Protein 7W7C (pdb70)

Structure (mmCIF, N/CA/C/O backbone):
data_7W7C
#
_entry.id   7W7C
#
_cell.length_a   59.752
_cell.length_b   100.550
_cell.length_c   191.993
_cell.angle_alpha   90.000
_cell.angle_beta   90.000
_cell.angle_gamma   90.000
#
_symmetry.space_group_name_H-M   'P 21 21 2'
#
loop_
_entity.id
_entity.type
_entity.pdbx_description
1 polymer 'Putative ABC transport system, ATP-binding protein'
2 polymer 'Putative ABC transport system integral membrane protein'
3 non-polymer 'SULFATE ION'
4 water water
#
loop_
_atom_site.group_PDB
_atom_site.id
_atom_site.type_symbol
_atom_site.label_atom_id
_atom_site.label_alt_id
_atom_site.label_comp_id
_atom_site.label_asym_id
_atom_site.label_entity_id
_atom_site.label_seq_id
_atom_site.pdbx_PDB_ins_code
_atom_site.Cartn_x
_atom_site.Cartn_y
_atom_site.Cartn_z
_atom_site.occupancy
_atom_site.B_iso_or_equiv
_atom_site.auth_seq_id
_atom_site.auth_comp_id
_atom_site.auth_asym_id
_atom_site.auth_atom_id
_atom_site.pdbx_PDB_model_num
ATOM 1 N N . MET A 1 1 ? 12.667 34.410 108.974 1.00 77.77 1 MET A N 1
ATOM 2 C CA . MET A 1 1 ? 13.088 33.569 107.858 1.00 88.78 1 MET A CA 1
ATOM 3 C C . MET A 1 1 ? 11.957 32.647 107.408 1.00 101.28 1 MET A C 1
ATOM 4 O O . MET A 1 1 ? 11.936 31.467 107.752 1.00 98.04 1 MET A O 1
ATOM 6 N N . SER A 1 2 ? 11.015 33.190 106.640 1.00 115.51 2 SER A N 1
ATOM 7 C CA . SER A 1 2 ? 9.889 32.422 106.110 1.00 126.50 2 SER A CA 1
ATOM 8 C C . SER A 1 2 ? 9.942 32.497 104.589 1.00 107.59 2 SER A C 1
ATOM 9 O O . SER A 1 2 ? 9.580 33.517 103.993 1.00 114.73 2 SER A O 1
ATOM 12 N N . ALA A 1 3 ? 10.395 31.410 103.970 1.00 83.49 3 ALA A N 1
ATOM 13 C CA . ALA A 1 3 ? 10.508 31.363 102.521 1.00 72.08 3 ALA A CA 1
ATOM 14 C C . ALA A 1 3 ? 9.132 31.405 101.866 1.00 71.17 3 ALA A C 1
ATOM 15 O O . ALA A 1 3 ? 8.116 31.040 102.464 1.00 45.34 3 ALA A O 1
ATOM 17 N N . ALA A 1 4 ? 9.110 31.872 100.621 1.00 74.90 4 ALA A N 1
ATOM 18 C CA . ALA A 1 4 ? 7.904 31.778 99.826 1.00 59.25 4 ALA A CA 1
ATOM 19 C C . ALA A 1 4 ? 7.660 30.321 99.433 1.00 61.38 4 ALA A C 1
ATOM 20 O O . ALA A 1 4 ? 8.600 29.526 99.347 1.00 51.20 4 ALA A O 1
ATOM 22 N N . PRO A 1 5 ? 6.406 29.936 99.211 1.00 59.80 5 PRO A N 1
ATOM 23 C CA . PRO A 1 5 ? 6.139 28.569 98.759 1.00 53.70 5 PRO A CA 1
ATOM 24 C C . PRO A 1 5 ? 6.665 28.348 97.353 1.00 44.60 5 PRO A C 1
ATOM 25 O O . PRO A 1 5 ? 6.745 29.277 96.544 1.00 30.02 5 PRO A O 1
ATOM 29 N N . VAL A 1 6 ? 7.024 27.101 97.066 1.00 47.35 6 VAL A N 1
ATOM 30 C CA . VAL A 1 6 ? 7.288 26.719 95.684 1.00 42.45 6 VAL A CA 1
ATOM 31 C C . VAL A 1 6 ? 6.009 26.266 95.001 1.00 23.35 6 VAL A C 1
ATOM 32 O O . VAL A 1 6 ? 5.772 26.588 93.836 1.00 47.60 6 VAL A O 1
ATOM 36 N N . LEU A 1 7 ? 5.148 25.543 95.717 1.00 48.72 7 LEU A N 1
ATOM 37 C CA . LEU A 1 7 ? 3.898 25.090 95.119 1.00 35.35 7 LEU A CA 1
ATOM 38 C C . LEU A 1 7 ? 2.746 25.330 96.080 1.00 33.03 7 LEU A C 1
ATOM 39 O O . LEU A 1 7 ? 2.855 25.017 97.268 1.00 38.50 7 LEU A O 1
ATOM 44 N N . SER A 1 8 ? 1.645 25.881 95.561 1.00 38.80 8 SER A N 1
ATOM 45 C CA . SER A 1 8 ? 0.440 26.152 96.339 1.00 42.63 8 SER A CA 1
ATOM 46 C C . SER A 1 8 ? -0.764 25.577 95.607 1.00 35.48 8 SER A C 1
ATOM 47 O O . SER A 1 8 ? -1.104 26.037 94.515 1.00 37.93 8 SER A O 1
ATOM 50 N N . ILE A 1 9 ? -1.408 24.579 96.204 1.00 23.08 9 ILE A N 1
ATOM 51 C CA . ILE A 1 9 ? -2.645 23.999 95.700 1.00 21.84 9 ILE A CA 1
ATOM 52 C C . ILE A 1 9 ? -3.737 24.335 96.706 1.00 21.57 9 ILE A C 1
ATOM 53 O O . ILE A 1 9 ? -3.753 23.795 97.820 1.00 30.09 9 ILE A O 1
ATOM 58 N N . THR A 1 10 ? -4.643 25.230 96.321 1.00 21.92 10 THR A N 1
ATOM 59 C CA . THR A 1 10 ? -5.710 25.688 97.204 1.00 40.05 10 THR A CA 1
ATOM 60 C C . THR A 1 10 ? -7.046 25.209 96.648 1.00 34.86 10 THR A C 1
ATOM 61 O O . THR A 1 10 ? -7.370 25.488 95.481 1.00 23.57 10 THR A O 1
ATOM 65 N N . ASN A 1 11 ? -7.781 24.464 97.485 1.00 30.94 11 ASN A N 1
ATOM 66 C CA . ASN A 1 11 ? -9.122 23.918 97.224 1.00 32.95 11 ASN A CA 1
ATOM 67 C C . ASN A 1 11 ? -9.268 23.403 95.798 1.00 40.13 11 ASN A C 1
ATOM 68 O O . ASN A 1 11 ? -10.241 23.693 95.101 1.00 48.20 11 ASN A O 1
ATOM 73 N N . ALA A 1 12 ? -8.286 22.628 95.353 1.00 21.44 12 ALA A N 1
ATOM 74 C CA . ALA A 1 12 ? -8.376 22.034 94.027 1.00 38.46 12 ALA A CA 1
ATOM 75 C C . ALA A 1 12 ? -9.203 20.751 94.053 1.00 36.47 12 ALA A C 1
ATOM 76 O O . ALA A 1 12 ? -9.128 19.949 94.989 1.00 23.00 12 ALA A O 1
ATOM 78 N N . SER A 1 13 ? -9.990 20.555 92.990 1.00 19.72 13 SER A N 1
ATOM 79 C CA . SER A 1 13 ? -10.862 19.396 92.878 1.00 21.76 13 SER A CA 1
ATOM 80 C C . SER A 1 13 ? -10.820 18.861 91.457 1.00 34.21 13 SER A C 1
ATOM 81 O O . SER A 1 13 ? -10.775 19.635 90.497 1.00 26.62 13 SER A O 1
ATOM 84 N N . VAL A 1 14 ? -10.817 17.535 91.335 1.00 28.92 14 VAL A N 1
ATOM 85 C CA . VAL A 1 14 ? -10.867 16.862 90.046 1.00 32.38 14 VAL A CA 1
ATOM 86 C C . VAL A 1 14 ? -12.122 16.002 90.040 1.00 33.12 14 VAL A C 1
ATOM 87 O O . VAL A 1 14 ? -12.230 15.058 90.838 1.00 21.69 14 VAL A O 1
ATOM 91 N N . VAL A 1 15 ? -13.077 16.356 89.175 1.00 28.89 15 VAL A N 1
ATOM 92 C CA . VAL A 1 15 ? -14.303 15.596 88.935 1.00 30.39 15 VAL A CA 1
ATOM 93 C C . VAL A 1 15 ? -14.214 14.999 87.534 1.00 43.82 15 VAL A C 1
ATOM 94 O O . VAL A 1 15 ? -14.019 15.726 86.552 1.00 44.34 15 VAL A O 1
ATOM 98 N N . TYR A 1 16 ? -14.340 13.665 87.449 1.00 42.66 16 TYR A N 1
ATOM 99 C CA . TYR A 1 16 ? -14.295 12.831 86.257 1.00 26.41 16 TYR A CA 1
ATOM 100 C C . TYR A 1 16 ? -15.681 12.288 85.933 1.00 44.65 16 TYR A C 1
ATOM 101 O O . TYR A 1 16 ? -16.468 12.009 86.841 1.00 39.90 16 TYR A O 1
ATOM 110 N N . PRO A 1 17 ? -15.998 12.084 84.655 1.00 61.73 17 PRO A N 1
ATOM 111 C CA . PRO A 1 17 ? -17.163 11.254 84.318 1.00 68.50 17 PRO A CA 1
ATOM 112 C C . PRO A 1 17 ? -16.851 9.789 84.594 1.00 66.75 17 PRO A C 1
ATOM 113 O O . PRO A 1 17 ? -15.872 9.244 84.081 1.00 56.88 17 PRO A O 1
ATOM 117 N N . ASP A 1 18 ? -17.680 9.151 85.416 1.00 63.67 18 ASP A N 1
ATOM 118 C CA . ASP A 1 18 ? -17.522 7.737 85.757 1.00 29.23 18 ASP A CA 1
ATOM 119 C C . ASP A 1 18 ? -18.710 6.979 85.176 1.00 29.48 18 ASP A C 1
ATOM 120 O O . ASP A 1 18 ? -19.724 6.788 85.854 1.00 33.97 18 ASP A O 1
ATOM 125 N N . GLY A 1 19 ? -18.585 6.538 83.927 1.00 43.79 19 GLY A N 1
ATOM 126 C CA . GLY A 1 19 ? -19.723 5.933 83.251 1.00 34.73 19 GLY A CA 1
ATOM 127 C C . GLY A 1 19 ? -20.782 6.983 82.979 1.00 48.99 19 GLY A C 1
ATOM 128 O O . GLY A 1 19 ? -20.500 8.045 82.411 1.00 60.46 19 GLY A O 1
ATOM 129 N N . ILE A 1 20 ? -22.022 6.697 83.386 1.00 52.80 20 ILE A N 1
ATOM 130 C CA . ILE A 1 20 ? -23.088 7.692 83.291 1.00 56.56 20 ILE A CA 1
ATOM 131 C C . ILE A 1 20 ? -23.089 8.657 84.466 1.00 64.23 20 ILE A C 1
ATOM 132 O O . ILE A 1 20 ? -23.714 9.725 84.380 1.00 72.44 20 ILE A O 1
ATOM 137 N N . SER A 1 21 ? -22.430 8.313 85.564 1.00 57.63 21 SER A N 1
ATOM 138 C CA . SER A 1 21 ? -22.372 9.195 86.714 1.00 59.50 21 SER A CA 1
ATOM 139 C C . SER A 1 21 ? -21.046 9.958 86.702 1.00 50.24 21 SER A C 1
ATOM 140 O O . SER A 1 21 ? -20.390 10.075 85.661 1.00 39.34 21 SER A O 1
ATOM 143 N N . THR A 1 22 ? -20.656 10.492 87.859 1.00 48.27 22 THR A N 1
ATOM 144 C CA . THR A 1 22 ? -19.396 11.202 88.019 1.00 35.78 22 THR A CA 1
ATOM 145 C C . THR A 1 22 ? -18.706 10.700 89.276 1.00 42.41 22 THR A C 1
ATOM 146 O O . THR A 1 22 ? -19.341 10.179 90.194 1.00 44.38 22 THR A O 1
ATOM 150 N N . VAL A 1 23 ? -17.387 10.866 89.307 1.00 22.49 23 VAL A N 1
ATOM 151 C CA . VAL A 1 23 ? -16.581 10.534 90.473 1.00 29.51 23 VAL A CA 1
ATOM 152 C C . VAL A 1 23 ? -15.714 11.733 90.805 1.00 31.21 23 VAL A C 1
ATOM 153 O O . VAL A 1 23 ? -15.124 12.348 89.912 1.00 40.86 23 VAL A O 1
ATOM 157 N N . THR A 1 24 ? -15.652 12.079 92.088 1.00 38.59 24 THR A N 1
ATOM 158 C CA . THR A 1 24 ? -14.849 13.209 92.546 1.00 40.19 24 THR A CA 1
ATOM 159 C C . THR A 1 24 ? -13.486 12.661 92.940 1.00 42.98 24 THR A C 1
ATOM 160 O O . THR A 1 24 ? -13.240 12.299 94.092 1.00 42.17 24 THR A O 1
ATOM 164 N N . ALA A 1 25 ? -12.594 12.588 91.944 1.00 29.84 25 ALA A N 1
ATOM 165 C CA . ALA A 1 25 ? -11.265 12.026 92.156 1.00 32.88 25 ALA A CA 1
ATOM 166 C C . ALA A 1 25 ? -10.470 12.826 93.174 1.00 25.25 25 ALA A C 1
ATOM 167 O O . ALA A 1 25 ? -9.605 12.268 93.859 1.00 27.03 25 ALA A O 1
ATOM 169 N N . LEU A 1 26 ? -10.744 14.123 93.299 1.00 24.03 26 LEU A N 1
ATOM 170 C CA . LEU A 1 26 ? -10.023 14.935 94.277 1.00 32.14 26 LEU A CA 1
ATOM 171 C C . LEU A 1 26 ? -10.938 16.042 94.787 1.00 35.68 26 LEU A C 1
ATOM 172 O O . LEU A 1 26 ? -11.629 16.688 93.990 1.00 40.63 26 LEU A O 1
ATOM 177 N N . ASP A 1 27 ? -10.933 16.261 96.107 1.00 29.89 27 ASP A N 1
ATOM 178 C CA . ASP A 1 27 ? -11.943 17.069 96.800 1.00 19.92 27 ASP A CA 1
ATOM 179 C C . ASP A 1 27 ? -11.270 18.163 97.634 1.00 20.53 27 ASP A C 1
ATOM 180 O O . ASP A 1 27 ? -10.852 17.919 98.769 1.00 36.79 27 ASP A O 1
ATOM 185 N N . SER A 1 28 ? -11.183 19.372 97.062 1.00 23.33 28 SER A N 1
ATOM 186 C CA . SER A 1 28 ? -10.746 20.590 97.764 1.00 32.32 28 SER A CA 1
ATOM 187 C C . SER A 1 28 ? -9.413 20.395 98.488 1.00 30.29 28 SER A C 1
ATOM 188 O O . SER A 1 28 ? -9.264 20.719 99.669 1.00 56.68 28 SER A O 1
ATOM 191 N N . ALA A 1 29 ? -8.429 19.860 97.768 1.00 22.96 29 ALA A N 1
ATOM 192 C CA . ALA A 1 29 ? -7.126 19.601 98.368 1.00 35.30 29 ALA A CA 1
ATOM 193 C C . ALA A 1 29 ? -6.336 20.899 98.526 1.00 24.05 29 ALA A C 1
ATOM 194 O O . ALA A 1 29 ? -6.280 21.727 97.612 1.00 28.98 29 ALA A O 1
ATOM 196 N N . ASN A 1 30 ? -5.728 21.079 99.700 1.00 31.73 30 ASN A N 1
ATOM 197 C CA . ASN A 1 30 ? -4.861 22.220 99.978 1.00 24.78 30 ASN A CA 1
ATOM 198 C C . ASN A 1 30 ? -3.515 21.695 100.457 1.00 32.68 30 ASN A C 1
ATOM 199 O O . ASN A 1 30 ? -3.426 21.109 101.538 1.00 40.58 30 ASN A O 1
ATOM 204 N N . VAL A 1 31 ? -2.472 21.904 99.656 1.00 25.15 31 VAL A N 1
ATOM 205 C CA . VAL A 1 31 ? -1.104 21.652 100.083 1.00 40.24 31 VAL A CA 1
ATOM 206 C C . VAL A 1 31 ? -0.243 22.839 99.670 1.00 21.55 31 VAL A C 1
ATOM 207 O O . VAL A 1 31 ? -0.563 23.577 98.738 1.00 25.64 31 VAL A O 1
ATOM 211 N N . GLU A 1 32 ? 0.866 23.020 100.385 1.00 38.37 32 GLU A N 1
ATOM 212 C CA . GLU A 1 32 ? 1.817 24.084 100.097 1.00 22.98 32 GLU A CA 1
ATOM 213 C C . GLU A 1 32 ? 3.196 23.558 100.456 1.00 30.56 32 GLU A C 1
ATOM 214 O O . GLU A 1 32 ? 3.361 22.948 101.516 1.00 49.25 32 GLU A O 1
ATOM 220 N N . ILE A 1 33 ? 4.168 23.751 99.567 1.00 35.38 33 ILE A N 1
ATOM 221 C CA . ILE A 1 33 ? 5.510 23.217 99.777 1.00 57.29 33 ILE A CA 1
ATOM 222 C C . ILE A 1 33 ? 6.567 24.239 99.381 1.00 41.70 33 ILE A C 1
ATOM 223 O O . ILE A 1 33 ? 6.420 24.963 98.385 1.00 48.36 33 ILE A O 1
ATOM 228 N N . PHE A 1 34 ? 7.641 24.259 100.168 1.00 31.79 34 PHE A N 1
ATOM 229 C CA . PHE A 1 34 ? 8.739 25.203 100.204 1.00 40.34 34 PHE A CA 1
ATOM 230 C C . PHE A 1 34 ? 10.050 24.499 99.878 1.00 33.63 34 PHE A C 1
ATOM 231 O O . PHE A 1 34 ? 10.145 23.272 99.983 1.00 27.62 34 PHE A O 1
ATOM 239 N N . PRO A 1 35 ? 11.092 25.250 99.509 1.00 32.34 35 PRO A N 1
ATOM 240 C CA . PRO A 1 35 ? 12.371 24.621 99.156 1.00 44.83 35 PRO A CA 1
ATOM 241 C C . PRO A 1 35 ? 12.932 23.743 100.271 1.00 39.04 35 PRO A C 1
ATOM 242 O O . PRO A 1 35 ? 12.903 24.105 101.451 1.00 37.99 35 PRO A O 1
ATOM 246 N N . GLY A 1 36 ? 13.442 22.577 99.873 1.00 30.36 36 GLY A N 1
ATOM 247 C CA . GLY A 1 36 ? 14.114 21.665 100.775 1.00 27.44 36 GLY A CA 1
ATOM 248 C C . GLY A 1 36 ? 13.221 20.736 101.567 1.00 39.36 36 GLY A C 1
ATOM 249 O O . GLY A 1 36 ? 13.705 20.098 102.508 1.00 40.79 36 GLY A O 1
ATOM 250 N N . GLU A 1 37 ? 11.939 20.646 101.232 1.00 45.77 37 GLU A N 1
ATOM 251 C CA . GLU A 1 37 ? 10.999 19.786 101.938 1.00 33.07 37 GLU A CA 1
ATOM 252 C C . GLU A 1 37 ? 10.687 18.547 101.113 1.00 37.37 37 GLU A C 1
ATOM 253 O O . GLU A 1 37 ? 10.513 18.634 99.893 1.00 34.32 37 GLU A O 1
ATOM 259 N N . LEU A 1 38 ? 10.617 17.401 101.787 1.00 36.46 38 LEU A N 1
ATOM 260 C CA . LEU A 1 38 ? 10.095 16.159 101.220 1.00 37.32 38 LEU A CA 1
ATOM 261 C C . LEU A 1 38 ? 8.767 15.903 101.922 1.00 37.73 38 LEU A C 1
ATOM 262 O O . LEU A 1 38 ? 8.743 15.493 103.087 1.00 31.35 38 LEU A O 1
ATOM 267 N N . VAL A 1 39 ? 7.669 16.143 101.216 1.00 21.14 39 VAL A N 1
ATOM 268 C CA . VAL A 1 39 ? 6.332 15.908 101.744 1.00 30.30 39 VAL A CA 1
ATOM 269 C C . VAL A 1 39 ? 5.795 14.626 101.129 1.00 29.52 39 VAL A C 1
ATOM 270 O O . VAL A 1 39 ? 5.718 14.501 99.901 1.00 26.80 39 VAL A O 1
ATOM 274 N N . ALA A 1 40 ? 5.413 13.682 101.979 1.00 29.49 40 ALA A N 1
ATOM 275 C CA . ALA A 1 40 ? 4.905 12.404 101.508 1.00 32.41 40 ALA A CA 1
ATOM 276 C C . ALA A 1 40 ? 3.384 12.405 101.525 1.00 27.04 40 ALA A C 1
ATOM 277 O O . ALA A 1 40 ? 2.772 12.700 102.553 1.00 27.39 40 ALA A O 1
ATOM 279 N N . ILE A 1 41 ? 2.788 12.099 100.377 1.00 23.16 41 ILE A N 1
ATOM 280 C CA . ILE A 1 41 ? 1.347 11.905 100.253 1.00 17.78 41 ILE A CA 1
ATOM 281 C C . ILE A 1 41 ? 1.060 10.437 100.536 1.00 18.01 41 ILE A C 1
ATOM 282 O O . ILE A 1 41 ? 1.566 9.556 99.832 1.00 42.33 41 ILE A O 1
ATOM 287 N N . VAL A 1 42 ? 0.263 10.165 101.568 1.00 18.55 42 VAL A N 1
ATOM 288 C CA . VAL A 1 42 ? -0.013 8.795 101.976 1.00 28.94 42 VAL A CA 1
ATOM 289 C C . VAL A 1 42 ? -1.515 8.570 102.014 1.00 21.66 42 VAL A C 1
ATOM 290 O O . VAL A 1 42 ? -2.307 9.510 102.026 1.00 19.21 42 VAL A O 1
ATOM 294 N N . GLY A 1 43 ? -1.898 7.297 102.006 1.00 35.51 43 GLY A N 1
ATOM 295 C CA . GLY A 1 43 ? -3.296 6.910 101.996 1.00 19.29 43 GLY A CA 1
ATOM 296 C C . GLY A 1 43 ? -3.561 5.659 101.188 1.00 31.70 43 GLY A C 1
ATOM 297 O O . GLY A 1 43 ? -2.876 5.393 100.197 1.00 40.95 43 GLY A O 1
ATOM 298 N N . GLU A 1 44 ? -4.565 4.886 101.610 1.00 22.08 44 GLU A N 1
ATOM 299 C CA . GLU A 1 44 ? -4.970 3.658 100.936 1.00 30.31 44 GLU A CA 1
ATOM 300 C C . GLU A 1 44 ? -5.205 3.874 99.446 1.00 36.78 44 GLU A C 1
ATOM 301 O O . GLU A 1 44 ? -5.505 4.994 99.014 1.00 51.06 44 GLU A O 1
ATOM 307 N N . SER A 1 45 ? -5.068 2.813 98.657 1.00 48.18 45 SER A N 1
ATOM 308 C CA . SER A 1 45 ? -5.232 2.919 97.212 1.00 44.06 45 SER A CA 1
ATOM 309 C C . SER A 1 45 ? -6.624 3.435 96.872 1.00 34.31 45 SER A C 1
ATOM 310 O O . SER A 1 45 ? -7.611 3.083 97.521 1.00 34.50 45 SER A O 1
ATOM 313 N N . GLY A 1 46 ? -6.701 4.285 95.854 1.00 31.65 46 GLY A N 1
ATOM 314 C CA . GLY A 1 46 ? -7.977 4.850 95.460 1.00 17.69 46 GLY A CA 1
ATOM 315 C C . GLY A 1 46 ? -8.443 6.039 96.27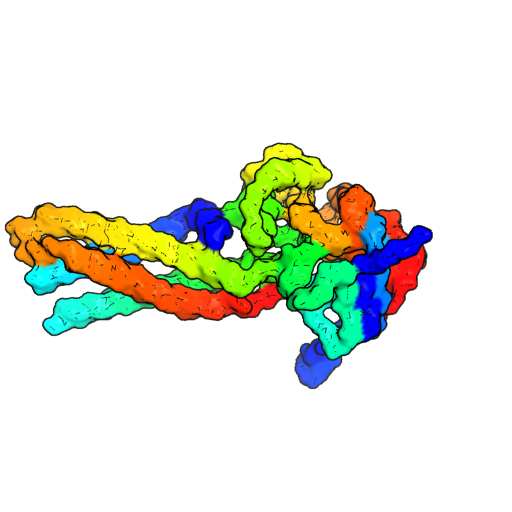1 1.00 24.18 46 GLY A C 1
ATOM 316 O O . GLY A 1 46 ? -9.638 6.349 96.253 1.00 22.23 46 GLY A O 1
ATOM 317 N N . SER A 1 47 ? -7.543 6.722 96.978 1.00 20.62 47 SER A N 1
ATOM 318 C CA . SER A 1 47 ? -7.905 7.904 97.748 1.00 25.61 47 SER A CA 1
ATOM 319 C C . SER A 1 47 ? -7.397 9.194 97.118 1.00 33.01 47 SER A C 1
ATOM 320 O O . SER A 1 47 ? -7.459 10.251 97.757 1.00 27.72 47 SER A O 1
ATOM 323 N N . GLY A 1 48 ? -6.901 9.138 95.882 1.00 16.96 48 GLY A N 1
ATOM 324 C CA . GLY A 1 48 ? -6.569 10.338 95.140 1.00 16.16 48 GLY A CA 1
ATOM 325 C C . GLY A 1 48 ? -5.123 10.777 95.204 1.00 31.57 48 GLY A C 1
ATOM 326 O O . GLY A 1 48 ? -4.832 11.929 94.840 1.00 36.34 48 GLY A O 1
ATOM 327 N N . LYS A 1 49 ? -4.208 9.907 95.642 1.00 15.73 49 LYS A N 1
ATOM 328 C CA . LYS A 1 49 ? -2.807 10.296 95.752 1.00 21.90 49 LYS A CA 1
ATOM 329 C C . LYS A 1 49 ? -2.242 10.693 94.390 1.00 15.98 49 LYS A C 1
ATOM 330 O O . LYS A 1 49 ? -1.750 11.814 94.204 1.00 20.38 49 LYS A O 1
ATOM 336 N N . SER A 1 50 ? -2.327 9.787 93.414 1.00 15.90 50 SER A N 1
ATOM 337 C CA . SER A 1 50 ? -1.793 10.070 92.086 1.00 26.24 50 SER A CA 1
ATOM 338 C C . SER A 1 50 ? -2.518 11.223 91.402 1.00 14.85 50 SER A C 1
ATOM 339 O O . SER A 1 50 ? -1.912 11.915 90.583 1.00 25.52 50 SER A O 1
ATOM 342 N N . THR A 1 51 ? -3.779 11.479 91.747 1.00 19.29 51 THR A N 1
ATOM 343 C CA . THR A 1 51 ? -4.468 12.634 91.177 1.00 16.33 51 THR A CA 1
ATOM 344 C C . THR A 1 51 ? -3.917 13.941 91.736 1.00 38.62 51 THR A C 1
ATOM 345 O O . THR A 1 51 ? -3.704 14.905 90.984 1.00 34.46 51 THR A O 1
ATOM 349 N N . LEU A 1 52 ? -3.694 13.991 93.052 1.00 37.46 52 LEU A N 1
ATOM 350 C CA . LEU A 1 52 ? -3.019 15.148 93.629 1.00 21.22 52 LEU A CA 1
ATOM 351 C C . LEU A 1 52 ? -1.661 15.356 92.975 1.00 35.70 52 LEU A C 1
ATOM 352 O O . LEU A 1 52 ? -1.285 16.493 92.654 1.00 39.87 52 LEU A O 1
ATOM 357 N N . LEU A 1 53 ? -0.925 14.263 92.740 1.00 39.27 53 LEU A N 1
ATOM 358 C CA . LEU A 1 53 ? 0.383 14.399 92.105 1.00 33.30 53 LEU A CA 1
ATOM 359 C C . LEU A 1 53 ? 0.266 14.906 90.672 1.00 39.72 53 LEU A C 1
ATOM 360 O O . LEU A 1 53 ? 1.095 15.711 90.226 1.00 35.89 53 LEU A O 1
ATOM 365 N N . SER A 1 54 ? -0.757 14.454 89.936 1.00 15.18 54 SER A N 1
ATOM 366 C CA . SER A 1 54 ? -0.881 14.840 88.534 1.00 24.03 54 SER A CA 1
ATOM 367 C C . SER A 1 54 ? -1.358 16.278 88.373 1.00 34.11 54 SER A C 1
ATOM 368 O O . SER A 1 54 ? -1.015 16.927 87.379 1.00 27.54 54 SER A O 1
ATOM 371 N N . ILE A 1 55 ? -2.134 16.803 89.323 1.00 16.18 55 ILE A N 1
ATOM 372 C CA . ILE A 1 55 ? -2.434 18.231 89.220 1.00 27.75 55 ILE A CA 1
ATOM 373 C C . ILE A 1 55 ? -1.263 19.065 89.724 1.00 43.59 55 ILE A C 1
ATOM 374 O O . ILE A 1 55 ? -1.033 20.177 89.230 1.00 23.65 55 ILE A O 1
ATOM 379 N N . ALA A 1 56 ? -0.509 18.563 90.705 1.00 34.91 56 ALA A N 1
ATOM 380 C CA . ALA A 1 56 ? 0.696 19.264 91.128 1.00 28.01 56 ALA A CA 1
ATOM 381 C C . ALA A 1 56 ? 1.740 19.317 90.020 1.00 34.04 56 ALA A C 1
ATOM 382 O O . ALA A 1 56 ? 2.571 20.233 90.011 1.00 45.49 56 ALA A O 1
ATOM 384 N N . GLY A 1 57 ? 1.717 18.362 89.096 1.00 27.48 57 GLY A N 1
ATOM 385 C CA . GLY A 1 57 ? 2.629 18.340 87.975 1.00 20.11 57 GLY A CA 1
ATOM 386 C C . GLY A 1 57 ? 2.089 18.909 86.686 1.00 29.40 57 GLY A C 1
ATOM 387 O O . GLY A 1 57 ? 2.732 18.738 85.645 1.00 31.64 57 GLY A O 1
ATOM 388 N N . PHE A 1 58 ? 0.927 19.566 86.712 1.00 31.32 58 PHE A N 1
ATOM 389 C CA . PHE A 1 58 ? 0.355 20.209 85.531 1.00 27.72 58 PHE A CA 1
ATOM 390 C C . PHE A 1 58 ? 0.141 19.215 84.397 1.00 20.04 58 PHE A C 1
ATOM 391 O O . PHE A 1 58 ? 0.202 19.574 83.219 1.00 19.88 58 PHE A O 1
ATOM 399 N N . LEU A 1 59 ? -0.091 17.958 84.757 1.00 19.32 59 LEU A N 1
ATOM 400 C CA . LEU A 1 59 ? -0.504 16.934 83.814 1.00 21.47 59 LEU A CA 1
ATOM 401 C C . LEU A 1 59 ? -2.010 16.926 83.596 1.00 33.80 59 LEU A C 1
ATOM 402 O O . LEU A 1 59 ? -2.480 16.324 82.624 1.00 47.70 59 LEU A O 1
ATOM 407 N N . GLN A 1 60 ? -2.760 17.617 84.452 1.00 31.09 60 GLN A N 1
ATOM 408 C CA . GLN A 1 60 ? -4.212 17.637 84.416 1.00 23.08 60 GLN A CA 1
ATOM 409 C C . GLN A 1 60 ? -4.696 18.976 84.947 1.00 37.87 60 GLN A C 1
ATOM 410 O O . GLN A 1 60 ? -4.138 19.506 85.913 1.00 45.62 60 GLN A O 1
ATOM 416 N N . GLU A 1 61 ? -5.729 19.524 84.309 1.00 23.01 61 GLU A N 1
ATOM 417 C CA . GLU A 1 61 ? -6.103 20.721 85.037 1.00 21.07 61 GLU A CA 1
ATOM 418 C C . GLU A 1 61 ? -7.166 20.392 86.080 1.00 25.70 61 GLU A C 1
ATOM 419 O O . GLU A 1 61 ? -7.985 19.489 85.878 1.00 41.74 61 GLU A O 1
ATOM 425 N N . PRO A 1 62 ? -7.174 21.089 87.214 1.00 29.68 62 PRO A N 1
ATOM 426 C CA . PRO A 1 62 ? -8.272 20.906 88.164 1.00 33.77 62 PRO A CA 1
ATOM 427 C C . PRO A 1 62 ? -9.568 21.411 87.553 1.00 33.86 62 PRO A C 1
ATOM 428 O O . PRO A 1 62 ? -9.573 22.327 86.726 1.00 31.49 62 PRO A O 1
ATOM 432 N N . THR A 1 63 ? -10.678 20.780 87.925 1.00 24.76 63 THR A N 1
ATOM 433 C CA . THR A 1 63 ? -11.951 21.278 87.426 1.00 39.92 63 THR A CA 1
ATOM 434 C C . THR A 1 63 ? -12.425 22.493 88.213 1.00 28.31 63 THR A C 1
ATOM 435 O O . THR A 1 63 ? -13.160 23.317 87.662 1.00 37.14 63 THR A O 1
ATOM 439 N N . SER A 1 64 ? -11.999 22.633 89.467 1.00 31.49 64 SER A N 1
ATOM 440 C CA . SER A 1 64 ? -12.175 23.858 90.237 1.00 32.73 64 SER A CA 1
ATOM 441 C C . SER A 1 64 ? -11.017 23.965 91.218 1.00 41.95 64 SER A C 1
ATOM 442 O O . SER A 1 64 ? -10.444 22.952 91.626 1.00 38.08 64 SER A O 1
ATOM 445 N N . GLY A 1 65 ? -10.665 25.190 91.585 1.00 23.63 65 GLY A N 1
ATOM 446 C CA . GLY A 1 65 ? -9.547 25.411 92.486 1.00 28.17 65 GLY A CA 1
ATOM 447 C C . GLY A 1 65 ? -8.269 25.742 91.738 1.00 32.93 65 GLY A C 1
ATOM 448 O O . GLY A 1 65 ? -8.228 25.824 90.505 1.00 33.60 65 GLY A O 1
ATOM 449 N N . THR A 1 66 ? -7.194 25.920 92.509 1.00 22.30 66 THR A N 1
ATOM 450 C CA . THR A 1 66 ? -5.986 26.509 91.950 1.00 31.55 66 THR A CA 1
ATOM 451 C C . THR A 1 66 ? -4.739 25.706 92.295 1.00 34.06 66 THR A C 1
ATOM 452 O O . THR A 1 66 ? -4.600 25.202 93.413 1.00 41.59 66 THR A O 1
ATOM 456 N N . VAL A 1 67 ? -3.853 25.582 91.301 1.00 30.33 67 VAL A N 1
ATOM 457 C CA . VAL A 1 67 ? 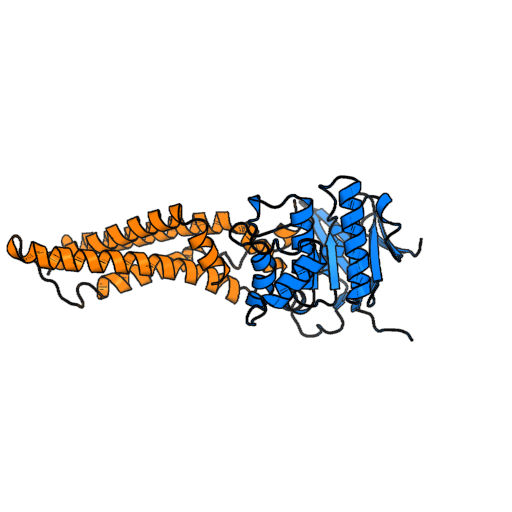-2.499 25.060 91.447 1.00 23.95 67 VAL A CA 1
ATOM 458 C C . VAL A 1 67 ? -1.546 26.117 90.906 1.00 23.75 67 VAL A C 1
ATOM 459 O O . VAL A 1 67 ? -1.619 26.475 89.724 1.00 37.00 67 VAL A O 1
ATOM 463 N N . THR A 1 68 ? -0.661 26.620 91.766 1.00 27.15 68 THR A N 1
ATOM 464 C CA . THR A 1 68 ? 0.234 27.721 91.429 1.00 27.75 68 THR A CA 1
ATOM 465 C C . THR A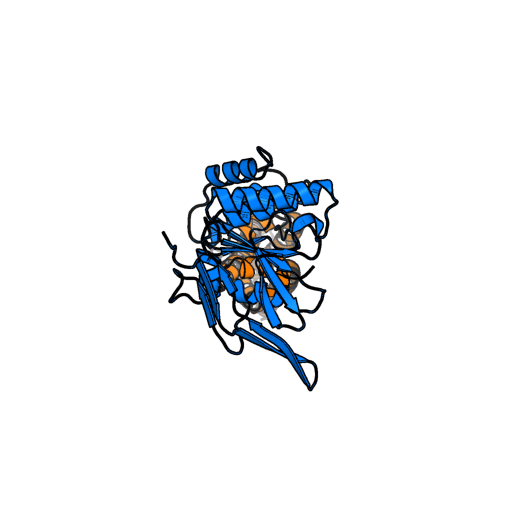 1 68 ? 1.664 27.307 91.727 1.00 28.30 68 THR A C 1
ATOM 466 O O . THR A 1 68 ? 1.980 26.930 92.860 1.00 42.36 68 THR A O 1
ATOM 470 N N . LEU A 1 69 ? 2.515 27.366 90.711 1.00 22.83 69 LEU A N 1
ATOM 471 C CA . LEU A 1 69 ? 3.955 27.183 90.870 1.00 49.25 69 LEU A CA 1
ATOM 472 C C . LEU A 1 69 ? 4.575 28.576 90.839 1.00 32.78 69 LEU A C 1
ATOM 473 O O . LEU A 1 69 ? 4.758 29.163 89.768 1.00 26.95 69 LEU A O 1
ATOM 478 N N . HIS A 1 70 ? 4.883 29.110 92.024 1.00 41.62 70 HIS A N 1
ATOM 479 C CA . HIS A 1 70 ? 5.447 30.451 92.133 1.00 39.93 70 HIS A CA 1
ATOM 480 C C . HIS A 1 70 ? 6.764 30.544 91.371 1.00 41.13 70 HIS A C 1
ATOM 481 O O . HIS A 1 70 ? 7.740 29.867 91.714 1.00 30.65 70 HIS A O 1
ATOM 488 N N . GLY A 1 71 ? 6.787 31.394 90.346 1.00 46.76 71 GLY A N 1
ATOM 489 C CA . GLY A 1 71 ? 7.892 31.460 89.411 1.00 50.82 71 GLY A CA 1
ATOM 490 C C . GLY A 1 71 ? 7.569 30.902 88.043 1.00 52.11 71 GLY A C 1
ATOM 491 O O . GLY A 1 71 ? 8.443 30.906 87.167 1.00 60.92 71 GLY A O 1
ATOM 492 N N . ALA A 1 72 ? 6.351 30.397 87.843 1.00 69.27 72 ALA A N 1
ATOM 493 C CA . ALA A 1 72 ? 5.887 29.942 86.544 1.00 59.24 72 ALA A CA 1
ATOM 494 C C . ALA A 1 72 ? 4.629 30.667 86.097 1.00 60.60 72 ALA A C 1
ATOM 495 O O . ALA A 1 72 ? 4.046 30.289 85.074 1.00 40.76 72 ALA A O 1
ATOM 497 N N . GLU A 1 73 ? 4.194 31.686 86.837 1.00 77.11 73 GLU A N 1
ATOM 498 C CA . GLU A 1 73 ? 3.031 32.478 86.465 1.00 72.38 73 GLU A CA 1
ATOM 499 C C . GLU A 1 73 ? 3.165 33.014 85.042 1.00 66.68 73 GLU A C 1
ATOM 500 O O . GLU A 1 73 ? 4.190 33.594 84.673 1.00 65.80 73 GLU A O 1
ATOM 506 N N . GLY A 1 74 ? 2.121 32.805 84.240 1.00 65.28 74 GLY A N 1
ATOM 507 C CA . GLY A 1 74 ? 2.114 33.206 82.848 1.00 63.75 74 GLY A CA 1
ATOM 508 C C . GLY A 1 74 ? 2.449 32.103 81.865 1.00 72.82 74 GLY A C 1
ATOM 509 O O . GLY A 1 74 ? 2.300 32.311 80.656 1.00 59.82 74 GLY A O 1
ATOM 510 N N . LEU A 1 75 ? 2.900 30.949 82.345 1.00 68.14 75 LEU A N 1
ATOM 511 C CA . LEU A 1 75 ? 3.205 29.818 81.482 1.00 53.85 75 LEU A CA 1
ATOM 512 C C . LEU A 1 75 ? 2.017 28.870 81.431 1.00 54.80 75 LEU A C 1
ATOM 513 O O . LEU A 1 75 ? 1.292 28.707 82.418 1.00 60.70 75 LEU A O 1
ATOM 518 N N . ASP A 1 76 ? 1.805 28.261 80.268 1.00 39.98 76 ASP A N 1
ATOM 519 C CA . ASP A 1 76 ? 0.850 27.168 80.185 1.00 28.35 76 ASP A CA 1
ATOM 520 C C . ASP A 1 76 ? 1.450 25.901 80.805 1.00 34.00 76 ASP A C 1
ATOM 521 O O . ASP A 1 76 ? 2.634 25.842 81.150 1.00 37.43 76 ASP A O 1
ATOM 526 N N . ALA A 1 77 ? 0.612 24.870 80.938 1.00 35.46 77 ALA A N 1
ATOM 527 C CA . ALA A 1 77 ? 0.982 23.705 81.740 1.00 33.73 77 ALA A CA 1
ATOM 528 C C . ALA A 1 77 ? 2.223 23.005 81.193 1.00 49.63 77 ALA A C 1
ATOM 529 O O . ALA A 1 77 ? 3.140 22.659 81.952 1.00 66.66 77 ALA A O 1
ATOM 531 N N . THR A 1 78 ? 2.262 22.764 79.879 1.00 49.24 78 THR A N 1
ATOM 532 C CA . THR A 1 78 ? 3.392 22.043 79.300 1.00 41.29 78 THR A CA 1
ATOM 533 C C . THR A 1 78 ? 4.703 22.759 79.585 1.00 45.45 78 THR A C 1
ATOM 534 O O . THR A 1 78 ? 5.672 22.145 80.041 1.00 52.85 78 THR A O 1
ATOM 538 N N . SER A 1 79 ? 4.751 24.066 79.307 1.00 59.93 79 SER A N 1
ATOM 539 C CA . SER A 1 79 ? 5.964 24.832 79.572 1.00 50.70 79 SER A CA 1
ATOM 540 C C . SER A 1 79 ? 6.282 24.883 81.060 1.00 41.41 79 SER A C 1
ATOM 541 O O . SER A 1 79 ? 7.456 24.920 81.436 1.00 50.57 79 SER A O 1
ATOM 544 N N . THR A 1 80 ? 5.259 24.894 81.918 1.00 47.85 80 THR A N 1
ATOM 545 C CA . THR A 1 80 ? 5.499 24.843 83.357 1.00 39.67 80 THR A CA 1
ATOM 546 C C . THR A 1 80 ? 6.255 23.573 83.730 1.00 34.35 80 THR A C 1
ATOM 547 O O . THR A 1 80 ? 7.247 23.619 84.474 1.00 36.50 80 THR A O 1
ATOM 551 N N . ARG A 1 81 ? 5.821 22.434 83.183 1.00 24.81 81 ARG A N 1
ATOM 552 C CA . ARG A 1 81 ? 6.564 21.189 83.363 1.00 31.68 81 ARG A CA 1
ATOM 553 C C . ARG A 1 81 ? 7.972 21.298 82.784 1.00 38.43 81 ARG A C 1
ATOM 554 O O . ARG A 1 81 ? 8.965 21.003 83.461 1.00 31.78 81 ARG A O 1
ATOM 562 N N . ARG A 1 82 ? 8.073 21.745 81.529 1.00 28.51 82 ARG A N 1
ATOM 563 C CA . ARG A 1 82 ? 9.338 21.764 80.801 1.00 25.83 82 ARG A CA 1
ATOM 564 C C . ARG A 1 82 ? 10.377 22.678 81.435 1.00 36.67 82 ARG A C 1
ATOM 565 O O . ARG A 1 82 ? 11.579 22.450 81.258 1.00 37.22 82 ARG A O 1
ATOM 573 N N . GLU A 1 83 ? 9.948 23.705 82.164 1.00 38.55 83 GLU A N 1
ATOM 574 C CA . GLU A 1 83 ? 10.867 24.690 82.702 1.00 39.65 83 GLU A CA 1
ATOM 575 C C . GLU A 1 83 ? 11.027 24.632 84.215 1.00 43.17 83 GLU A C 1
ATOM 576 O O . GLU A 1 83 ? 11.982 25.224 84.732 1.00 58.11 83 GLU A O 1
ATOM 582 N N . HIS A 1 84 ? 10.148 23.929 84.949 1.00 28.84 84 HIS A N 1
ATOM 583 C CA . HIS A 1 84 ? 10.239 23.979 86.401 1.00 28.97 84 HIS A CA 1
ATOM 584 C C . HIS A 1 84 ? 10.044 22.656 87.139 1.00 32.68 84 HIS A C 1
ATOM 585 O O . HIS A 1 84 ? 10.252 22.624 88.355 1.00 24.95 84 HIS A O 1
ATOM 592 N N . ILE A 1 85 ? 9.673 21.565 86.466 1.00 20.99 85 ILE A N 1
ATOM 593 C CA . ILE A 1 85 ? 9.269 20.356 87.178 1.00 37.67 85 ILE A CA 1
ATOM 594 C C . ILE A 1 85 ? 10.120 19.166 86.751 1.00 26.81 85 ILE A C 1
ATOM 595 O O . ILE A 1 85 ? 10.526 19.041 85.592 1.00 28.87 85 ILE A O 1
ATOM 600 N N . GLY A 1 86 ? 10.388 18.288 87.713 1.00 20.69 86 GLY A N 1
ATOM 601 C CA . GLY A 1 86 ? 11.028 17.005 87.452 1.00 26.10 86 GLY A CA 1
ATOM 602 C C . GLY A 1 86 ? 10.114 15.867 87.867 1.00 32.81 86 GLY A C 1
ATOM 603 O O . GLY A 1 86 ? 9.409 15.967 88.879 1.00 38.29 86 GLY A O 1
ATOM 604 N N . PHE A 1 87 ? 10.129 14.786 87.085 1.00 26.02 87 PHE A N 1
ATOM 605 C CA . PHE A 1 87 ? 9.153 13.702 87.201 1.00 24.63 87 PHE A CA 1
ATOM 606 C C . PHE A 1 87 ? 9.861 12.371 87.439 1.00 29.69 87 PHE A C 1
ATOM 607 O O . PHE A 1 87 ? 10.345 11.744 86.491 1.00 45.56 87 PHE A O 1
ATOM 615 N N . VAL A 1 88 ? 9.905 11.927 88.694 1.00 26.06 88 VAL A N 1
ATOM 616 C CA . VAL A 1 88 ? 10.363 10.579 89.031 1.00 33.86 88 VAL A CA 1
ATOM 617 C C . VAL A 1 88 ? 9.137 9.677 88.914 1.00 28.94 88 VAL A C 1
ATOM 618 O O . VAL A 1 88 ? 8.405 9.438 89.885 1.00 18.58 88 VAL A O 1
ATOM 622 N N . PHE A 1 89 ? 8.903 9.183 87.700 1.00 18.34 89 PHE A N 1
ATOM 623 C CA . PHE A 1 89 ? 7.741 8.356 87.422 1.00 24.38 89 PHE A CA 1
ATOM 624 C C . PHE A 1 89 ? 7.831 7.030 88.167 1.00 31.05 89 PHE A C 1
ATOM 625 O O . PHE A 1 89 ? 8.914 6.579 88.566 1.00 21.24 89 PHE A O 1
ATOM 633 N N . GLN A 1 90 ? 6.666 6.387 88.325 1.00 28.94 90 GLN A N 1
ATOM 634 C CA . GLN A 1 90 ? 6.637 5.073 88.957 1.00 19.22 90 GLN A CA 1
ATOM 635 C C . GLN A 1 90 ? 7.361 4.050 88.098 1.00 23.78 90 GLN A C 1
ATOM 636 O O . GLN A 1 90 ? 8.230 3.319 88.582 1.00 24.96 90 GLN A O 1
ATOM 642 N N . GLN A 1 91 ? 7.017 3.988 86.815 1.00 34.29 91 GLN A N 1
ATOM 643 C CA . GLN A 1 91 ? 7.855 3.264 85.879 1.00 30.21 91 GLN A CA 1
ATOM 644 C C . GLN A 1 91 ? 9.062 4.129 85.527 1.00 38.47 91 GLN A C 1
ATOM 645 O O . GLN A 1 91 ? 8.914 5.341 85.369 1.00 42.94 91 GLN A O 1
ATOM 651 N N . PRO A 1 92 ? 10.260 3.548 85.440 1.00 25.71 92 PRO A N 1
ATOM 652 C CA . PRO A 1 92 ? 11.441 4.342 85.049 1.00 28.74 92 PRO A CA 1
ATOM 653 C C . PRO A 1 92 ? 11.260 5.160 83.772 1.00 34.93 92 PRO A C 1
ATOM 654 O O . PRO A 1 92 ? 11.854 6.239 83.658 1.00 35.76 92 PRO A O 1
ATOM 658 N N . ASN A 1 93 ? 10.436 4.698 82.830 1.00 19.83 93 ASN A N 1
ATOM 659 C CA . ASN A 1 93 ? 10.089 5.459 81.622 1.00 34.55 93 ASN A CA 1
ATOM 660 C C . ASN A 1 93 ? 11.337 5.987 80.916 1.00 32.82 93 ASN A C 1
ATOM 661 O O . ASN A 1 93 ? 11.459 7.174 80.610 1.00 33.06 93 ASN A O 1
ATOM 666 N N . LEU A 1 94 ? 12.277 5.078 80.674 1.00 23.15 94 LEU A N 1
ATOM 667 C CA . LEU A 1 94 ? 13.460 5.380 79.887 1.00 37.71 94 LEU A CA 1
ATOM 668 C C . LEU A 1 94 ? 13.220 4.993 78.434 1.00 44.64 94 LEU A C 1
ATOM 669 O O . LEU A 1 94 ? 12.495 4.040 78.133 1.00 62.98 94 LEU A O 1
ATOM 674 N N . LEU A 1 95 ? 13.834 5.747 77.532 1.00 45.51 95 LEU A N 1
ATOM 675 C CA . LEU A 1 95 ? 13.632 5.558 76.104 1.00 47.02 95 LEU A CA 1
ATOM 676 C C . LEU A 1 95 ? 14.681 4.582 75.583 1.00 47.97 95 LEU A C 1
ATOM 677 O O . LEU A 1 95 ? 15.885 4.818 75.732 1.00 39.23 95 LEU A O 1
ATOM 682 N N . GLY A 1 96 ? 14.215 3.493 74.965 1.00 42.40 96 GLY A N 1
ATOM 683 C CA . GLY A 1 96 ? 15.080 2.346 74.736 1.00 29.65 96 GLY A CA 1
ATOM 684 C C . GLY A 1 96 ? 16.258 2.641 73.827 1.00 44.79 96 GLY A C 1
ATOM 685 O O . GLY A 1 96 ? 17.360 2.126 74.037 1.00 57.06 96 GLY A O 1
ATOM 686 N N . SER A 1 97 ? 16.046 3.481 72.810 1.00 42.70 97 SER A N 1
ATOM 687 C CA . SER A 1 97 ? 17.113 3.756 71.854 1.00 51.80 97 SER A CA 1
ATOM 688 C C . SER A 1 97 ? 18.216 4.620 72.446 1.00 63.21 97 SER A C 1
ATOM 689 O O . SER A 1 97 ? 19.305 4.696 71.867 1.00 70.13 97 SER A O 1
ATOM 692 N N . LEU A 1 98 ? 17.968 5.256 73.586 1.00 48.43 98 LEU A N 1
ATOM 693 C CA . LEU A 1 98 ? 18.929 6.170 74.176 1.00 45.61 98 LEU A CA 1
ATOM 694 C C . LEU A 1 98 ? 19.786 5.465 75.218 1.00 62.52 98 LEU A C 1
ATOM 695 O O . LEU A 1 98 ? 19.346 4.527 75.891 1.00 63.96 98 LEU A O 1
ATOM 700 N N . THR A 1 99 ? 21.031 5.917 75.326 1.00 57.29 99 THR A N 1
ATOM 701 C CA . THR A 1 99 ? 21.905 5.502 76.410 1.00 45.53 99 THR A CA 1
ATOM 702 C C . THR A 1 99 ? 21.495 6.205 77.701 1.00 45.39 99 THR A C 1
ATOM 703 O O . THR A 1 99 ? 20.721 7.168 77.691 1.00 38.15 99 THR A O 1
ATOM 707 N N . ALA A 1 100 ? 22.016 5.702 78.824 1.00 43.58 100 ALA A N 1
ATOM 708 C CA . ALA A 1 100 ? 21.695 6.295 80.120 1.00 40.50 100 ALA A CA 1
ATOM 709 C C . ALA A 1 100 ? 21.972 7.793 80.122 1.00 39.70 100 ALA A C 1
ATOM 710 O O . ALA A 1 100 ? 21.112 8.599 80.494 1.00 48.34 100 ALA A O 1
ATOM 712 N N . ARG A 1 101 ? 23.175 8.182 79.693 1.00 44.96 101 ARG A N 1
ATOM 713 C CA . ARG A 1 101 ? 23.525 9.598 79.605 1.00 43.40 101 ARG A CA 1
ATOM 714 C C . ARG A 1 101 ? 22.563 10.349 78.690 1.00 45.01 101 ARG A C 1
ATOM 715 O O . ARG A 1 101 ? 22.199 11.502 78.960 1.00 53.67 101 ARG A O 1
ATOM 723 N N . GLU A 1 102 ? 22.129 9.709 77.604 1.00 44.31 102 GLU A N 1
ATOM 724 C CA . GLU A 1 102 ? 21.214 10.368 76.682 1.00 43.84 102 GLU A CA 1
ATOM 725 C C . GLU A 1 102 ? 19.826 10.564 77.282 1.00 47.77 102 GLU A C 1
ATOM 726 O O . GLU A 1 102 ? 19.131 11.515 76.899 1.00 51.10 102 GLU A O 1
ATOM 732 N N . GLN A 1 103 ? 19.421 9.706 78.228 1.00 45.88 103 GLN A N 1
ATOM 733 C CA . GLN A 1 103 ? 18.183 9.944 78.967 1.00 46.03 103 GLN A CA 1
ATOM 734 C C . GLN A 1 103 ? 18.208 11.312 79.636 1.00 54.97 103 GLN A C 1
ATOM 735 O O . GLN A 1 103 ? 17.184 12.004 79.692 1.00 57.54 103 GLN A O 1
ATOM 741 N N . LEU A 1 104 ? 19.371 11.720 80.148 1.00 46.09 104 LEU A N 1
ATOM 742 C CA . LEU A 1 104 ? 19.499 13.044 80.742 1.00 45.18 104 LEU A CA 1
ATOM 743 C C . LEU A 1 104 ? 19.623 14.117 79.667 1.00 47.14 104 LEU A C 1
ATOM 744 O O . LEU A 1 104 ? 18.956 15.155 79.737 1.00 36.28 104 LEU A O 1
ATOM 749 N N . LEU A 1 105 ? 20.449 13.861 78.646 1.00 40.45 105 LEU A N 1
ATOM 750 C CA . LEU A 1 105 ? 20.758 14.900 77.663 1.00 43.67 105 LEU A CA 1
ATOM 751 C C . LEU A 1 105 ? 19.522 15.326 76.867 1.00 43.88 105 LEU A C 1
ATOM 752 O O . LEU A 1 105 ? 19.392 16.500 76.487 1.00 48.74 105 LEU A O 1
ATOM 757 N N . ILE A 1 106 ? 18.604 14.393 76.595 1.00 52.43 106 ILE A N 1
ATOM 758 C CA . ILE A 1 106 ? 17.477 14.768 75.744 1.00 47.29 106 ILE A CA 1
ATOM 759 C C . ILE A 1 106 ? 16.585 15.795 76.438 1.00 36.38 106 ILE A C 1
ATOM 760 O O . ILE A 1 106 ? 15.917 16.593 75.771 1.00 45.74 106 ILE A O 1
ATOM 765 N N . THR A 1 107 ? 16.576 15.829 77.776 1.00 43.21 107 THR A N 1
ATOM 766 C CA . THR A 1 107 ? 15.790 16.858 78.448 1.00 38.77 107 THR A CA 1
ATOM 767 C C . THR A 1 107 ? 16.429 18.234 78.294 1.00 44.54 107 THR A C 1
ATOM 768 O O . THR A 1 107 ? 15.724 19.249 78.346 1.00 41.66 107 THR A O 1
ATOM 772 N N . ASP A 1 108 ? 17.754 18.288 78.112 1.00 40.51 108 ASP A N 1
ATOM 773 C CA . ASP A 1 108 ? 18.377 19.523 77.649 1.00 37.99 108 ASP A CA 1
ATOM 774 C C . ASP A 1 108 ? 17.921 19.856 76.240 1.00 44.05 108 ASP A C 1
ATOM 775 O O . ASP A 1 108 ? 17.618 21.015 75.934 1.00 43.22 108 ASP A O 1
ATOM 780 N N . HIS A 1 109 ? 17.854 18.841 75.372 1.00 43.73 109 HIS A N 1
ATOM 781 C CA . HIS A 1 109 ? 17.515 19.089 73.972 1.00 47.85 109 HIS A CA 1
ATOM 782 C C . HIS A 1 109 ? 16.132 19.722 73.833 1.00 53.90 109 HIS A C 1
ATOM 783 O O . HIS A 1 109 ? 15.985 20.793 73.234 1.00 55.42 109 HIS A O 1
ATOM 790 N N . LEU A 1 110 ? 15.103 19.072 74.381 1.00 62.86 110 LEU A N 1
ATOM 791 C CA . LEU A 1 110 ? 13.743 19.590 74.254 1.00 51.53 110 LEU A CA 1
ATOM 792 C C . LEU A 1 110 ? 13.544 20.892 75.019 1.00 43.98 110 LEU A C 1
ATOM 793 O O . LEU A 1 110 ? 12.571 21.607 74.752 1.00 40.34 110 LEU A O 1
ATOM 798 N N . ARG A 1 111 ? 14.422 21.202 75.975 1.00 47.72 111 ARG A N 1
ATOM 799 C CA . ARG A 1 111 ? 14.428 22.499 76.642 1.00 39.48 111 ARG A CA 1
ATOM 800 C C . ARG A 1 111 ? 15.043 23.598 75.789 1.00 50.44 111 ARG A C 1
ATOM 801 O O . ARG A 1 111 ? 15.083 24.752 76.230 1.00 55.52 111 ARG A O 1
ATOM 809 N N . GLY A 1 112 ? 15.535 23.268 74.596 1.00 50.76 112 GLY A N 1
ATOM 810 C CA . GLY A 1 112 ? 16.006 24.256 73.651 1.00 37.77 112 GLY A CA 1
ATOM 811 C C . GLY A 1 112 ? 17.502 24.487 73.613 1.00 57.60 112 GLY A C 1
ATOM 812 O O . GLY A 1 112 ? 17.969 25.220 72.733 1.00 74.77 112 GLY A O 1
ATOM 813 N N . ILE A 1 113 ? 18.270 23.880 74.513 1.00 47.45 113 ILE A N 1
ATOM 814 C CA . ILE A 1 113 ? 19.670 24.242 74.693 1.00 55.55 113 ILE A CA 1
ATOM 815 C C . ILE A 1 113 ? 20.580 23.085 74.291 1.00 47.38 113 ILE A C 1
ATOM 816 O O . ILE A 1 113 ? 20.176 21.920 74.235 1.00 72.02 113 ILE A O 1
ATOM 821 N N . LYS A 1 114 ? 21.832 23.430 74.005 1.00 57.80 114 LYS A N 1
ATOM 822 C CA . LYS A 1 114 ? 22.843 22.448 73.617 1.00 53.57 114 LYS A CA 1
ATOM 823 C C . LYS A 1 114 ? 23.125 21.505 74.781 1.00 55.68 114 LYS A C 1
ATOM 824 O O . LYS A 1 114 ? 23.497 21.971 75.867 1.00 71.36 114 LYS A O 1
ATOM 830 N N . PRO A 1 115 ? 22.962 20.194 74.608 1.00 60.21 115 PRO A N 1
ATOM 831 C CA . PRO A 1 115 ? 23.096 19.270 75.743 1.00 61.45 115 PRO A CA 1
ATOM 832 C C . PRO A 1 115 ? 24.465 19.332 76.406 1.00 58.94 115 PRO A C 1
ATOM 833 O O . PRO A 1 115 ? 25.501 19.396 75.741 1.00 61.08 115 PRO A O 1
ATOM 837 N N . ARG A 1 116 ? 24.454 19.284 77.738 1.00 50.68 116 ARG A N 1
ATOM 838 C CA . ARG A 1 116 ? 25.654 19.434 78.561 1.00 36.55 116 ARG A CA 1
ATOM 839 C C . ARG A 1 116 ? 26.093 18.051 79.039 1.00 48.36 116 ARG A C 1
ATOM 840 O O . ARG A 1 116 ? 25.556 17.521 80.013 1.00 47.85 116 ARG A O 1
ATOM 848 N N . LYS A 1 117 ? 27.087 17.475 78.359 1.00 40.56 117 LYS A N 1
ATOM 849 C CA . LYS A 1 117 ? 27.485 16.102 78.659 1.00 43.08 117 LYS A CA 1
ATOM 850 C C . LYS A 1 117 ? 28.137 15.988 80.034 1.00 52.17 117 LYS A C 1
ATOM 851 O O . LYS A 1 117 ? 27.919 15.002 80.751 1.00 57.84 117 LYS A O 1
ATOM 857 N N . ASP A 1 118 ? 28.957 16.975 80.409 1.00 41.47 118 ASP A N 1
ATOM 858 C CA . ASP A 1 118 ? 29.638 16.909 81.699 1.00 53.01 118 ASP A CA 1
ATOM 859 C C . ASP A 1 118 ? 28.647 16.958 82.855 1.00 54.82 118 ASP A C 1
ATOM 860 O O . ASP A 1 118 ? 28.795 16.221 83.839 1.00 37.06 118 ASP A O 1
ATOM 865 N N . ARG A 1 119 ? 27.635 17.829 82.758 1.00 45.07 119 ARG A N 1
ATOM 866 C CA . ARG A 1 119 ? 26.594 17.860 83.781 1.00 41.87 119 ARG A CA 1
ATOM 867 C C . ARG A 1 119 ? 25.845 16.537 83.836 1.00 48.08 119 ARG A C 1
ATOM 868 O O . ARG A 1 119 ? 25.518 16.042 84.922 1.00 44.89 119 ARG A O 1
ATOM 876 N N . ALA A 1 120 ? 25.567 15.950 82.669 1.00 51.99 120 ALA A N 1
ATOM 877 C CA . ALA A 1 120 ? 24.922 14.641 82.619 1.00 44.73 120 ALA A CA 1
ATOM 878 C C . ALA A 1 120 ? 25.728 13.601 83.388 1.00 38.08 120 ALA A C 1
ATOM 879 O O . ALA A 1 120 ? 25.183 12.857 84.214 1.00 47.68 120 ALA A O 1
ATOM 881 N N . ASP A 1 121 ? 27.034 13.535 83.120 1.00 60.89 121 ASP A N 1
ATOM 882 C CA . ASP A 1 121 ? 27.877 12.549 83.789 1.00 55.73 121 ASP A CA 1
ATOM 883 C C . ASP A 1 121 ? 27.981 12.826 85.285 1.00 45.03 121 ASP A C 1
ATOM 884 O O . ASP A 1 121 ? 27.972 11.893 86.098 1.00 37.07 121 ASP A O 1
ATOM 889 N N . GLU A 1 122 ? 28.079 14.102 85.666 1.00 49.58 122 GLU A N 1
ATOM 890 C CA . GLU A 1 122 ? 28.105 14.456 87.082 1.00 56.48 122 GLU A CA 1
ATOM 891 C C . GLU A 1 122 ? 26.830 14.005 87.787 1.00 61.38 122 GLU A C 1
ATOM 892 O O . GLU A 1 122 ? 26.881 13.506 88.917 1.00 63.15 122 GLU A O 1
ATOM 898 N N . LEU A 1 123 ? 25.678 14.169 87.135 1.00 30.55 123 LEU A N 1
ATOM 899 C CA . LEU A 1 123 ? 24.417 13.775 87.754 1.00 34.67 123 LEU A CA 1
ATOM 900 C C . LEU A 1 123 ? 24.234 12.259 87.790 1.00 41.30 123 LEU A C 1
ATOM 901 O O . LEU A 1 123 ? 23.590 11.741 88.713 1.00 27.52 123 LEU A O 1
ATOM 906 N N . LEU A 1 124 ? 24.759 11.538 86.797 1.00 31.47 124 LEU A N 1
ATOM 907 C CA . LEU A 1 124 ? 24.751 10.082 86.884 1.00 40.25 124 LEU A CA 1
ATOM 908 C C . LEU A 1 124 ? 25.656 9.602 88.009 1.00 41.43 124 LEU A C 1
ATOM 909 O O . LEU A 1 124 ? 25.321 8.648 88.722 1.00 38.07 124 LEU A O 1
ATOM 914 N N . ALA A 1 125 ? 26.811 10.249 88.181 1.00 33.18 125 ALA A N 1
ATOM 915 C CA . ALA A 1 125 ? 27.664 9.947 89.325 1.00 36.36 125 ALA A CA 1
ATOM 916 C C . ALA A 1 125 ? 26.942 10.248 90.628 1.00 38.18 125 ALA A C 1
ATOM 917 O O . ALA A 1 125 ? 27.090 9.519 91.616 1.00 31.73 125 ALA A O 1
ATOM 919 N N . ARG A 1 126 ? 26.139 11.312 90.639 1.00 41.64 126 ARG A N 1
ATOM 920 C CA . ARG A 1 126 ? 25.492 11.771 91.862 1.00 37.25 126 ARG A CA 1
ATOM 921 C C . ARG A 1 126 ? 24.435 10.789 92.357 1.00 37.67 126 ARG A C 1
ATOM 922 O O . ARG A 1 126 ? 24.256 10.638 93.570 1.00 31.42 126 ARG A O 1
ATOM 930 N N . VAL A 1 127 ? 23.730 10.120 91.449 1.00 34.89 127 VAL A N 1
ATOM 931 C CA . VAL A 1 127 ? 22.695 9.168 91.830 1.00 40.80 127 VAL A CA 1
ATOM 932 C C . VAL A 1 127 ? 23.287 7.768 91.928 1.00 44.61 127 VAL A C 1
ATOM 933 O O . VAL A 1 127 ? 22.551 6.779 92.021 1.00 38.47 127 VAL A O 1
ATOM 937 N N . GLY A 1 128 ? 24.615 7.673 91.879 1.00 28.81 128 GLY A N 1
ATOM 938 C CA . GLY A 1 128 ? 25.280 6.407 92.113 1.00 29.78 128 GLY A CA 1
ATOM 939 C C . GLY A 1 128 ? 25.537 5.554 90.893 1.00 42.89 128 GLY A C 1
ATOM 940 O O . GLY A 1 128 ? 25.650 4.330 91.028 1.00 37.80 128 GLY A O 1
ATOM 941 N N . LEU A 1 129 ? 25.625 6.148 89.708 1.00 59.56 129 LEU A N 1
ATOM 942 C CA . LEU A 1 129 ? 25.960 5.419 88.492 1.00 30.39 129 LEU A CA 1
ATOM 943 C C . LEU A 1 129 ? 27.141 6.077 87.798 1.00 39.25 129 LEU A C 1
ATOM 944 O O . LEU A 1 129 ? 27.130 6.298 86.585 1.00 36.78 129 LEU A O 1
ATOM 949 N N . LYS A 1 130 ? 28.166 6.419 88.575 1.00 39.42 130 LYS A N 1
ATOM 950 C CA . LYS A 1 130 ? 29.388 6.993 88.031 1.00 51.43 130 LYS A CA 1
ATOM 951 C C . LYS A 1 130 ? 29.967 6.095 86.951 1.00 54.60 130 LYS A C 1
ATOM 952 O O . LYS A 1 130 ? 30.246 4.912 87.188 1.00 56.16 130 LYS A O 1
ATOM 958 N N . GLY A 1 131 ? 30.088 6.645 85.742 1.00 50.84 131 GLY A N 1
ATOM 959 C CA . GLY A 1 131 ? 30.711 5.961 84.635 1.00 43.91 131 GLY A CA 1
ATOM 960 C C . GLY A 1 131 ? 29.804 5.088 83.794 1.00 54.13 131 GLY A C 1
ATOM 961 O O . GLY A 1 131 ? 30.259 4.567 82.767 1.00 40.92 131 GLY A O 1
ATOM 962 N N . LEU A 1 132 ? 28.547 4.891 84.195 1.00 50.71 132 LEU A N 1
ATOM 963 C CA . LEU A 1 132 ? 27.610 4.106 83.405 1.00 44.77 132 LEU A CA 1
ATOM 964 C C . LEU A 1 132 ? 26.875 4.943 82.369 1.00 50.61 132 LEU A C 1
ATOM 965 O O . LEU A 1 132 ? 25.796 4.543 81.919 1.00 52.43 132 LEU A O 1
ATOM 970 N N . GLY A 1 133 ? 27.443 6.087 81.970 1.00 40.22 133 GLY A N 1
ATOM 971 C CA . GLY A 1 133 ? 26.754 6.961 81.032 1.00 35.99 133 GLY A CA 1
ATOM 972 C C . GLY A 1 133 ? 26.436 6.300 79.705 1.00 51.06 133 GLY A C 1
ATOM 973 O O . GLY A 1 133 ? 25.461 6.664 79.044 1.00 61.96 133 GLY A O 1
ATOM 974 N N . GLY A 1 134 ? 27.232 5.314 79.306 1.00 54.81 134 GLY A N 1
ATOM 975 C CA . GLY A 1 134 ? 27.057 4.662 78.029 1.00 55.22 134 GLY A CA 1
ATOM 976 C C . GLY A 1 134 ? 26.188 3.424 78.022 1.00 62.27 134 GLY A C 1
ATOM 977 O O . GLY A 1 134 ? 25.895 2.902 76.940 1.00 66.95 134 GLY A O 1
ATOM 978 N N . ARG A 1 135 ? 25.763 2.935 79.187 1.00 34.31 135 ARG A N 1
ATOM 979 C CA . ARG A 1 135 ? 24.971 1.711 79.243 1.00 47.06 135 ARG A CA 1
ATOM 980 C C . ARG A 1 135 ? 23.641 1.889 78.522 1.00 53.66 135 ARG A C 1
ATOM 981 O O . ARG A 1 135 ? 22.991 2.934 78.625 1.00 44.62 135 ARG A O 1
ATOM 989 N N . ARG A 1 136 ? 23.242 0.863 77.775 1.00 64.02 136 ARG A N 1
ATOM 990 C CA . ARG A 1 136 ? 21.911 0.840 77.193 1.00 52.51 136 ARG A CA 1
ATOM 991 C C . ARG A 1 136 ? 20.894 0.397 78.242 1.00 41.64 136 ARG A C 1
ATOM 992 O O . ARG A 1 136 ? 21.241 -0.197 79.266 1.00 49.23 136 ARG A O 1
ATOM 1000 N N . VAL A 1 137 ? 19.621 0.698 77.973 1.00 39.89 137 VAL A N 1
ATOM 1001 C CA . VAL A 1 137 ? 18.574 0.459 78.966 1.00 41.26 137 VAL A CA 1
ATOM 1002 C C . VAL A 1 137 ? 18.479 -1.024 79.309 1.00 38.53 137 VAL A C 1
ATOM 1003 O O . VAL A 1 137 ? 18.238 -1.393 80.466 1.00 47.11 137 VAL A O 1
ATOM 1007 N N . ALA A 1 138 ? 18.694 -1.897 78.321 1.00 54.32 138 ALA A N 1
ATOM 1008 C CA . ALA A 1 138 ? 18.646 -3.331 78.579 1.00 40.65 138 ALA A CA 1
ATOM 1009 C C . ALA A 1 138 ? 19.725 -3.781 79.555 1.00 35.97 138 ALA A C 1
ATOM 1010 O O . ALA A 1 138 ? 19.594 -4.857 80.155 1.00 32.15 138 ALA A O 1
ATOM 1012 N N . GLN A 1 139 ? 20.779 -2.985 79.735 1.00 37.12 139 GLN A N 1
ATOM 1013 C CA . GLN A 1 139 ? 21.872 -3.340 80.628 1.00 51.65 139 GLN A CA 1
ATOM 1014 C C . GLN A 1 139 ? 21.702 -2.796 82.040 1.00 58.95 139 GLN A C 1
ATOM 1015 O O . GLN A 1 139 ? 22.526 -3.107 82.904 1.00 67.73 139 GLN A O 1
ATOM 1021 N N . LEU A 1 140 ? 20.653 -2.020 82.307 1.00 43.18 140 LEU A N 1
ATOM 1022 C CA . LEU A 1 140 ? 20.435 -1.423 83.619 1.00 34.90 140 LEU A CA 1
ATOM 1023 C C . LEU A 1 140 ? 19.398 -2.220 84.398 1.00 37.62 140 LEU A C 1
ATOM 1024 O O . LEU A 1 140 ? 18.343 -2.569 83.860 1.00 41.00 140 LEU A O 1
ATOM 1029 N N . SER A 1 141 ? 19.707 -2.506 85.658 1.00 35.74 141 SER A N 1
ATOM 1030 C CA . SER A 1 141 ? 18.749 -3.151 86.540 1.00 27.27 141 SER A CA 1
ATOM 1031 C C . SER A 1 141 ? 17.677 -2.150 86.976 1.00 43.84 141 SER A C 1
ATOM 1032 O O . SER A 1 141 ? 17.860 -0.931 86.899 1.00 50.90 141 SER A O 1
ATOM 1035 N N . GLY A 1 142 ? 16.547 -2.681 87.456 1.00 25.10 142 GLY A N 1
ATOM 1036 C CA . GLY A 1 142 ? 15.435 -1.814 87.835 1.00 23.71 142 GLY A CA 1
ATOM 1037 C C . GLY A 1 142 ? 15.840 -0.722 88.807 1.00 34.85 142 GLY A C 1
ATOM 1038 O O . GLY A 1 142 ? 15.396 0.427 88.692 1.00 45.00 142 GLY A O 1
ATOM 1039 N N . GLY A 1 143 ? 16.702 -1.061 89.768 1.00 40.12 143 GLY A N 1
ATOM 1040 C CA . GLY A 1 143 ? 17.241 -0.038 90.647 1.00 34.82 143 GLY A CA 1
ATOM 1041 C C . GLY A 1 143 ? 18.013 1.025 89.893 1.00 45.79 143 GLY A C 1
ATOM 1042 O O . GLY A 1 143 ? 17.801 2.228 90.090 1.00 39.87 143 GLY A O 1
ATOM 1043 N N . GLN A 1 144 ? 18.910 0.590 88.998 1.00 45.45 144 GLN A N 1
ATOM 1044 C CA . GLN A 1 144 ? 19.706 1.537 88.221 1.00 52.86 144 GLN A CA 1
ATOM 1045 C C . GLN A 1 144 ? 18.835 2.361 87.286 1.00 37.18 144 GLN A C 1
ATOM 1046 O O . GLN A 1 144 ? 19.088 3.556 87.077 1.00 30.98 144 GLN A O 1
ATOM 1052 N N . ARG A 1 145 ? 17.818 1.732 86.695 1.00 35.64 145 ARG A N 1
ATOM 1053 C CA . ARG A 1 145 ? 16.848 2.460 85.885 1.00 41.86 145 ARG A CA 1
ATOM 1054 C C . ARG A 1 145 ? 16.211 3.586 86.683 1.00 30.28 145 ARG A C 1
ATOM 1055 O O . ARG A 1 145 ? 16.101 4.721 86.206 1.00 37.27 145 ARG A O 1
ATOM 1063 N N . GLN A 1 146 ? 15.758 3.279 87.899 1.00 21.44 146 GLN A N 1
ATOM 1064 C CA . GLN A 1 146 ? 15.142 4.310 88.725 1.00 34.51 146 GLN A CA 1
ATOM 1065 C C . GLN A 1 146 ? 16.134 5.420 89.064 1.00 31.85 146 GLN A C 1
ATOM 1066 O O . GLN A 1 146 ? 15.771 6.605 89.090 1.00 36.25 146 GLN A O 1
ATOM 1072 N N . ARG A 1 147 ? 17.394 5.055 89.324 1.00 22.00 147 ARG A N 1
ATOM 1073 C CA . ARG A 1 147 ? 18.404 6.076 89.595 1.00 22.60 147 ARG A CA 1
ATOM 1074 C C . ARG A 1 147 ? 18.600 6.995 88.390 1.00 31.12 147 ARG A C 1
ATOM 1075 O O . ARG A 1 147 ? 18.764 8.215 88.542 1.00 35.28 147 ARG A O 1
ATOM 1083 N N . VAL A 1 148 ? 18.582 6.423 87.184 1.00 22.90 148 VAL A N 1
ATOM 1084 C CA . VAL A 1 148 ? 18.656 7.235 85.968 1.00 35.54 148 VAL A CA 1
ATOM 1085 C C . VAL A 1 148 ? 17.452 8.162 85.877 1.00 42.28 148 VAL A C 1
ATOM 1086 O O . VAL A 1 148 ? 17.575 9.335 85.505 1.00 48.33 148 VAL A O 1
ATOM 1090 N N . ASN A 1 149 ? 16.261 7.623 86.158 1.00 38.36 149 ASN A N 1
ATOM 1091 C CA . ASN A 1 149 ? 15.042 8.428 86.173 1.00 21.27 149 ASN A CA 1
ATOM 1092 C C . ASN A 1 149 ? 15.1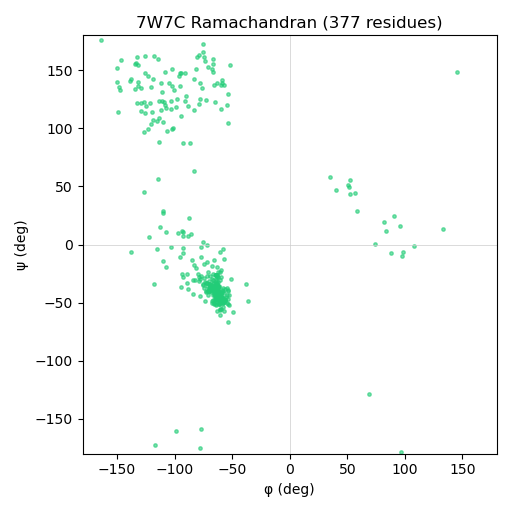94 9.651 87.079 1.00 28.41 149 ASN A C 1
ATOM 1093 O O . ASN A 1 149 ? 14.823 10.776 86.704 1.00 25.33 149 ASN A O 1
ATOM 1098 N N . ILE A 1 150 ? 15.776 9.449 88.263 1.00 28.23 150 ILE A N 1
ATOM 1099 C CA . ILE A 1 150 ? 15.998 10.556 89.195 1.00 31.46 150 ILE A CA 1
ATOM 1100 C C . ILE A 1 150 ? 16.982 11.565 88.609 1.00 30.57 150 ILE A C 1
ATOM 1101 O O . ILE A 1 150 ? 16.733 12.779 88.610 1.00 25.49 150 ILE A O 1
ATOM 1106 N N . ALA A 1 151 ? 18.110 11.077 88.087 1.00 25.43 151 ALA A N 1
ATOM 1107 C CA . ALA A 1 151 ? 19.097 11.978 87.495 1.00 50.63 151 ALA A CA 1
ATOM 1108 C C . ALA A 1 151 ? 18.494 12.793 86.355 1.00 43.46 151 ALA A C 1
ATOM 1109 O O . ALA A 1 151 ? 18.800 13.980 86.197 1.00 31.11 151 ALA A O 1
ATOM 1111 N N . ARG A 1 152 ? 17.634 12.167 85.550 1.00 22.47 152 ARG A N 1
ATOM 1112 C CA . ARG A 1 152 ? 16.932 12.885 84.493 1.00 47.10 152 ARG A CA 1
ATOM 1113 C C . ARG A 1 152 ? 16.066 13.992 85.071 1.00 26.23 152 ARG A C 1
ATOM 1114 O O . ARG A 1 152 ? 16.054 15.115 84.554 1.00 22.47 152 ARG A O 1
ATOM 1122 N N . ALA A 1 153 ? 15.330 13.697 86.144 1.00 23.07 153 ALA A N 1
ATOM 1123 C CA . ALA A 1 153 ? 14.535 14.735 86.788 1.00 20.45 153 ALA A CA 1
ATOM 1124 C C . ALA A 1 153 ? 15.390 15.865 87.361 1.00 23.81 153 ALA A C 1
ATOM 1125 O O . ALA A 1 153 ? 14.900 16.993 87.490 1.00 38.32 153 ALA A O 1
ATOM 1127 N N . LEU A 1 154 ? 16.651 15.596 87.706 1.00 32.10 154 LEU A N 1
ATOM 1128 C CA . LEU A 1 154 ? 17.539 16.644 88.202 1.00 23.09 154 LEU A CA 1
ATOM 1129 C C . LEU A 1 154 ? 18.167 17.489 87.102 1.00 34.74 154 LEU A C 1
ATOM 1130 O O . LEU A 1 154 ? 18.612 18.611 87.383 1.00 24.99 154 LEU A O 1
ATOM 1135 N N . MET A 1 155 ? 18.200 16.980 85.864 1.00 26.86 155 MET A N 1
ATOM 1136 C CA . MET A 1 155 ? 19.013 17.573 84.805 1.00 28.75 155 MET A CA 1
ATOM 1137 C C . MET A 1 155 ? 18.665 19.038 84.552 1.00 32.35 155 MET A C 1
ATOM 1138 O O . MET A 1 155 ? 19.559 19.869 84.333 1.00 38.85 155 MET A O 1
ATOM 1143 N N . GLY A 1 156 ? 17.378 19.374 84.588 1.00 26.30 156 GLY A N 1
ATOM 1144 C CA . GLY A 1 156 ? 16.913 20.718 84.321 1.00 25.61 156 GLY A CA 1
ATOM 1145 C C . GLY A 1 156 ? 16.904 21.674 85.490 1.00 34.42 156 GLY A C 1
ATOM 1146 O O . GLY A 1 156 ? 16.383 22.786 85.348 1.00 29.31 156 GLY A O 1
ATOM 1147 N N . ASN A 1 157 ? 17.479 21.298 86.626 1.00 50.96 157 ASN A N 1
ATOM 1148 C CA . ASN A 1 157 ? 17.469 22.123 87.829 1.00 40.38 157 ASN A CA 1
ATOM 1149 C C . ASN A 1 157 ? 16.048 22.566 88.189 1.00 34.76 157 ASN A C 1
ATOM 1150 O O . ASN A 1 157 ? 15.784 23.764 88.339 1.00 33.62 157 ASN A O 1
ATOM 1155 N N . PRO A 1 158 ? 15.118 21.631 88.348 1.00 42.12 158 PRO A N 1
ATOM 1156 C CA . PRO A 1 158 ? 13.734 22.014 88.615 1.00 23.13 158 PRO A CA 1
ATOM 1157 C C . PRO A 1 158 ? 13.580 22.510 90.040 1.00 23.32 158 PRO A C 1
ATOM 1158 O O . PRO A 1 158 ? 14.386 22.209 90.924 1.00 47.28 158 PRO A O 1
ATOM 1162 N N . GLN A 1 159 ? 12.521 23.286 90.257 1.00 42.09 159 GLN A N 1
ATOM 1163 C CA . GLN A 1 159 ? 12.197 23.690 91.617 1.00 23.41 159 GLN A CA 1
ATOM 1164 C C . GLN A 1 159 ? 11.271 22.700 92.307 1.00 31.38 159 GLN A C 1
ATOM 1165 O O . GLN A 1 159 ? 11.298 22.604 93.538 1.00 22.81 159 GLN A O 1
ATOM 1171 N N . LEU A 1 160 ? 10.486 21.952 91.539 1.00 27.65 160 LEU A N 1
ATOM 1172 C CA . LEU A 1 160 ? 9.523 20.995 92.058 1.00 20.14 160 LEU A CA 1
ATOM 1173 C C . LEU A 1 160 ? 9.870 19.616 91.516 1.00 26.51 160 LEU A C 1
ATOM 1174 O O . LEU A 1 160 ? 10.187 19.471 90.333 1.00 35.68 160 LEU A O 1
ATOM 1179 N N . LEU A 1 161 ? 9.831 18.615 92.393 1.00 31.62 161 LEU A N 1
ATOM 1180 C CA . LEU A 1 161 ? 10.134 17.234 92.030 1.00 23.70 161 LEU A CA 1
ATOM 1181 C C . LEU A 1 161 ? 9.006 16.341 92.520 1.00 23.81 161 LEU A C 1
ATOM 1182 O O . LEU A 1 161 ? 8.722 16.300 93.720 1.00 25.25 161 LEU A O 1
ATOM 1187 N N . LEU A 1 162 ? 8.377 15.625 91.598 1.00 17.10 162 LEU A N 1
ATOM 1188 C CA . LEU A 1 162 ? 7.251 14.755 91.908 1.00 21.63 162 LEU A CA 1
ATOM 1189 C C . LEU A 1 162 ? 7.668 13.308 91.711 1.00 23.17 162 LEU A C 1
ATOM 1190 O O . LEU A 1 162 ? 7.981 12.900 90.590 1.00 41.54 162 LEU A O 1
ATOM 1195 N N . ALA A 1 163 ? 7.668 12.547 92.802 1.00 21.47 163 ALA A N 1
ATOM 1196 C CA . ALA A 1 163 ? 8.020 11.134 92.813 1.00 23.89 163 ALA A CA 1
ATOM 1197 C C . ALA A 1 163 ? 6.751 10.327 93.033 1.00 34.75 163 ALA A C 1
ATOM 1198 O O . ALA A 1 163 ? 6.072 10.499 94.050 1.00 29.65 163 ALA A O 1
ATOM 1200 N N . ASP A 1 164 ? 6.421 9.469 92.071 1.00 30.08 164 ASP A N 1
ATOM 1201 C CA . ASP A 1 164 ? 5.204 8.665 92.134 1.00 29.32 164 ASP A CA 1
ATOM 1202 C C . ASP A 1 164 ? 5.603 7.229 92.451 1.00 28.07 164 ASP A C 1
ATOM 1203 O O . ASP A 1 164 ? 5.974 6.471 91.555 1.00 28.43 164 ASP A O 1
ATOM 1208 N N . GLU A 1 165 ? 5.518 6.858 93.730 1.00 26.96 165 GLU A N 1
ATOM 1209 C CA . GLU A 1 165 ? 5.855 5.530 94.239 1.00 22.34 165 GLU A CA 1
ATOM 1210 C C . GLU A 1 165 ? 7.042 4.907 93.488 1.00 30.38 165 GLU A C 1
ATOM 1211 O O . GLU A 1 165 ? 6.908 3.823 92.911 1.00 27.53 165 GLU A O 1
ATOM 1217 N N . PRO A 1 166 ? 8.204 5.562 93.481 1.00 39.94 166 PRO A N 1
ATOM 1218 C CA . PRO A 1 166 ? 9.303 5.102 92.622 1.00 36.43 166 PRO A CA 1
ATOM 1219 C C . PRO A 1 166 ? 10.021 3.857 93.118 1.00 39.19 166 PRO A C 1
ATOM 1220 O O . PRO A 1 166 ? 10.987 3.430 92.479 1.00 43.38 166 PRO A O 1
ATOM 1224 N N . THR A 1 167 ? 9.589 3.269 94.232 1.00 24.30 167 THR A N 1
ATOM 1225 C CA . THR A 1 167 ? 10.169 2.033 94.741 1.00 31.53 167 THR A CA 1
ATOM 1226 C C . THR A 1 167 ? 9.190 0.868 94.669 1.00 33.48 167 THR A C 1
ATOM 1227 O O . THR A 1 167 ? 9.433 -0.167 95.300 1.00 36.54 167 THR A O 1
ATOM 1231 N N . SER A 1 168 ? 8.102 1.008 93.905 1.00 25.45 168 SER A N 1
ATOM 1232 C CA . SER A 1 168 ? 7.047 0.000 93.920 1.00 28.57 168 SER A CA 1
ATOM 1233 C C . SER A 1 168 ? 7.530 -1.342 93.389 1.00 26.63 168 SER A C 1
ATOM 1234 O O . SER A 1 168 ? 6.997 -2.387 93.775 1.00 34.82 168 SER A O 1
ATOM 1237 N N . ALA A 1 169 ? 8.550 -1.343 92.531 1.00 28.33 169 ALA A N 1
ATOM 1238 C CA . ALA A 1 169 ? 9.040 -2.568 91.913 1.00 20.78 169 ALA A CA 1
ATOM 1239 C C . ALA A 1 169 ? 10.414 -2.975 92.441 1.00 34.65 169 ALA A C 1
ATOM 1240 O O . ALA A 1 169 ? 11.199 -3.597 91.718 1.00 34.54 169 ALA A O 1
ATOM 1242 N N . LEU A 1 170 ? 10.728 -2.622 93.688 1.00 42.55 170 LEU A N 1
ATOM 1243 C CA . LEU A 1 170 ? 12.050 -2.836 94.258 1.00 22.80 170 LEU A CA 1
ATOM 1244 C C . LEU A 1 170 ? 11.947 -3.486 95.636 1.00 28.90 170 LEU A C 1
ATOM 1245 O O . LEU A 1 170 ? 10.934 -3.352 96.329 1.00 51.68 170 LEU A O 1
ATOM 1250 N N . ASP A 1 171 ? 13.007 -4.197 96.026 1.00 36.65 171 ASP A N 1
ATOM 1251 C CA . ASP A 1 171 ? 13.022 -4.900 97.305 1.00 32.56 171 ASP A CA 1
ATOM 1252 C C . ASP A 1 171 ? 13.295 -3.904 98.438 1.00 35.54 171 ASP A C 1
ATOM 1253 O O . ASP A 1 171 ? 13.382 -2.691 98.218 1.00 28.21 171 ASP A O 1
ATOM 1258 N N . ALA A 1 172 ? 13.434 -4.418 99.666 1.00 27.44 172 ALA A N 1
ATOM 1259 C CA . ALA A 1 172 ? 13.590 -3.547 100.830 1.00 27.92 172 ALA A CA 1
ATOM 1260 C C . ALA A 1 172 ? 14.869 -2.717 100.746 1.00 48.14 172 ALA A C 1
ATOM 1261 O O . ALA A 1 172 ? 14.850 -1.500 100.980 1.00 44.43 172 ALA A O 1
ATOM 1263 N N . ARG A 1 173 ? 15.985 -3.357 100.388 1.00 35.64 173 ARG A N 1
ATOM 1264 C CA . ARG A 1 173 ? 17.281 -2.686 100.381 1.00 49.19 173 ARG A CA 1
ATOM 1265 C C . ARG A 1 173 ? 17.338 -1.588 99.320 1.00 52.08 173 ARG A C 1
ATOM 1266 O O . ARG A 1 173 ? 17.754 -0.453 99.605 1.00 55.51 173 ARG A O 1
ATOM 1274 N N . LEU A 1 174 ? 16.901 -1.902 98.097 1.00 36.95 174 LEU A N 1
ATOM 1275 C CA . LEU A 1 174 ? 16.878 -0.904 97.035 1.00 43.68 174 LEU A CA 1
ATOM 1276 C C . LEU A 1 174 ? 15.867 0.195 97.326 1.00 48.09 174 LEU A C 1
ATOM 1277 O O . LEU A 1 174 ? 16.117 1.364 97.017 1.00 38.95 174 LEU A O 1
ATOM 1282 N N . SER A 1 175 ? 14.715 -0.153 97.905 1.00 56.02 175 SER A N 1
ATOM 1283 C CA . SER A 1 175 ? 13.745 0.876 98.269 1.00 41.32 175 SER A CA 1
ATOM 1284 C C . SER A 1 175 ? 14.341 1.859 99.270 1.00 42.40 175 SER A C 1
ATOM 1285 O O . SER A 1 175 ? 14.148 3.078 99.145 1.00 27.28 175 SER A O 1
ATOM 1288 N N . LYS A 1 176 ? 15.072 1.346 100.270 1.00 25.49 176 LYS A N 1
ATOM 1289 C CA . LYS A 1 176 ? 15.714 2.226 101.242 1.00 26.37 176 LYS A CA 1
ATOM 1290 C C . LYS A 1 176 ? 16.766 3.107 100.577 1.00 26.35 176 LYS A C 1
ATOM 1291 O O . LYS A 1 176 ? 16.839 4.311 100.850 1.00 42.20 176 LYS A O 1
ATOM 1297 N N . GLU A 1 177 ? 17.579 2.528 99.689 1.00 26.56 177 GLU A N 1
ATOM 1298 C CA . GLU A 1 177 ? 18.571 3.328 98.976 1.00 33.83 177 GLU A CA 1
ATOM 1299 C C . GLU A 1 177 ? 17.914 4.428 98.153 1.00 40.02 177 GLU A C 1
ATOM 1300 O O . GLU A 1 177 ? 18.388 5.570 98.137 1.00 44.10 177 GLU A O 1
ATOM 1306 N N . ILE A 1 178 ? 16.818 4.105 97.467 1.00 41.07 178 ILE A N 1
ATOM 1307 C CA . ILE A 1 178 ? 16.195 5.066 96.563 1.00 40.77 178 ILE A CA 1
ATOM 1308 C C . ILE A 1 178 ? 15.527 6.192 97.344 1.00 35.47 178 ILE A C 1
ATOM 1309 O O . ILE A 1 178 ? 15.619 7.366 96.963 1.00 33.00 178 ILE A O 1
ATOM 1314 N N . VAL A 1 179 ? 14.867 5.872 98.456 1.00 37.22 179 VAL A N 1
ATOM 1315 C CA . VAL A 1 179 ? 14.256 6.953 99.225 1.00 34.43 179 VAL A CA 1
ATOM 1316 C C . VAL A 1 179 ? 15.324 7.788 99.939 1.00 37.71 179 VAL A C 1
ATOM 1317 O O . VAL A 1 179 ? 15.163 9.018 100.073 1.00 23.60 179 VAL A O 1
ATOM 1321 N N . GLU A 1 180 ? 16.434 7.170 100.369 1.00 38.05 180 GLU A N 1
ATOM 1322 C CA . GLU A 1 180 ? 17.532 7.962 100.919 1.00 28.48 180 GLU A CA 1
ATOM 1323 C C . GLU A 1 180 ? 18.096 8.914 99.869 1.00 34.03 180 GLU A C 1
ATOM 1324 O O . GLU A 1 180 ? 18.358 10.086 100.156 1.00 32.09 180 GLU A O 1
ATOM 1330 N N . LEU A 1 181 ? 18.266 8.426 98.634 1.00 25.19 181 LEU A N 1
ATOM 1331 C CA . LEU A 1 181 ? 18.757 9.278 97.554 1.00 24.94 181 LEU A CA 1
ATOM 1332 C C . LEU A 1 181 ? 17.799 10.428 97.279 1.00 41.73 181 LEU A C 1
ATOM 1333 O O . LEU A 1 181 ? 18.229 11.569 97.035 1.00 30.34 181 LEU A O 1
ATOM 1338 N N . LEU A 1 182 ? 16.492 10.143 97.308 1.00 22.86 182 LEU A N 1
ATOM 1339 C CA . LEU A 1 182 ? 15.510 11.198 97.080 1.00 29.19 182 LEU A CA 1
ATOM 1340 C C . LEU A 1 182 ? 15.602 12.278 98.154 1.00 24.00 182 LEU A C 1
ATOM 1341 O O . LEU A 1 182 ? 15.639 13.470 97.839 1.00 22.92 182 LEU A O 1
ATOM 1346 N N . ARG A 1 183 ? 15.641 11.883 99.428 1.00 32.09 183 ARG A N 1
ATOM 1347 C CA . ARG A 1 183 ? 15.774 12.874 100.498 1.00 24.73 183 ARG A CA 1
ATOM 1348 C C . ARG A 1 183 ? 17.091 13.642 100.391 1.00 48.69 183 ARG A C 1
ATOM 1349 O O . ARG A 1 183 ? 17.139 14.860 100.637 1.00 31.08 183 ARG A O 1
ATOM 1357 N N . ASP A 1 184 ? 18.165 12.953 99.997 1.00 30.73 184 ASP A N 1
ATOM 1358 C CA . ASP A 1 184 ? 19.473 13.592 99.956 1.00 32.62 184 ASP A CA 1
ATOM 1359 C C . ASP A 1 184 ? 19.557 14.635 98.845 1.00 41.52 184 ASP A C 1
ATOM 1360 O O . ASP A 1 184 ? 20.152 15.702 99.037 1.00 48.08 184 ASP A O 1
ATOM 1365 N N . VAL A 1 185 ? 18.979 14.356 97.675 1.00 29.96 185 VAL A N 1
ATOM 1366 C CA . VAL A 1 185 ? 19.013 15.391 96.645 1.00 40.32 185 VAL A CA 1
ATOM 1367 C C . VAL A 1 185 ? 17.956 16.462 96.911 1.00 47.83 185 VAL A C 1
ATOM 1368 O O . VAL A 1 185 ? 18.147 17.623 96.529 1.00 46.85 185 VAL A O 1
ATOM 1372 N N . THR A 1 186 ? 16.846 16.115 97.573 1.00 29.81 186 THR A N 1
ATOM 1373 C CA . THR A 1 186 ? 15.892 17.135 97.988 1.00 32.14 186 THR A CA 1
ATOM 1374 C C . THR A 1 186 ? 16.568 18.175 98.870 1.00 35.42 186 THR A C 1
ATOM 1375 O O . THR A 1 186 ? 16.405 19.385 98.668 1.00 26.35 186 THR A O 1
ATOM 1379 N N . LYS A 1 187 ? 17.363 17.715 99.840 1.00 41.51 187 LYS A N 1
ATOM 1380 C CA . LYS A 1 187 ? 18.067 18.658 100.702 1.00 28.94 187 LYS A CA 1
ATOM 1381 C C . LYS A 1 187 ? 19.215 19.338 99.966 1.00 39.71 187 LYS A C 1
ATOM 1382 O O . LYS A 1 187 ? 19.434 20.544 100.135 1.00 35.76 187 LYS A O 1
ATOM 1388 N N . GLU A 1 188 ? 19.959 18.594 99.140 1.00 29.55 188 GLU A N 1
ATOM 1389 C CA . GLU A 1 188 ? 21.128 19.190 98.498 1.00 42.38 188 GLU A CA 1
ATOM 1390 C C . GLU A 1 188 ? 20.729 20.261 97.493 1.00 43.36 188 GLU A C 1
ATOM 1391 O O . GLU A 1 188 ? 21.291 21.361 97.487 1.00 42.58 188 GLU A O 1
ATOM 1397 N N . PHE A 1 189 ? 19.777 19.954 96.623 1.00 45.33 189 PHE A N 1
ATOM 1398 C CA . PHE A 1 189 ? 19.404 20.865 95.550 1.00 33.14 189 PHE A CA 1
ATOM 1399 C C . PHE A 1 189 ? 18.246 21.784 95.916 1.00 39.38 189 PHE A C 1
ATOM 1400 O O . PHE A 1 189 ? 17.757 22.512 95.043 1.00 27.60 189 PHE A O 1
ATOM 1408 N N . ALA A 1 190 ? 17.804 21.774 97.175 1.00 36.68 190 ALA A N 1
ATOM 1409 C CA . ALA A 1 190 ? 16.711 22.630 97.646 1.00 45.07 190 ALA A CA 1
ATOM 1410 C C . ALA A 1 190 ? 15.471 22.490 96.764 1.00 48.79 190 ALA A C 1
ATOM 1411 O O . ALA A 1 190 ? 14.831 23.480 96.399 1.00 43.26 190 ALA A O 1
ATOM 1413 N N . LEU A 1 191 ? 15.145 21.253 96.405 1.00 55.46 191 LEU A N 1
ATOM 1414 C CA . LEU A 1 191 ? 13.909 20.973 95.693 1.00 28.21 191 LEU A CA 1
ATOM 1415 C C . LEU A 1 191 ? 12.744 20.896 96.670 1.00 23.34 191 LEU A C 1
ATOM 1416 O O . LEU A 1 191 ? 12.908 20.550 97.845 1.00 35.40 191 LEU A O 1
ATOM 1421 N N . ALA A 1 192 ? 11.560 21.235 96.177 1.00 22.57 192 ALA A N 1
ATOM 1422 C CA . ALA A 1 192 ? 10.317 20.909 96.865 1.00 28.44 192 ALA A CA 1
ATOM 1423 C C . ALA A 1 192 ? 9.821 19.593 96.281 1.00 20.68 192 ALA A C 1
ATOM 1424 O O . ALA A 1 192 ? 9.426 19.535 95.111 1.00 38.19 192 ALA A O 1
ATOM 1426 N N . THR A 1 193 ? 9.864 18.531 97.081 1.00 20.53 193 THR A N 1
ATOM 1427 C CA . THR A 1 193 ? 9.601 17.176 96.619 1.00 31.71 193 THR A CA 1
ATOM 1428 C C . THR A 1 193 ? 8.262 16.704 97.170 1.00 19.15 193 THR A C 1
ATOM 1429 O O . THR A 1 193 ? 8.048 16.711 98.385 1.00 22.57 193 THR A O 1
ATOM 1433 N N . LEU A 1 194 ? 7.362 16.329 96.267 1.00 24.86 194 LEU A N 1
ATOM 1434 C CA . LEU A 1 194 ? 6.120 15.642 96.595 1.00 25.60 194 LEU A CA 1
ATOM 1435 C C . LEU A 1 194 ? 6.295 14.170 96.256 1.00 22.48 194 LEU A C 1
ATOM 1436 O O . LEU A 1 194 ? 6.488 13.830 95.085 1.00 28.77 194 LEU A O 1
ATOM 1441 N N . MET A 1 195 ? 6.222 13.300 97.263 1.00 27.08 195 MET A N 1
ATOM 1442 C CA . MET A 1 195 ? 6.449 11.874 97.056 1.00 27.01 195 MET A CA 1
ATOM 1443 C C . MET A 1 195 ? 5.222 11.090 97.492 1.00 16.88 195 MET A C 1
ATOM 1444 O O . MET A 1 195 ? 4.821 11.163 98.655 1.00 45.61 195 MET A O 1
ATOM 1449 N N . VAL A 1 196 ? 4.644 10.332 96.569 1.00 20.64 196 VAL A N 1
ATOM 1450 C CA . VAL A 1 196 ? 3.539 9.430 96.874 1.00 21.48 196 VAL A CA 1
ATOM 1451 C C . VAL A 1 196 ? 4.108 8.070 97.250 1.00 20.73 196 VAL A C 1
ATOM 1452 O O . VAL A 1 196 ? 4.919 7.505 96.507 1.00 34.37 196 VAL A O 1
ATOM 1456 N N . THR A 1 197 ? 3.691 7.540 98.397 1.00 17.68 197 THR A N 1
ATOM 1457 C CA . THR A 1 197 ? 4.054 6.183 98.770 1.00 36.81 197 THR A CA 1
ATOM 1458 C C . THR A 1 197 ? 2.932 5.538 99.565 1.00 35.32 197 THR A C 1
ATOM 1459 O O . THR A 1 197 ? 2.082 6.212 100.155 1.00 28.11 197 THR A O 1
ATOM 1463 N N . HIS A 1 198 ? 2.956 4.207 99.570 1.00 42.69 198 HIS A N 1
ATOM 1464 C CA . HIS A 1 198 ? 2.061 3.399 100.380 1.00 34.71 198 HIS A CA 1
ATOM 1465 C C . HIS A 1 198 ? 2.805 2.588 101.431 1.00 27.09 198 HIS A C 1
ATOM 1466 O O . HIS A 1 198 ? 2.164 1.936 102.262 1.00 52.13 198 HIS A O 1
ATOM 1473 N N . ASP A 1 199 ? 4.133 2.635 101.437 1.00 35.73 199 ASP A N 1
ATOM 1474 C CA . ASP A 1 199 ? 4.947 1.832 102.338 1.00 58.65 199 ASP A CA 1
ATOM 1475 C C . ASP A 1 199 ? 5.366 2.686 103.527 1.00 55.10 199 ASP A C 1
ATOM 1476 O O . ASP A 1 199 ? 6.071 3.686 103.362 1.00 62.23 199 ASP A O 1
ATOM 1481 N N . ARG A 1 200 ? 4.942 2.280 104.723 1.00 57.31 200 ARG A N 1
ATOM 1482 C CA . ARG A 1 200 ? 5.215 3.080 105.910 1.00 72.47 200 ARG A CA 1
ATOM 1483 C C . ARG A 1 200 ? 6.689 3.038 106.291 1.00 67.72 200 ARG A C 1
ATOM 1484 O O . ARG A 1 200 ? 7.192 3.976 106.923 1.00 66.30 200 ARG A O 1
ATOM 1492 N N . SER A 1 201 ? 7.408 1.992 105.872 1.00 55.46 201 SER A N 1
ATOM 1493 C CA . SER A 1 201 ? 8.854 1.897 106.060 1.00 60.24 201 SER A CA 1
ATOM 1494 C C . SER A 1 201 ? 9.584 3.070 105.416 1.00 63.51 201 SER A C 1
ATOM 1495 O O . SER A 1 201 ? 10.809 3.184 105.529 1.00 66.69 201 SER A O 1
ATOM 1498 N N . GLN A 1 202 ? 8.844 3.936 104.725 1.00 62.24 202 GLN A N 1
ATOM 1499 C CA . GLN A 1 202 ? 9.417 5.099 104.072 1.00 63.18 202 GLN A CA 1
ATOM 1500 C C . GLN A 1 202 ? 9.085 6.417 104.758 1.00 59.60 202 GLN A C 1
ATOM 1501 O O . GLN A 1 202 ? 9.809 7.396 104.550 1.00 55.61 202 GLN A O 1
ATOM 1507 N N . LEU A 1 203 ? 8.040 6.461 105.592 1.00 53.22 203 LEU A N 1
ATOM 1508 C CA . LEU A 1 203 ? 7.575 7.743 106.119 1.00 46.52 203 LEU A CA 1
ATOM 1509 C C . LEU A 1 203 ? 8.629 8.432 106.973 1.00 62.94 203 LEU A C 1
ATOM 1510 O O . LEU A 1 203 ? 8.607 9.661 107.116 1.00 59.02 203 LEU A O 1
ATOM 1515 N N . ALA A 1 204 ? 9.563 7.660 107.537 1.00 51.05 204 ALA A N 1
ATOM 1516 C CA . ALA A 1 204 ? 10.619 8.244 108.353 1.00 39.85 204 ALA A CA 1
ATOM 1517 C C . ALA A 1 204 ? 11.475 9.230 107.567 1.00 51.61 204 ALA A C 1
ATOM 1518 O O . ALA A 1 204 ? 12.078 10.124 108.171 1.00 59.93 204 ALA A O 1
ATOM 1520 N N . TYR A 1 205 ? 11.529 9.106 106.241 1.00 48.26 205 TYR A N 1
ATOM 1521 C CA . TYR A 1 205 ? 12.350 9.988 105.420 1.00 42.97 205 TYR A CA 1
ATOM 1522 C C . TYR A 1 205 ? 11.619 11.258 104.999 1.00 46.77 205 TYR A C 1
ATOM 1523 O O . TYR A 1 205 ? 12.149 12.028 104.192 1.00 45.74 205 TYR A O 1
ATOM 1532 N N . ALA A 1 206 ? 10.425 11.493 105.531 1.00 52.71 206 ALA A N 1
ATOM 1533 C CA . ALA A 1 206 ? 9.617 12.653 105.194 1.00 47.19 206 ALA A CA 1
ATOM 1534 C C . ALA A 1 206 ? 9.696 13.701 106.296 1.00 41.74 206 ALA A C 1
ATOM 1535 O O . ALA A 1 206 ? 9.880 13.380 107.473 1.00 43.47 206 ALA A O 1
ATOM 1537 N N . ASP A 1 207 ? 9.548 14.965 105.903 1.00 27.03 207 ASP A N 1
ATOM 1538 C CA . ASP A 1 207 ? 9.384 16.019 106.895 1.00 34.08 207 ASP A CA 1
ATOM 1539 C C . ASP A 1 207 ? 7.940 16.152 107.356 1.00 35.15 207 ASP A C 1
ATOM 1540 O O . ASP A 1 207 ? 7.699 16.535 108.505 1.00 43.21 207 ASP A O 1
ATOM 1545 N N . ARG A 1 208 ? 6.982 15.839 106.489 1.00 33.87 208 ARG A N 1
ATOM 1546 C CA . ARG A 1 208 ? 5.565 15.895 106.828 1.00 45.07 208 ARG A CA 1
ATOM 1547 C C . ARG A 1 208 ? 4.792 15.113 105.770 1.00 42.28 208 ARG A C 1
ATOM 1548 O O . ARG A 1 208 ? 5.361 14.623 104.788 1.00 35.08 208 ARG A O 1
ATOM 1556 N N . PHE A 1 209 ? 3.479 14.999 105.976 1.00 34.25 209 PHE A N 1
ATOM 1557 C CA . PHE A 1 209 ? 2.644 14.160 105.134 1.00 27.57 209 PHE A CA 1
ATOM 1558 C C . PHE A 1 209 ? 1.390 14.910 104.713 1.00 29.26 209 PHE A C 1
ATOM 1559 O O . PHE A 1 209 ? 0.998 15.907 105.320 1.00 28.76 209 PHE A O 1
ATOM 1567 N N . VAL A 1 210 ? 0.769 14.402 103.660 1.00 44.51 210 VAL A N 1
ATOM 1568 C CA . VAL A 1 210 ? -0.604 14.725 103.300 1.00 41.31 210 VAL A CA 1
ATOM 1569 C C . VAL A 1 210 ? -1.373 13.413 103.354 1.00 46.51 210 VAL A C 1
ATOM 1570 O O . VAL A 1 210 ? -1.172 12.529 102.510 1.00 38.11 210 VAL A O 1
ATOM 1574 N N . GLU A 1 211 ? -2.212 13.256 104.373 1.00 39.01 211 GLU A N 1
ATOM 1575 C CA . GLU A 1 211 ? -3.074 12.086 104.460 1.00 25.76 211 GLU A CA 1
ATOM 1576 C C . GLU A 1 211 ? -4.251 12.258 103.509 1.00 31.67 211 GLU A C 1
ATOM 1577 O O . GLU A 1 211 ? -4.957 13.271 103.555 1.00 38.75 211 GLU A O 1
ATOM 1583 N N . MET A 1 212 ? -4.436 11.282 102.625 1.00 19.59 212 MET A N 1
ATOM 1584 C CA . MET A 1 212 ? -5.538 11.248 101.682 1.00 30.02 212 MET A CA 1
ATOM 1585 C C . MET A 1 212 ? -6.595 10.282 102.184 1.00 24.42 212 MET A C 1
ATOM 1586 O O . MET A 1 212 ? -6.277 9.190 102.663 1.00 27.17 212 MET A O 1
ATOM 1591 N N . ALA A 1 213 ? -7.853 10.697 102.080 1.00 35.60 213 ALA A N 1
ATOM 1592 C CA . ALA A 1 213 ? -8.980 9.805 102.334 1.00 20.56 213 ALA A CA 1
ATOM 1593 C C . ALA A 1 213 ? -10.126 10.274 101.449 1.00 26.55 213 ALA A C 1
ATOM 1594 O O . ALA A 1 213 ? -10.630 11.389 101.622 1.00 54.17 213 ALA A O 1
ATOM 1596 N N . ASP A 1 214 ? -10.502 9.438 100.481 1.00 38.78 214 ASP A N 1
ATOM 1597 C CA . ASP A 1 214 ? -11.643 9.705 99.607 1.00 43.35 214 ASP A CA 1
ATOM 1598 C C . ASP A 1 214 ? -11.495 11.041 98.878 1.00 31.28 214 ASP A C 1
ATOM 1599 O O . ASP A 1 214 ? -12.441 11.820 98.772 1.00 43.92 214 ASP A O 1
ATOM 1604 N N . GLY A 1 215 ? -10.298 11.298 98.353 1.00 33.64 215 GLY A N 1
ATOM 1605 C CA . GLY A 1 215 ? -10.046 12.533 97.648 1.00 20.66 215 GLY A CA 1
ATOM 1606 C C . GLY A 1 215 ? -9.908 13.756 98.528 1.00 33.80 215 GLY A C 1
ATOM 1607 O O . GLY A 1 215 ? -9.705 14.855 97.993 1.00 30.40 215 GLY A O 1
ATOM 1608 N N . LYS A 1 216 ? -10.023 13.612 99.851 1.00 29.93 216 LYS A N 1
ATOM 1609 C CA . LYS A 1 216 ? -9.798 14.707 100.785 1.00 34.73 216 LYS A CA 1
ATOM 1610 C C . LYS A 1 216 ? -8.367 14.649 101.293 1.00 33.08 216 LYS A C 1
ATOM 1611 O O . LYS A 1 216 ? -7.872 13.573 101.643 1.00 43.38 216 LYS A O 1
ATOM 1617 N N . ALA A 1 217 ? -7.715 15.803 101.347 1.00 37.25 217 ALA A N 1
ATOM 1618 C CA . ALA A 1 217 ? -6.326 15.907 101.766 1.00 25.97 217 ALA A CA 1
ATOM 1619 C C . ALA A 1 217 ? -6.236 16.630 103.104 1.00 33.64 217 ALA A C 1
ATOM 1620 O O . ALA A 1 217 ? -6.951 17.607 103.343 1.00 56.09 217 ALA A O 1
ATOM 1622 N N . LEU A 1 218 ? -5.363 16.134 103.983 1.00 28.01 218 LEU A N 1
ATOM 1623 C CA . LEU A 1 218 ? -5.082 16.792 105.256 1.00 48.19 218 LEU A CA 1
ATOM 1624 C C . LEU A 1 218 ? -3.577 16.859 105.464 1.00 55.22 218 LEU A C 1
ATOM 1625 O O . LEU A 1 218 ? -2.907 15.823 105.476 1.00 42.10 218 LEU A O 1
ATOM 1630 N N . GLN A 1 219 ? -3.055 18.073 105.634 1.00 47.10 219 GLN A N 1
ATOM 1631 C CA . GLN A 1 219 ? -1.632 18.274 105.881 1.00 37.71 219 GLN A CA 1
ATOM 1632 C C . GLN A 1 219 ? -1.306 17.968 107.339 1.00 53.21 219 GLN A C 1
ATOM 1633 O O . GLN A 1 219 ? -1.841 18.612 108.248 1.00 54.13 219 GLN A O 1
ATOM 1639 N N . THR A 1 220 ? -0.416 17.002 107.557 1.00 45.78 220 THR A N 1
ATOM 1640 C CA . THR A 1 220 ? -0.081 16.498 108.878 1.00 41.56 220 THR A CA 1
ATOM 1641 C C . THR A 1 220 ? 1.425 16.580 109.098 1.00 58.41 220 THR A C 1
ATOM 1642 O O . THR A 1 220 ? 2.216 16.435 108.162 1.00 63.54 220 THR A O 1
ATOM 1646 N N . ALA A 1 221 ? 1.818 16.816 110.349 1.00 57.72 221 ALA A N 1
ATOM 1647 C CA . ALA A 1 221 ? 3.214 16.708 110.747 1.00 54.72 221 ALA A CA 1
ATOM 1648 C C . ALA A 1 221 ? 3.553 15.349 111.342 1.00 78.45 221 ALA A C 1
ATOM 1649 O O . ALA A 1 221 ? 4.737 15.050 111.540 1.00 68.57 221 ALA A O 1
ATOM 1651 N N . LYS A 1 222 ? 2.550 14.528 111.635 1.00 88.68 222 LYS A N 1
ATOM 1652 C CA . LYS A 1 222 ? 2.775 13.211 112.214 1.00 97.32 222 LYS A CA 1
ATOM 1653 C C . LYS A 1 222 ? 1.742 12.218 111.697 1.00 105.80 222 LYS A C 1
ATOM 1654 O O . LYS A 1 222 ? 0.662 12.082 112.273 1.00 107.37 222 LYS A O 1
ATOM 1656 N N . MET B 2 1 ? 14.547 15.681 66.692 1.00 109.07 1 MET B N 1
ATOM 1657 C CA . MET B 2 1 ? 15.491 15.099 65.745 1.00 108.44 1 MET B CA 1
ATOM 1658 C C . MET B 2 1 ? 16.530 14.241 66.461 1.00 101.86 1 MET B C 1
ATOM 1659 O O . MET B 2 1 ? 17.095 13.316 65.881 1.00 109.96 1 MET B O 1
ATOM 1664 N N . PHE B 2 2 ? 16.773 14.571 67.727 1.00 82.31 2 PHE B N 1
ATOM 1665 C CA . PHE B 2 2 ? 17.606 13.776 68.621 1.00 81.98 2 PHE B CA 1
ATOM 1666 C C . PHE B 2 2 ? 17.100 12.337 68.654 1.00 76.35 2 PHE B C 1
ATOM 1667 O O . PHE B 2 2 ? 17.765 11.410 68.165 1.00 76.51 2 PHE B O 1
ATOM 1675 N N . LEU B 2 3 ? 15.892 12.161 69.198 1.00 68.87 3 LEU B N 1
ATOM 1676 C CA . LEU B 2 3 ? 15.325 10.827 69.359 1.00 74.92 3 LEU B CA 1
ATOM 1677 C C . LEU B 2 3 ? 15.103 10.145 68.017 1.00 74.53 3 LEU B C 1
ATOM 1678 O O . LEU B 2 3 ? 15.232 8.924 67.912 1.00 66.36 3 LEU B O 1
ATOM 1683 N N . GLY B 2 4 ? 14.762 10.912 66.979 1.00 66.02 4 GLY B N 1
ATOM 1684 C CA . GLY B 2 4 ? 14.561 10.308 65.671 1.00 67.26 4 GLY B CA 1
ATOM 1685 C C . GLY B 2 4 ? 15.815 9.634 65.145 1.00 75.88 4 GLY B C 1
ATOM 1686 O O . GLY B 2 4 ? 15.792 8.464 64.749 1.00 76.43 4 GLY B O 1
ATOM 1687 N N . ILE B 2 5 ? 16.934 10.360 65.157 1.00 83.47 5 ILE B N 1
ATOM 1688 C CA . ILE B 2 5 ? 18.192 9.796 64.680 1.00 83.51 5 ILE B CA 1
ATOM 1689 C C . ILE B 2 5 ? 18.622 8.631 65.560 1.00 72.42 5 ILE B C 1
ATOM 1690 O O . ILE B 2 5 ? 19.122 7.609 65.065 1.00 65.24 5 ILE B O 1
ATOM 1695 N N . ARG B 2 6 ? 18.440 8.762 66.879 1.00 67.32 6 ARG B N 1
ATOM 1696 C CA . ARG B 2 6 ? 18.819 7.664 67.764 1.00 64.77 6 ARG B CA 1
ATOM 1697 C C . ARG B 2 6 ? 17.967 6.425 67.501 1.00 68.03 6 ARG B C 1
ATOM 1698 O O . ARG B 2 6 ? 18.456 5.295 67.599 1.00 67.48 6 ARG B O 1
ATOM 1706 N N . ASP B 2 7 ? 16.689 6.620 67.170 1.00 65.24 7 ASP B N 1
ATOM 1707 C CA . ASP B 2 7 ? 15.827 5.509 66.785 1.00 66.36 7 ASP B CA 1
ATOM 1708 C C . ASP B 2 7 ? 1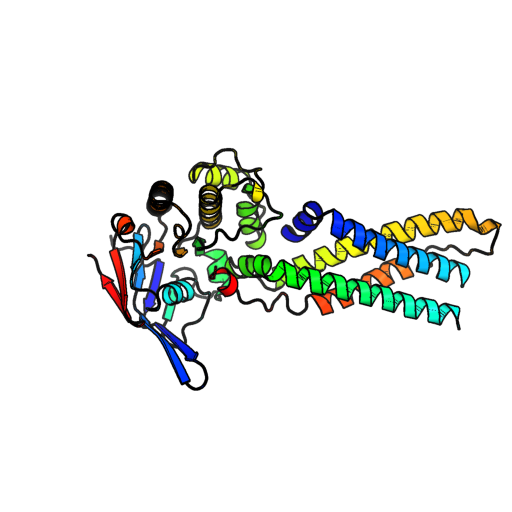6.333 4.845 65.514 1.00 74.47 7 ASP B C 1
ATOM 1709 O O . ASP B 2 7 ? 16.389 3.613 65.421 1.00 73.14 7 ASP B O 1
ATOM 1714 N N . ILE B 2 8 ? 16.689 5.655 64.513 1.00 76.85 8 ILE B N 1
ATOM 1715 C CA . ILE B 2 8 ? 17.259 5.115 63.277 1.00 84.10 8 ILE B CA 1
ATOM 1716 C C . ILE B 2 8 ? 18.459 4.233 63.595 1.00 79.70 8 ILE B C 1
ATOM 1717 O O . ILE B 2 8 ? 18.596 3.118 63.077 1.00 75.24 8 ILE B O 1
ATOM 1722 N N . ARG B 2 9 ? 19.346 4.732 64.458 1.00 76.83 9 ARG B N 1
ATOM 1723 C CA . ARG B 2 9 ? 20.551 3.989 64.812 1.00 72.97 9 ARG B CA 1
ATOM 1724 C C . ARG B 2 9 ? 20.211 2.689 65.534 1.00 70.92 9 ARG B C 1
ATOM 1725 O O . ARG B 2 9 ? 20.675 1.609 65.151 1.00 69.21 9 ARG B O 1
ATOM 1733 N N . ALA B 2 10 ? 19.383 2.776 66.578 1.00 75.49 10 ALA B N 1
ATOM 1734 C CA . ALA B 2 10 ? 19.134 1.623 67.437 1.00 76.14 10 ALA B CA 1
ATOM 1735 C C . ALA B 2 10 ? 18.324 0.544 66.732 1.00 85.28 10 ALA B C 1
ATOM 1736 O O . ALA B 2 10 ? 18.500 -0.644 67.021 1.00 91.88 10 ALA B O 1
ATOM 1738 N N . ALA B 2 11 ? 17.434 0.926 65.817 1.00 89.55 11 ALA B N 1
ATOM 1739 C CA . ALA B 2 11 ? 16.644 -0.050 65.077 1.00 86.34 11 ALA B CA 1
ATOM 1740 C C . ALA B 2 11 ? 17.021 -0.016 63.603 1.00 92.31 11 ALA B C 1
ATOM 1741 O O . ALA B 2 11 ? 16.160 0.171 62.736 1.00 94.54 11 ALA B O 1
ATOM 1743 N N . ALA B 2 12 ? 18.311 -0.208 63.316 1.00 92.21 12 ALA B N 1
ATOM 1744 C CA . ALA B 2 12 ? 18.813 -0.009 61.962 1.00 83.33 12 ALA B CA 1
ATOM 1745 C C . ALA B 2 12 ? 18.218 -1.006 60.976 1.00 88.05 12 ALA B C 1
ATOM 1746 O O . ALA B 2 12 ? 18.119 -0.707 59.783 1.00 93.91 12 ALA B O 1
ATOM 1748 N N . GLY B 2 13 ? 17.802 -2.179 61.448 1.00 90.90 13 GLY B N 1
ATOM 1749 C CA . GLY B 2 13 ? 17.262 -3.202 60.570 1.00 83.63 13 GLY B CA 1
ATOM 1750 C C . GLY B 2 13 ? 15.979 -2.815 59.861 1.00 85.42 13 GLY B C 1
ATOM 1751 O O . GLY B 2 13 ? 15.912 -2.844 58.626 1.00 85.09 13 GLY B O 1
ATOM 1752 N N . ARG B 2 14 ? 14.950 -2.460 60.637 1.00 94.04 14 ARG B N 1
ATOM 1753 C CA . ARG B 2 14 ? 13.660 -2.095 60.055 1.00 109.23 14 ARG B CA 1
ATOM 1754 C C . ARG B 2 14 ? 13.786 -0.872 59.152 1.00 119.27 14 ARG B C 1
ATOM 1755 O O . ARG B 2 14 ? 13.211 -0.831 58.052 1.00 132.27 14 ARG B O 1
ATOM 1763 N N . PHE B 2 15 ? 14.551 0.131 59.593 1.00 105.03 15 PHE B N 1
ATOM 1764 C CA . PHE B 2 15 ? 14.700 1.345 58.800 1.00 94.12 15 PHE B CA 1
ATOM 1765 C C . PHE B 2 15 ? 15.486 1.080 57.522 1.00 95.19 15 PHE B C 1
ATOM 1766 O O . PHE B 2 15 ? 15.170 1.644 56.469 1.00 85.69 15 PHE B O 1
ATOM 1774 N N . ALA B 2 16 ? 16.492 0.205 57.583 1.00 102.52 16 ALA B N 1
ATOM 1775 C CA . ALA B 2 16 ? 17.220 -0.152 56.371 1.00 95.07 16 ALA B CA 1
ATOM 1776 C C . ALA B 2 16 ? 16.332 -0.924 55.405 1.00 94.07 16 ALA B C 1
ATOM 1777 O O . ALA B 2 16 ? 16.412 -0.721 54.189 1.00 95.87 16 ALA B O 1
ATOM 1779 N N . LEU B 2 17 ? 15.465 -1.798 55.924 1.00 91.38 17 LEU B N 1
ATOM 1780 C CA . LEU B 2 17 ? 14.549 -2.528 55.050 1.00 95.36 17 LEU B CA 1
ATOM 1781 C C . LEU B 2 17 ? 13.592 -1.578 54.338 1.00 104.25 17 LEU B C 1
ATOM 1782 O O . LEU B 2 17 ? 13.391 -1.673 53.119 1.00 109.50 17 LEU B O 1
ATOM 1787 N N . ILE B 2 18 ? 12.990 -0.647 55.084 1.00 103.20 18 ILE B N 1
ATOM 1788 C CA . ILE B 2 18 ? 12.029 0.254 54.451 1.00 101.56 18 ILE B CA 1
ATOM 1789 C C . ILE B 2 18 ? 12.734 1.230 53.511 1.00 101.58 18 ILE B C 1
ATOM 1790 O O . ILE B 2 18 ? 12.187 1.594 52.458 1.00 101.07 18 ILE B O 1
ATOM 1795 N N . ALA B 2 19 ? 13.960 1.645 53.845 1.00 97.93 19 ALA B N 1
ATOM 1796 C CA . ALA B 2 19 ? 14.718 2.495 52.935 1.00 91.89 19 ALA B CA 1
ATOM 1797 C C . ALA B 2 19 ? 15.078 1.746 51.660 1.00 99.45 19 ALA B C 1
ATOM 1798 O O . ALA B 2 19 ? 15.054 2.325 50.571 1.00 97.08 19 ALA B O 1
ATOM 1800 N N . SER B 2 20 ? 15.403 0.456 51.771 1.00 105.53 20 SER B N 1
ATOM 1801 C CA . SER B 2 20 ? 15.649 -0.345 50.578 1.00 99.63 20 SER B CA 1
ATOM 1802 C C . SER B 2 20 ? 14.395 -0.453 49.724 1.00 104.12 20 SER B C 1
ATOM 1803 O O . SER B 2 20 ? 14.465 -0.355 48.496 1.00 117.91 20 SER B O 1
ATOM 1806 N N . VAL B 2 21 ? 13.236 -0.645 50.358 1.00 94.22 21 VAL B N 1
ATOM 1807 C CA . VAL B 2 21 ? 11.984 -0.728 49.604 1.00 101.03 21 VAL B CA 1
ATOM 1808 C C . VAL B 2 21 ? 11.732 0.568 48.840 1.00 115.25 21 VAL B C 1
ATOM 1809 O O . VAL B 2 21 ? 11.453 0.559 47.630 1.00 117.37 21 VAL B O 1
ATOM 1813 N N . VAL B 2 22 ? 11.833 1.706 49.533 1.00 123.07 22 VAL B N 1
ATOM 1814 C CA . VAL B 2 22 ? 11.509 2.975 48.888 1.00 126.64 22 VAL B CA 1
ATOM 1815 C C . VAL B 2 22 ? 12.557 3.331 47.837 1.00 126.52 22 VAL B C 1
ATOM 1816 O O . VAL B 2 22 ? 12.226 3.869 46.776 1.00 130.04 22 VAL B O 1
ATOM 1820 N N . GLY B 2 23 ? 13.828 3.011 48.087 1.00 116.70 23 GLY B N 1
ATOM 1821 C CA . GLY B 2 23 ? 14.847 3.263 47.083 1.00 110.58 23 GLY B CA 1
ATO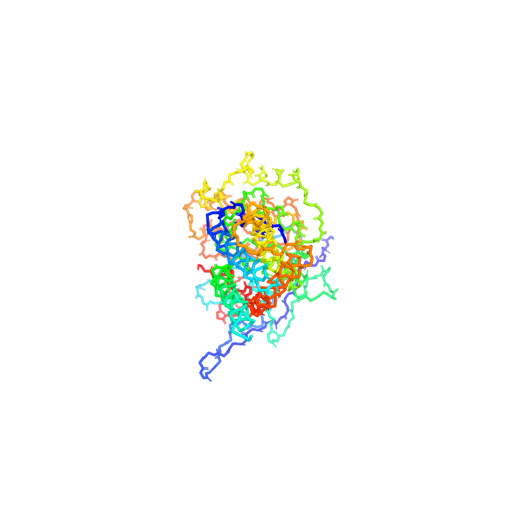M 1822 C C . GLY B 2 23 ? 14.675 2.390 45.856 1.00 111.75 23 GLY B C 1
ATOM 1823 O O . GLY B 2 23 ? 14.872 2.845 44.726 1.00 114.96 23 GLY B O 1
ATOM 1824 N N . LEU B 2 24 ? 14.288 1.130 46.061 1.00 108.41 24 LEU B N 1
ATOM 1825 C CA . LEU B 2 24 ? 14.017 0.239 44.942 1.00 106.36 24 LEU B CA 1
ATOM 1826 C C . LEU B 2 24 ? 12.865 0.757 44.094 1.00 110.52 24 LEU B C 1
ATOM 1827 O O . LEU B 2 24 ? 12.942 0.749 42.861 1.00 111.91 24 LEU B O 1
ATOM 1832 N N . ILE B 2 25 ? 11.792 1.231 44.734 1.00 112.08 25 ILE B N 1
ATOM 1833 C CA . ILE B 2 25 ? 10.660 1.706 43.942 1.00 120.14 25 ILE B CA 1
ATOM 1834 C C . ILE B 2 25 ? 10.987 3.037 43.261 1.00 127.01 25 ILE B C 1
ATOM 1835 O O . ILE B 2 25 ? 10.541 3.290 42.130 1.00 129.12 25 ILE B O 1
ATOM 1840 N N . THR B 2 26 ? 11.792 3.893 43.901 1.00 133.90 26 THR B N 1
ATOM 1841 C CA . THR B 2 26 ? 12.236 5.112 43.230 1.00 143.07 26 THR B CA 1
ATOM 1842 C C . THR B 2 26 ? 13.105 4.787 42.022 1.00 147.96 26 THR B C 1
ATOM 1843 O O . THR B 2 26 ? 13.004 5.446 40.983 1.00 156.84 26 THR B O 1
ATOM 1847 N N . LEU B 2 27 ? 13.965 3.773 42.139 1.00 142.17 27 LEU B N 1
ATOM 1848 C CA . LEU B 2 27 ? 14.776 3.352 41.000 1.00 138.46 27 LEU B CA 1
ATOM 1849 C C . LEU B 2 27 ? 13.906 2.777 39.888 1.00 142.15 27 LEU B C 1
ATOM 1850 O O . LEU B 2 27 ? 14.172 3.003 38.698 1.00 149.91 27 LEU B O 1
ATOM 1855 N N . LEU B 2 28 ? 12.867 2.026 40.261 1.00 135.74 28 LEU B N 1
ATOM 1856 C CA . LEU B 2 28 ? 11.899 1.545 39.280 1.00 130.55 28 LEU B CA 1
ATOM 1857 C C . LEU B 2 28 ? 11.291 2.706 38.506 1.00 140.07 28 LEU B C 1
ATOM 1858 O O . LEU B 2 28 ? 11.217 2.675 37.271 1.00 145.94 28 LEU B O 1
ATOM 1863 N N . ILE B 2 29 ? 10.857 3.747 39.219 1.00 145.42 29 ILE B N 1
ATOM 1864 C CA . ILE B 2 29 ? 10.258 4.896 38.546 1.00 153.34 29 ILE B CA 1
ATOM 1865 C C . ILE B 2 29 ? 11.289 5.624 37.692 1.00 161.53 29 ILE B C 1
ATOM 1866 O O . ILE B 2 29 ? 10.975 6.113 36.600 1.00 163.06 29 ILE B O 1
ATOM 1871 N N . VAL B 2 30 ? 12.528 5.719 38.175 1.00 165.80 30 VAL B N 1
ATOM 1872 C CA . VAL B 2 30 ? 13.584 6.364 37.399 1.00 171.09 30 VAL B CA 1
ATOM 1873 C C . VAL B 2 30 ? 13.748 5.669 36.054 1.00 173.93 30 VAL B C 1
ATOM 1874 O O . VAL B 2 30 ? 13.742 6.311 34.996 1.00 180.55 30 VAL B O 1
ATOM 1878 N N . MET B 2 31 ? 13.879 4.340 36.076 1.00 166.39 31 MET B N 1
ATOM 1879 C CA . MET B 2 31 ? 14.049 3.603 34.827 1.00 159.24 31 MET B CA 1
ATOM 1880 C C . MET B 2 31 ? 12.799 3.692 33.956 1.00 149.30 31 MET B C 1
ATOM 1881 O O . MET B 2 31 ? 12.900 3.782 32.724 1.00 151.98 31 MET B O 1
ATOM 1886 N N . LEU B 2 32 ? 11.613 3.695 34.574 1.00 134.01 32 LEU B N 1
ATOM 1887 C CA . LEU B 2 32 ? 10.384 3.760 33.790 1.00 126.89 32 LEU B CA 1
ATOM 1888 C C . LEU B 2 32 ? 10.260 5.096 33.067 1.00 139.52 32 LEU B C 1
ATOM 1889 O O . LEU B 2 32 ? 9.881 5.139 31.893 1.00 144.85 32 LEU B O 1
ATOM 1894 N N . THR B 2 33 ? 10.591 6.200 33.743 1.00 151.35 33 THR B N 1
ATOM 1895 C CA . THR B 2 33 ? 10.550 7.503 33.082 1.00 160.65 33 THR B CA 1
ATOM 1896 C C . THR B 2 33 ? 11.650 7.624 32.035 1.00 156.13 33 THR B C 1
ATOM 1897 O O . THR B 2 33 ? 11.440 8.219 30.968 1.00 163.22 33 THR B O 1
ATOM 1901 N N . GLY B 2 34 ? 12.834 7.072 32.322 1.00 142.05 34 GLY B N 1
ATOM 1902 C CA . GLY B 2 34 ? 13.908 7.103 31.347 1.00 142.37 34 GLY B CA 1
ATOM 1903 C C . GLY B 2 34 ? 13.575 6.345 30.079 1.00 153.65 34 GLY B C 1
ATOM 1904 O O . GLY B 2 34 ? 14.017 6.723 28.991 1.00 156.27 34 GLY B O 1
ATOM 1905 N N . LEU B 2 35 ? 12.796 5.267 30.196 1.00 159.35 35 LEU B N 1
ATOM 1906 C CA . LEU B 2 35 ? 12.357 4.558 29.000 1.00 159.24 35 LEU B CA 1
ATOM 1907 C C . LEU B 2 35 ? 11.145 5.218 28.356 1.00 162.69 35 LEU B C 1
ATOM 1908 O O . LEU B 2 35 ? 10.983 5.140 27.133 1.00 176.56 35 LEU B O 1
ATOM 1913 N N . THR B 2 36 ? 10.289 5.861 29.154 1.00 146.64 36 THR B N 1
ATOM 1914 C CA . THR B 2 36 ? 9.190 6.641 28.595 1.00 144.73 36 THR B CA 1
ATOM 1915 C C . THR B 2 36 ? 9.718 7.725 27.666 1.00 154.24 36 THR B C 1
ATOM 1916 O O . THR B 2 36 ? 9.241 7.882 26.536 1.00 150.88 36 THR B O 1
ATOM 1920 N N . GLN B 2 37 ? 10.711 8.478 28.126 1.00 164.69 37 GLN B N 1
ATOM 1921 C CA . GLN B 2 37 ? 11.297 9.537 27.313 1.00 172.58 37 GLN B CA 1
ATOM 1922 C C . GLN B 2 37 ? 12.345 8.977 26.356 1.00 168.96 37 GLN B C 1
ATOM 1923 O O . GLN B 2 37 ? 12.091 8.826 25.161 1.00 169.48 37 GLN B O 1
ATOM 1929 N N . SER B 2 221 ? 0.374 6.974 27.169 1.00 134.04 221 SER B N 1
ATOM 1930 C CA . SER B 2 221 ? -0.741 6.874 28.104 1.00 138.65 221 SER B CA 1
ATOM 1931 C C . SER B 2 221 ? -0.483 5.796 29.157 1.00 141.61 221 SER B C 1
ATOM 1932 O O . SER B 2 221 ? -0.548 6.059 30.364 1.00 148.60 221 SER B O 1
ATOM 1935 N N . SER B 2 222 ? -0.182 4.583 28.682 1.00 133.52 222 SER B N 1
ATOM 1936 C CA . SER B 2 222 ? 0.033 3.456 29.584 1.00 130.68 222 SER B CA 1
ATOM 1937 C C . SER B 2 222 ? 1.222 3.697 30.507 1.00 139.14 222 SER B C 1
ATOM 1938 O O . SER B 2 222 ? 1.148 3.423 31.712 1.00 129.81 222 SER B O 1
ATOM 1941 N N . LEU B 2 223 ? 2.327 4.211 29.960 1.00 153.14 223 LEU B N 1
ATOM 1942 C CA . LEU B 2 223 ? 3.528 4.431 30.761 1.00 158.37 223 LEU B CA 1
ATOM 1943 C C . LEU B 2 223 ? 3.282 5.466 31.852 1.00 161.52 223 LEU B C 1
ATOM 1944 O O . LEU B 2 223 ? 3.682 5.280 33.010 1.00 170.12 223 LEU B O 1
ATOM 1949 N N . LEU B 2 224 ? 2.626 6.574 31.497 1.00 152.71 224 LEU B N 1
ATOM 1950 C CA . LEU B 2 224 ? 2.346 7.614 32.481 1.00 145.98 224 LEU B CA 1
ATOM 1951 C C . LEU B 2 224 ? 1.378 7.118 33.548 1.00 152.49 224 LEU B C 1
ATOM 1952 O O . LEU B 2 224 ? 1.526 7.452 34.734 1.00 149.41 224 LEU B O 1
ATOM 1957 N N . SER B 2 225 ? 0.389 6.312 33.152 1.00 161.66 225 SER B N 1
ATOM 1958 C CA . SER B 2 225 ? -0.518 5.735 34.138 1.00 165.54 225 SER B CA 1
ATOM 1959 C C . SER B 2 225 ? 0.235 4.838 35.114 1.00 159.49 225 SER B C 1
ATOM 1960 O O . SER B 2 225 ? 0.003 4.896 36.330 1.00 155.78 225 SER B O 1
ATOM 1963 N N . MET B 2 226 ? 1.141 4.000 34.599 1.00 151.08 226 MET B N 1
ATOM 1964 C CA . MET B 2 226 ? 1.934 3.144 35.477 1.00 141.95 226 MET B CA 1
ATOM 1965 C C . MET B 2 226 ? 2.777 3.973 36.439 1.00 148.30 226 MET B C 1
ATOM 1966 O O . MET B 2 226 ? 2.865 3.656 37.633 1.00 147.91 226 MET B O 1
ATOM 1971 N N . GLN B 2 227 ? 3.406 5.039 35.934 1.00 154.50 227 GLN B N 1
ATOM 1972 C CA . GLN B 2 227 ? 4.216 5.900 36.794 1.00 157.19 227 GLN B CA 1
ATOM 1973 C C . GLN B 2 227 ? 3.381 6.513 37.913 1.00 159.50 227 GLN B C 1
ATOM 1974 O O . GLN B 2 227 ? 3.814 6.556 39.073 1.00 163.81 227 GLN B O 1
ATOM 1980 N N . ALA B 2 228 ? 2.181 6.994 37.582 1.00 151.31 228 ALA B N 1
ATOM 1981 C CA . ALA B 2 228 ? 1.326 7.610 38.594 1.00 145.64 228 ALA B CA 1
ATOM 1982 C C . ALA B 2 228 ? 0.901 6.596 39.652 1.00 153.43 228 ALA B C 1
ATOM 1983 O O . ALA B 2 228 ? 0.956 6.874 40.861 1.00 151.07 228 ALA B O 1
ATOM 1985 N N . PHE B 2 229 ? 0.475 5.408 39.217 1.00 164.31 229 PHE B N 1
ATOM 1986 C CA . PHE B 2 229 ? 0.046 4.407 40.188 1.00 166.06 229 PHE B CA 1
ATOM 1987 C C . PHE B 2 229 ? 1.208 3.927 41.050 1.00 153.67 229 PHE B C 1
ATOM 1988 O O . PHE B 2 229 ? 1.012 3.606 42.226 1.00 150.81 229 PHE B O 1
ATOM 1996 N N . LEU B 2 230 ? 2.430 3.921 40.516 1.00 139.02 230 LEU B N 1
ATOM 1997 C CA . LEU B 2 230 ? 3.560 3.517 41.346 1.00 126.76 230 LEU B CA 1
ATOM 1998 C C . LEU B 2 230 ? 3.967 4.610 42.333 1.00 128.01 230 LEU B C 1
ATOM 1999 O O . LEU B 2 230 ? 4.396 4.302 43.454 1.00 122.83 230 LEU B O 1
ATOM 2004 N N . TYR B 2 231 ? 3.831 5.883 41.948 1.00 141.14 231 TYR B N 1
ATOM 2005 C CA . TYR B 2 231 ? 3.940 6.965 42.926 1.00 147.92 231 TYR B CA 1
ATOM 2006 C C . TYR B 2 231 ? 2.957 6.755 44.073 1.00 150.68 231 TYR B C 1
ATOM 2007 O O . TYR B 2 231 ? 3.302 6.901 45.255 1.00 150.32 231 TYR B O 1
ATOM 2016 N N . ILE B 2 232 ? 1.715 6.412 43.728 1.00 148.21 232 ILE B N 1
ATOM 2017 C CA . ILE B 2 232 ? 0.692 6.199 44.750 1.00 139.99 232 ILE B CA 1
ATOM 2018 C C . ILE B 2 232 ? 1.043 4.995 45.625 1.00 128.96 232 ILE B C 1
ATOM 2019 O O . ILE B 2 232 ? 0.796 4.996 46.838 1.00 129.32 232 ILE B O 1
ATOM 2024 N N . ILE B 2 233 ? 1.628 3.954 45.027 1.00 117.58 233 ILE B N 1
ATOM 2025 C CA . ILE B 2 233 ? 2.060 2.786 45.798 1.00 108.96 233 ILE B CA 1
ATOM 2026 C C . ILE B 2 233 ? 3.127 3.176 46.814 1.00 110.51 233 ILE B C 1
ATOM 2027 O O . ILE B 2 233 ? 3.098 2.742 47.974 1.00 113.27 233 ILE B O 1
ATOM 2032 N N . SER B 2 234 ? 4.116 3.959 46.376 1.00 113.51 234 SER B N 1
ATOM 2033 C CA . SER B 2 234 ? 5.161 4.400 47.297 1.00 117.66 234 SER B CA 1
ATOM 2034 C C . SER B 2 234 ? 4.566 5.218 48.438 1.00 120.71 234 SER B C 1
ATOM 2035 O O . SER B 2 234 ? 4.948 5.051 49.607 1.00 119.74 234 SER B O 1
ATOM 2038 N N . ALA B 2 235 ? 3.614 6.098 48.113 1.00 118.76 235 ALA B N 1
ATOM 2039 C CA . ALA B 2 235 ? 2.953 6.892 49.146 1.00 116.46 235 ALA B CA 1
ATOM 2040 C C . ALA B 2 235 ? 2.230 6.003 50.153 1.00 118.39 235 ALA B C 1
ATOM 2041 O O . ALA B 2 235 ? 2.310 6.232 51.368 1.00 126.46 235 ALA B O 1
ATOM 2043 N N . LEU B 2 236 ? 1.518 4.985 49.667 1.00 117.17 236 LEU B N 1
ATOM 2044 C CA . LEU B 2 236 ? 0.777 4.106 50.569 1.00 122.02 236 LEU B CA 1
ATOM 2045 C C . LEU B 2 236 ? 1.717 3.289 51.448 1.00 118.94 236 LEU B C 1
ATOM 2046 O O . LEU B 2 236 ? 1.434 3.071 52.633 1.00 119.15 236 LEU B O 1
ATOM 2051 N N . VAL B 2 237 ? 2.838 2.828 50.887 1.00 108.25 237 VAL B N 1
ATOM 2052 C CA . VAL B 2 237 ? 3.821 2.090 51.682 1.00 100.18 237 VAL B CA 1
ATOM 2053 C C . VAL B 2 237 ? 4.360 2.970 52.803 1.00 100.11 237 VAL B C 1
ATOM 2054 O O . VAL B 2 237 ? 4.483 2.536 53.962 1.00 91.90 237 VAL B O 1
ATOM 2058 N N . THR B 2 238 ? 4.701 4.220 52.471 1.00 105.38 238 THR B N 1
ATOM 2059 C CA . THR B 2 238 ? 5.187 5.146 53.491 1.00 102.38 238 THR B CA 1
ATOM 2060 C C . THR B 2 238 ? 4.141 5.356 54.580 1.00 97.80 238 THR B C 1
ATOM 2061 O O . THR B 2 238 ? 4.458 5.313 55.776 1.00 110.22 238 THR B O 1
ATOM 2065 N N . VAL B 2 239 ? 2.886 5.584 54.180 1.00 77.42 239 VAL B N 1
ATOM 2066 C CA . VAL B 2 239 ? 1.821 5.842 55.149 1.00 76.33 239 VAL B CA 1
ATOM 2067 C C . VAL B 2 239 ? 1.660 4.657 56.094 1.00 84.00 239 VAL B C 1
ATOM 2068 O O . VAL B 2 239 ? 1.560 4.822 57.317 1.00 84.26 239 VAL B O 1
ATOM 2072 N N . ALA B 2 240 ? 1.626 3.445 55.536 1.00 80.67 240 ALA B N 1
ATOM 2073 C CA . ALA B 2 240 ? 1.459 2.247 56.351 1.00 73.21 240 ALA B CA 1
ATOM 2074 C C . ALA B 2 240 ? 2.588 2.111 57.366 1.00 77.16 240 ALA B C 1
ATOM 2075 O O . ALA B 2 240 ? 2.348 1.977 58.581 1.00 83.37 240 ALA B O 1
ATOM 2077 N N . PHE B 2 241 ? 3.835 2.121 56.877 1.00 79.47 241 PHE B N 1
ATOM 2078 C CA . PHE B 2 241 ? 4.967 1.935 57.776 1.00 87.49 241 PHE B CA 1
ATOM 2079 C C . PHE B 2 241 ? 4.989 2.999 58.862 1.00 84.61 241 PHE B C 1
ATOM 2080 O O . PHE B 2 241 ? 5.267 2.698 60.030 1.00 73.33 241 PHE B O 1
ATOM 2088 N N . LEU B 2 242 ? 4.683 4.250 58.506 1.00 80.87 242 LEU B N 1
ATOM 2089 C CA . LEU B 2 242 ? 4.814 5.322 59.479 1.00 79.06 242 LEU B CA 1
ATOM 2090 C C . LEU B 2 242 ? 3.692 5.314 60.506 1.00 76.55 242 LEU B C 1
ATOM 2091 O O . LEU B 2 242 ? 3.946 5.617 61.677 1.00 86.28 242 LEU B O 1
ATOM 2096 N N . THR B 2 243 ? 2.462 4.950 60.118 1.00 62.63 243 THR B N 1
ATOM 2097 C CA . THR B 2 243 ? 1.424 4.796 61.133 1.00 58.96 243 THR B CA 1
ATOM 2098 C C . THR B 2 243 ? 1.787 3.688 62.110 1.00 66.31 243 THR B C 1
ATOM 2099 O O . THR B 2 243 ? 1.621 3.852 63.325 1.00 75.64 243 THR B O 1
ATOM 2103 N N . VAL B 2 244 ? 2.313 2.563 61.608 1.00 64.82 244 VAL B N 1
ATOM 2104 C CA . VAL B 2 244 ? 2.689 1.487 62.528 1.00 61.31 244 VAL B CA 1
ATOM 2105 C C . VAL B 2 244 ? 3.817 1.940 63.453 1.00 64.50 244 VAL B C 1
ATOM 2106 O O . VAL B 2 244 ? 3.779 1.703 64.671 1.00 66.70 244 VAL B O 1
ATOM 2110 N N . TRP B 2 245 ? 4.818 2.626 62.897 1.00 67.20 245 TRP B N 1
ATOM 2111 C CA . TRP B 2 245 ? 5.950 3.091 63.693 1.00 59.76 245 TRP B CA 1
ATOM 2112 C C . TRP B 2 245 ? 5.504 4.063 64.781 1.00 61.78 245 TRP B C 1
ATOM 2113 O O . TRP B 2 245 ? 5.921 3.951 65.940 1.00 71.63 245 TRP B O 1
ATOM 2124 N N . THR B 2 246 ? 4.641 5.019 64.428 1.00 59.55 246 THR B N 1
ATOM 2125 C CA . THR B 2 246 ? 4.154 5.989 65.404 1.00 64.65 246 THR B CA 1
ATOM 2126 C C . THR B 2 246 ? 3.312 5.321 66.489 1.00 70.58 246 THR B C 1
ATOM 2127 O O . THR B 2 246 ? 3.464 5.627 67.686 1.00 73.85 246 THR B O 1
ATOM 2131 N N . LEU B 2 247 ? 2.413 4.412 66.092 1.00 64.96 247 LEU B N 1
ATOM 2132 C CA . LEU B 2 247 ? 1.602 3.686 67.060 1.00 54.95 247 LEU B CA 1
ATOM 2133 C C . LEU B 2 247 ? 2.464 2.873 68.013 1.00 52.29 247 LEU B C 1
ATOM 2134 O O . LEU B 2 247 ? 2.084 2.662 69.171 1.00 52.57 247 LEU B O 1
ATOM 2139 N N . GLN B 2 248 ? 3.621 2.399 67.547 1.00 58.89 248 GLN B N 1
ATOM 2140 C CA . GLN B 2 248 ? 4.533 1.710 68.452 1.00 63.53 248 GLN B CA 1
ATOM 2141 C C . GLN B 2 248 ? 5.320 2.684 69.326 1.00 65.73 248 GLN B C 1
ATOM 2142 O O . GLN B 2 248 ? 5.674 2.342 70.459 1.00 63.30 248 GLN B O 1
ATOM 2148 N N . ARG B 2 249 ? 5.587 3.897 68.830 1.00 64.78 249 ARG B N 1
ATOM 2149 C CA . ARG B 2 249 ? 6.311 4.909 69.602 1.00 56.16 249 ARG B CA 1
ATOM 2150 C C . ARG B 2 249 ? 5.454 5.596 70.659 1.00 70.64 249 ARG B C 1
ATOM 2151 O O . ARG B 2 249 ? 6.004 6.358 71.473 1.00 77.70 249 ARG B O 1
ATOM 2159 N N . THR B 2 250 ? 4.134 5.384 70.619 1.00 54.51 250 THR B N 1
ATOM 2160 C CA . THR B 2 250 ? 3.197 6.082 71.505 1.0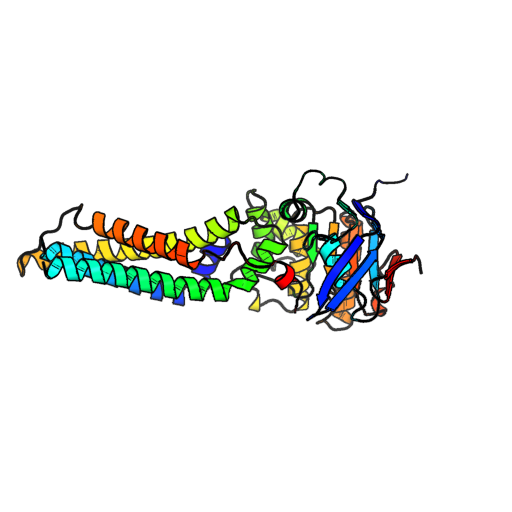0 50.70 250 THR B CA 1
ATOM 2161 C C . THR B 2 250 ? 3.705 6.342 72.927 1.00 48.64 250 THR B C 1
ATOM 2162 O O . THR B 2 250 ? 3.592 7.464 73.427 1.00 55.32 250 THR B O 1
ATOM 2166 N N . ARG B 2 251 ? 4.266 5.333 73.608 1.00 42.48 251 ARG B N 1
ATOM 2167 C CA . ARG B 2 251 ? 4.631 5.568 75.008 1.00 37.70 251 ARG B CA 1
ATOM 2168 C C . ARG B 2 251 ? 5.875 6.443 75.158 1.00 45.05 251 ARG B C 1
ATOM 2169 O O . ARG B 2 251 ? 5.940 7.258 76.087 1.00 41.63 251 ARG B O 1
ATOM 2177 N N . ASP B 2 252 ? 6.873 6.290 74.285 1.00 50.79 252 ASP B N 1
ATOM 2178 C CA . ASP B 2 252 ? 7.993 7.228 74.306 1.00 51.55 252 ASP B CA 1
ATOM 2179 C C . ASP B 2 252 ? 7.508 8.653 74.063 1.00 51.73 252 ASP B C 1
ATOM 2180 O O . ASP B 2 252 ? 7.947 9.596 74.742 1.00 58.55 252 ASP B O 1
ATOM 2185 N N . ILE B 2 253 ? 6.583 8.822 73.114 1.00 51.45 253 ILE B N 1
ATOM 2186 C CA . ILE B 2 253 ? 6.032 10.152 72.855 1.00 54.62 253 ILE B CA 1
ATOM 2187 C C . ILE B 2 253 ? 5.285 10.671 74.078 1.00 47.43 253 ILE B C 1
ATOM 2188 O O . ILE B 2 253 ? 5.340 11.865 74.403 1.00 42.31 253 ILE B O 1
ATOM 2193 N N . ALA B 2 254 ? 4.587 9.779 74.780 1.00 42.88 254 ALA B N 1
ATOM 2194 C CA . ALA B 2 254 ? 3.854 10.176 75.979 1.00 38.59 254 ALA B CA 1
ATOM 2195 C C . ALA B 2 254 ? 4.802 10.645 77.074 1.00 44.04 254 ALA B C 1
ATOM 2196 O O . ALA B 2 254 ? 4.541 11.645 77.754 1.00 46.29 254 ALA B O 1
ATOM 2198 N N . VAL B 2 255 ? 5.896 9.910 77.275 1.00 34.93 255 VAL B N 1
ATOM 2199 C CA . VAL B 2 255 ? 6.897 10.303 78.269 1.00 33.80 255 VAL B CA 1
ATOM 2200 C C . VAL B 2 255 ? 7.455 11.680 77.936 1.00 40.61 255 VAL B C 1
ATOM 2201 O O . VAL B 2 255 ? 7.606 12.544 78.810 1.00 33.75 255 VAL B O 1
ATOM 2205 N N . LEU B 2 256 ? 7.779 11.897 76.658 1.00 31.45 256 LEU B N 1
ATOM 2206 C CA . LEU B 2 256 ? 8.319 13.192 76.248 1.00 38.21 256 LEU B CA 1
ATOM 2207 C C . LEU B 2 256 ? 7.321 14.321 76.493 1.00 44.45 256 LEU B C 1
ATOM 2208 O O . LEU B 2 256 ? 7.689 15.392 77.000 1.00 46.13 256 LEU B O 1
ATOM 2213 N N . ALA B 2 257 ? 6.054 14.102 76.132 1.00 43.51 257 ALA B N 1
ATOM 2214 C CA . ALA B 2 257 ? 5.021 15.101 76.391 1.00 35.58 257 ALA B CA 1
ATOM 2215 C C . ALA B 2 257 ? 4.912 15.409 77.879 1.00 35.55 257 ALA B C 1
ATOM 2216 O O . ALA B 2 257 ? 4.833 16.577 78.276 1.00 38.68 257 ALA B O 1
ATOM 2218 N N . ALA B 2 258 ? 4.911 14.371 78.717 1.00 42.74 258 ALA B N 1
ATOM 2219 C CA . ALA B 2 258 ? 4.848 14.570 80.162 1.00 37.99 258 ALA B CA 1
ATOM 2220 C C . ALA B 2 258 ? 6.014 15.415 80.654 1.00 30.26 258 ALA B C 1
ATOM 2221 O O . ALA B 2 258 ? 5.832 16.346 81.444 1.00 43.30 258 ALA B O 1
ATOM 2223 N N . LEU B 2 259 ? 7.227 15.098 80.195 1.00 35.64 259 LEU B N 1
ATOM 2224 C CA . LEU B 2 259 ? 8.397 15.863 80.612 1.00 33.48 259 LEU B CA 1
ATOM 2225 C C . LEU B 2 259 ? 8.313 17.307 80.145 1.00 42.45 259 LEU B C 1
ATOM 2226 O O . LEU B 2 259 ? 8.859 18.203 80.798 1.00 47.33 259 LEU B O 1
ATOM 2231 N N . GLY B 2 260 ? 7.642 17.552 79.026 1.00 45.81 260 GLY B N 1
ATOM 2232 C CA . GLY B 2 260 ? 7.350 18.925 78.658 1.00 43.48 260 GLY B CA 1
ATOM 2233 C C . GLY B 2 260 ? 7.651 19.280 77.221 1.00 57.24 260 GLY B C 1
ATOM 2234 O O . GLY B 2 260 ? 7.685 20.461 76.858 1.00 56.56 260 GLY B O 1
ATOM 2235 N N . ALA B 2 261 ? 7.874 18.261 76.398 1.00 61.36 261 ALA B N 1
ATOM 2236 C CA . ALA B 2 261 ? 8.139 18.482 74.987 1.00 53.18 261 ALA B CA 1
ATOM 2237 C C . ALA B 2 261 ? 6.914 19.068 74.303 1.00 51.92 261 ALA B C 1
ATOM 2238 O O . ALA B 2 261 ? 5.782 18.636 74.540 1.00 60.50 261 ALA B O 1
ATOM 2240 N N . SER B 2 262 ? 7.147 20.051 73.441 1.00 57.30 262 SER B N 1
ATOM 2241 C CA . SER B 2 262 ? 6.051 20.725 72.774 1.00 37.40 262 SER B CA 1
ATOM 2242 C C . SER B 2 262 ? 5.526 19.889 71.610 1.00 43.46 262 SER B C 1
ATOM 2243 O O . SER B 2 262 ? 6.172 18.950 71.123 1.00 54.95 262 SER B O 1
ATOM 2246 N N . LYS B 2 263 ? 4.319 20.253 71.170 1.00 52.21 263 LYS B N 1
ATOM 2247 C CA . LYS B 2 263 ? 3.752 19.672 69.960 1.00 38.32 263 LYS B CA 1
ATOM 2248 C C . LYS B 2 263 ? 4.643 19.947 68.759 1.00 51.83 263 LYS B C 1
ATOM 2249 O O . LYS B 2 263 ? 4.916 19.045 67.959 1.00 55.35 263 LYS B O 1
ATOM 2255 N N . ARG B 2 264 ? 5.075 21.203 68.601 1.00 58.73 264 ARG B N 1
ATOM 2256 C CA . ARG B 2 264 ? 5.980 21.552 67.510 1.00 63.96 264 ARG B CA 1
ATOM 2257 C C . ARG B 2 264 ? 7.220 20.671 67.535 1.00 59.65 264 ARG B C 1
ATOM 2258 O O . ARG B 2 264 ? 7.652 20.162 66.497 1.00 64.34 264 ARG B O 1
ATOM 2266 N N . TYR B 2 265 ? 7.776 20.448 68.728 1.00 55.05 265 TYR B N 1
ATOM 2267 C CA . TYR B 2 265 ? 8.984 19.640 68.867 1.00 53.30 265 TYR B CA 1
ATOM 2268 C C . TYR B 2 265 ? 8.743 18.198 68.435 1.00 55.42 265 TYR B C 1
ATOM 2269 O O . TYR B 2 265 ? 9.501 17.644 67.628 1.00 67.78 265 TYR B O 1
ATOM 2278 N N . LEU B 2 266 ? 7.699 17.567 68.982 1.00 55.75 266 LEU B N 1
ATOM 2279 C CA . LEU B 2 266 ? 7.417 16.174 68.637 1.00 59.00 266 LEU B CA 1
ATOM 2280 C C . LEU B 2 266 ? 7.117 16.021 67.150 1.00 70.74 266 LEU B C 1
ATOM 2281 O O . LEU B 2 266 ? 7.542 15.045 66.514 1.00 81.41 266 LEU B O 1
ATOM 2286 N N . LEU B 2 267 ? 6.378 16.978 66.581 1.00 66.24 267 LEU B N 1
ATOM 2287 C CA . LEU B 2 267 ? 6.031 16.910 65.167 1.00 60.71 267 LEU B CA 1
ATOM 2288 C C . LEU B 2 267 ? 7.267 17.057 64.296 1.00 64.93 267 LEU B C 1
ATOM 2289 O O . LEU B 2 267 ? 7.426 16.334 63.305 1.00 70.50 267 LEU B O 1
ATOM 2294 N N . ILE B 2 268 ? 8.147 17.999 64.644 1.00 56.55 268 ILE B N 1
ATOM 2295 C CA . ILE B 2 268 ? 9.393 18.158 63.908 1.00 57.54 268 ILE B CA 1
ATOM 2296 C C . ILE B 2 268 ? 10.211 16.879 63.977 1.00 54.46 268 ILE B C 1
ATOM 2297 O O . ILE B 2 268 ? 10.766 16.433 62.971 1.00 52.90 268 ILE B O 1
ATOM 2302 N N . ASP B 2 269 ? 10.269 16.249 65.153 1.00 52.64 269 ASP B N 1
ATOM 2303 C CA . ASP B 2 269 ? 11.039 15.014 65.296 1.00 51.50 269 ASP B CA 1
ATOM 2304 C C . ASP B 2 269 ? 10.494 13.911 64.391 1.00 58.82 269 ASP B C 1
ATOM 2305 O O . ASP B 2 269 ? 11.246 13.277 63.636 1.00 73.47 269 ASP B O 1
ATOM 2310 N N . ALA B 2 270 ? 9.183 13.665 64.462 1.00 56.29 270 ALA B N 1
ATOM 2311 C CA . ALA B 2 270 ? 8.574 12.611 63.652 1.00 55.42 270 ALA B CA 1
ATOM 2312 C C . ALA B 2 270 ? 8.767 12.877 62.161 1.00 68.35 270 ALA B C 1
ATOM 2313 O O . ALA B 2 270 ? 9.200 11.991 61.401 1.00 72.59 270 ALA B O 1
ATOM 2315 N N . LEU B 2 271 ? 8.455 14.102 61.722 1.00 68.45 271 LEU B N 1
ATOM 2316 C CA . LEU B 2 271 ? 8.564 14.431 60.308 1.00 62.04 271 LEU B CA 1
ATOM 2317 C C . LEU B 2 271 ? 10.010 14.420 59.830 1.00 70.38 271 LEU B C 1
ATOM 2318 O O . LEU B 2 271 ? 10.266 14.029 58.691 1.00 81.15 271 LEU B O 1
ATOM 2323 N N . GLY B 2 272 ? 10.970 14.800 60.676 1.00 72.58 272 GLY B N 1
ATOM 2324 C CA . GLY B 2 272 ? 12.360 14.754 60.259 1.00 74.95 272 GLY B CA 1
ATOM 2325 C C . GLY B 2 272 ? 12.876 13.336 60.135 1.00 79.75 272 GLY B C 1
ATOM 2326 O O . GLY B 2 272 ? 13.628 13.023 59.211 1.00 91.31 272 GLY B O 1
ATOM 2327 N N . GLN B 2 273 ? 12.484 12.461 61.065 1.00 67.87 273 GLN B N 1
ATOM 2328 C CA . GLN B 2 273 ? 12.776 11.038 60.915 1.00 63.89 273 GLN B CA 1
ATOM 2329 C C . GLN B 2 273 ? 12.286 10.527 59.563 1.00 72.42 273 GLN B C 1
ATOM 2330 O O . GLN B 2 273 ? 13.046 9.920 58.786 1.00 80.27 273 GLN B O 1
ATOM 2336 N N . ALA B 2 274 ? 11.009 10.787 59.265 1.00 62.85 274 ALA B N 1
ATOM 2337 C CA . ALA B 2 274 ? 10.429 10.329 58.005 1.00 61.43 274 ALA B CA 1
ATOM 2338 C C . ALA B 2 274 ? 11.165 10.919 56.804 1.00 76.15 274 ALA B C 1
ATOM 2339 O O . ALA B 2 274 ? 11.462 10.210 55.832 1.00 73.97 274 ALA B O 1
ATOM 2341 N N . ALA B 2 275 ? 11.464 12.220 56.854 1.00 93.98 275 ALA B N 1
ATOM 2342 C CA . ALA B 2 275 ? 12.094 12.889 55.723 1.00 96.96 275 ALA B CA 1
ATOM 2343 C C . ALA B 2 275 ? 13.501 12.371 55.489 1.00 93.06 275 ALA B C 1
ATOM 2344 O O . ALA B 2 275 ? 13.915 12.191 54.342 1.00 95.85 275 ALA B O 1
ATOM 2346 N N . ILE B 2 276 ? 14.252 12.119 56.562 1.00 88.28 276 ILE B N 1
ATOM 2347 C CA . ILE B 2 276 ? 15.608 11.599 56.418 1.00 90.61 276 ILE B CA 1
ATOM 2348 C C . ILE B 2 276 ? 15.576 10.222 55.771 1.00 97.66 276 ILE B C 1
ATOM 2349 O O . ILE B 2 276 ? 16.355 9.926 54.851 1.00 99.77 276 ILE B O 1
ATOM 2354 N N . ILE B 2 277 ? 14.668 9.358 56.237 1.00 103.89 277 ILE B N 1
ATOM 2355 C CA . ILE B 2 277 ? 14.602 8.015 55.663 1.00 108.45 277 ILE B CA 1
ATOM 2356 C C . ILE B 2 277 ? 14.211 8.080 54.191 1.00 104.34 277 ILE B C 1
ATOM 2357 O O . ILE B 2 277 ? 14.806 7.398 53.342 1.00 103.69 277 ILE B O 1
ATOM 2362 N N . LEU B 2 278 ? 13.223 8.914 53.859 1.00 99.09 278 LEU B N 1
ATOM 2363 C CA . LEU B 2 278 ? 12.780 9.002 52.473 1.00 100.83 278 LEU B CA 1
ATOM 2364 C C . LEU B 2 278 ? 13.834 9.644 51.580 1.00 105.18 278 LEU B C 1
ATOM 2365 O O . LEU B 2 278 ? 13.961 9.263 50.412 1.00 113.00 278 LEU B O 1
ATOM 2370 N N . ALA B 2 279 ? 14.604 10.599 52.106 1.00 100.78 279 ALA B N 1
ATOM 2371 C CA . ALA B 2 279 ? 15.692 11.185 51.336 1.00 95.85 279 ALA B CA 1
ATOM 2372 C C . ALA B 2 279 ? 16.753 10.144 51.029 1.00 86.51 279 ALA B C 1
ATOM 2373 O O . ALA B 2 279 ? 17.212 10.031 49.889 1.00 97.32 279 ALA B O 1
ATOM 2375 N N . ALA B 2 280 ? 17.158 9.373 52.042 1.00 78.01 280 ALA B N 1
ATOM 2376 C CA . ALA B 2 280 ? 18.123 8.302 51.810 1.00 87.80 280 ALA B CA 1
ATOM 2377 C C . ALA B 2 280 ? 17.618 7.338 50.743 1.00 105.17 280 ALA B C 1
ATOM 2378 O O . ALA B 2 280 ? 18.349 6.985 49.805 1.00 112.48 280 ALA B O 1
ATOM 2380 N N . GLY B 2 281 ? 16.361 6.910 50.868 1.00 111.63 281 GLY B N 1
ATOM 2381 C CA . GLY B 2 281 ? 15.764 6.021 49.892 1.00 111.15 281 GLY B CA 1
ATOM 2382 C C . GLY B 2 281 ? 15.791 6.568 48.479 1.00 116.18 281 GLY B C 1
ATOM 2383 O O . GLY B 2 281 ? 16.338 5.924 47.573 1.00 126.90 281 GLY B O 1
ATOM 2384 N N . VAL B 2 282 ? 15.200 7.752 48.282 1.00 113.32 282 VAL B N 1
ATOM 2385 C CA . VAL B 2 282 ? 15.102 8.317 46.940 1.00 112.13 282 VAL B CA 1
ATOM 2386 C C . VAL B 2 282 ? 16.488 8.585 46.370 1.00 109.10 282 VAL B C 1
ATOM 2387 O O . VAL B 2 282 ? 16.731 8.360 45.181 1.00 111.94 282 VAL B O 1
ATOM 2391 N N . ALA B 2 283 ? 17.436 9.018 47.210 1.00 104.70 283 ALA B N 1
ATOM 2392 C CA . ALA B 2 283 ? 18.766 9.343 46.714 1.00 108.05 283 ALA B CA 1
ATOM 2393 C C . ALA B 2 283 ? 19.494 8.097 46.237 1.00 111.04 283 ALA B C 1
ATOM 2394 O O . ALA B 2 283 ? 20.037 8.076 45.126 1.00 115.66 283 ALA B O 1
ATOM 2396 N N . LEU B 2 284 ? 19.530 7.048 47.068 1.00 105.53 284 LEU B N 1
ATOM 2397 C CA . LEU B 2 284 ? 20.194 5.820 46.644 1.00 109.41 284 LEU B CA 1
ATOM 2398 C C . LEU B 2 284 ? 19.532 5.246 45.398 1.00 117.31 284 LEU B C 1
ATOM 2399 O O . LEU B 2 284 ? 20.223 4.847 44.444 1.00 122.60 284 LEU B O 1
ATOM 2404 N N . GLY B 2 285 ? 18.195 5.213 45.377 1.00 117.16 285 GLY B N 1
ATOM 2405 C CA . GLY B 2 285 ? 17.502 4.675 44.221 1.00 120.21 285 GLY B CA 1
ATOM 2406 C C . GLY B 2 285 ? 17.817 5.440 42.953 1.00 127.81 285 GLY B C 1
ATOM 2407 O O . GLY B 2 285 ? 18.169 4.848 41.932 1.00 129.33 285 GLY B O 1
ATOM 2408 N N . ALA B 2 286 ? 17.720 6.773 43.009 1.00 132.40 286 ALA B N 1
ATOM 2409 C CA . ALA B 2 286 ? 17.950 7.594 41.828 1.00 136.83 286 ALA B CA 1
ATOM 2410 C C . ALA B 2 286 ? 19.391 7.496 41.352 1.00 134.13 286 ALA B C 1
ATOM 2411 O O . ALA B 2 286 ? 19.645 7.429 40.145 1.00 136.30 286 ALA B O 1
ATOM 2413 N N . GLY B 2 287 ? 20.353 7.478 42.279 1.00 128.33 287 GLY B N 1
ATOM 2414 C CA . GLY B 2 287 ? 21.744 7.373 41.870 1.00 126.78 287 GLY B CA 1
ATOM 2415 C C . GLY B 2 287 ? 22.041 6.062 41.170 1.00 128.96 287 GLY B C 1
ATOM 2416 O O . GLY B 2 287 ? 22.627 6.038 40.079 1.00 138.93 287 GLY B O 1
ATOM 2417 N N . ILE B 2 288 ? 21.631 4.947 41.782 1.00 120.55 288 ILE B N 1
ATOM 2418 C CA . ILE B 2 288 ? 21.916 3.661 41.160 1.00 122.67 288 ILE B CA 1
ATOM 2419 C C . ILE B 2 288 ? 21.118 3.499 39.870 1.00 133.96 288 ILE B C 1
ATOM 2420 O O . ILE B 2 288 ? 21.596 2.873 38.916 1.00 147.85 288 ILE B O 1
ATOM 2425 N N . GLY B 2 289 ? 19.935 4.115 39.778 1.00 128.52 289 GLY B N 1
ATOM 2426 C CA . GLY B 2 289 ? 19.173 4.038 38.544 1.00 133.75 289 GLY B CA 1
ATOM 2427 C C . GLY B 2 289 ? 19.800 4.830 37.415 1.00 140.40 289 GLY B C 1
ATOM 2428 O O . GLY B 2 289 ? 19.812 4.382 36.267 1.00 133.78 289 GLY B O 1
ATOM 2429 N N . ALA B 2 290 ? 20.327 6.020 37.718 1.00 149.65 290 ALA B N 1
ATOM 2430 C CA . ALA B 2 290 ? 21.038 6.787 36.701 1.00 152.75 290 ALA B CA 1
ATOM 2431 C C . ALA B 2 290 ? 22.283 6.046 36.234 1.00 160.37 290 ALA B C 1
ATOM 2432 O O . ALA B 2 290 ? 22.599 6.036 35.037 1.00 168.30 290 ALA B O 1
ATOM 2434 N N . LEU B 2 291 ? 22.997 5.410 37.167 1.00 159.45 291 LEU B N 1
ATOM 2435 C CA . LEU B 2 291 ? 24.146 4.592 36.784 1.00 162.53 291 LEU B CA 1
ATOM 2436 C C . LEU B 2 291 ? 23.727 3.464 35.845 1.00 161.00 291 LEU B C 1
ATOM 2437 O O . LEU B 2 291 ? 24.338 3.253 34.786 1.00 167.55 291 LEU B O 1
ATOM 2442 N N . LEU B 2 292 ? 22.674 2.729 36.216 1.00 149.61 292 LEU B N 1
ATOM 2443 C CA . LEU B 2 292 ? 22.217 1.617 35.391 1.00 142.99 292 LEU B CA 1
ATOM 2444 C C . LEU B 2 292 ? 21.737 2.100 34.028 1.00 145.84 292 LEU B C 1
ATOM 2445 O O . LEU B 2 292 ? 21.918 1.412 33.018 1.00 148.88 292 LEU B O 1
ATOM 2450 N N . GLY B 2 293 ? 21.127 3.284 33.978 1.00 141.62 293 GLY B N 1
ATOM 2451 C CA . GLY B 2 293 ? 20.681 3.821 32.705 1.00 139.06 293 GLY B CA 1
ATOM 2452 C C . GLY B 2 293 ? 21.834 4.212 31.803 1.00 141.19 293 GLY B C 1
ATOM 2453 O O . GLY B 2 293 ? 21.795 3.972 30.593 1.00 141.14 293 GLY B O 1
ATOM 2454 N N . TRP B 2 294 ? 22.877 4.822 32.373 1.00 146.72 294 TRP B N 1
ATOM 2455 C CA . TRP B 2 294 ? 24.069 5.100 31.579 1.00 154.56 294 TRP B CA 1
ATOM 2456 C C . TRP B 2 294 ? 24.708 3.815 31.080 1.00 156.59 294 TRP B C 1
ATOM 2457 O O . TRP B 2 294 ? 25.287 3.791 29.988 1.00 161.31 294 TRP B O 1
ATOM 2468 N N . LEU B 2 295 ? 24.612 2.738 31.861 1.00 152.45 295 LEU B N 1
ATOM 2469 C CA . LEU B 2 295 ? 25.190 1.473 31.422 1.00 153.12 295 LEU B CA 1
ATOM 2470 C C . LEU B 2 295 ? 24.323 0.767 30.381 1.00 160.31 295 LEU B C 1
ATOM 2471 O O . LEU B 2 295 ? 24.849 0.008 29.559 1.00 163.23 295 LEU B O 1
ATOM 2476 N N . ILE B 2 296 ? 23.008 1.005 30.392 1.00 159.70 296 ILE B N 1
ATOM 2477 C CA . ILE B 2 296 ? 22.080 0.275 29.531 1.00 157.82 296 ILE B CA 1
ATOM 2478 C C . ILE B 2 296 ? 21.621 1.089 28.327 1.00 161.04 296 ILE B C 1
ATOM 2479 O O . ILE B 2 296 ? 20.871 0.569 27.488 1.00 164.07 296 ILE B O 1
ATOM 2484 N N . ALA B 2 297 ? 22.052 2.347 28.206 1.00 160.37 297 ALA B N 1
ATOM 2485 C CA . ALA B 2 297 ? 21.630 3.180 27.083 1.00 160.38 297 ALA B CA 1
ATOM 2486 C C . ALA B 2 297 ? 22.031 2.623 25.721 1.00 163.07 297 ALA B C 1
ATOM 2487 O O . ALA B 2 297 ? 21.615 3.183 24.700 1.00 160.63 297 ALA B O 1
ATOM 2489 N N . GLY B 2 298 ? 22.810 1.545 25.670 1.00 165.97 298 GLY B N 1
ATOM 2490 C CA . GLY B 2 298 ? 23.274 1.011 24.404 1.00 167.00 298 GLY B CA 1
ATOM 2491 C C . GLY B 2 298 ? 22.398 -0.070 23.802 1.00 163.86 298 GLY B C 1
ATOM 2492 O O . GLY B 2 298 ? 22.361 -0.228 22.578 1.00 171.60 298 GLY B O 1
ATOM 2493 N N . SER B 2 299 ? 21.687 -0.825 24.641 1.00 148.15 299 SER B N 1
ATOM 2494 C CA . SER B 2 299 ? 20.892 -1.945 24.149 1.00 140.70 299 SER B CA 1
ATOM 2495 C C . SER B 2 299 ? 19.437 -1.566 23.893 1.00 144.55 299 SER B C 1
ATOM 2496 O O . SER B 2 299 ? 18.829 -2.059 22.937 1.00 150.43 299 SER B O 1
ATOM 2499 N N . VAL B 2 300 ? 18.866 -0.706 24.729 1.00 139.34 300 VAL B N 1
ATOM 2500 C CA . VAL B 2 300 ? 17.481 -0.264 24.581 1.00 137.98 300 VAL B CA 1
ATOM 2501 C C . VAL B 2 300 ? 17.470 1.255 24.706 1.00 144.09 300 VAL B C 1
ATOM 2502 O O . VAL B 2 300 ? 18.161 1.800 25.579 1.00 129.88 300 VAL B O 1
ATOM 2506 N N . PRO B 2 301 ? 16.727 1.981 23.848 1.00 165.93 301 PRO B N 1
ATOM 2507 C CA . PRO B 2 301 ? 16.770 3.451 23.888 1.00 171.34 301 PRO B CA 1
ATOM 2508 C C . PRO B 2 301 ? 16.490 4.031 25.265 1.00 168.15 301 PRO B C 1
ATOM 2509 O O . PRO B 2 301 ? 15.343 4.065 25.721 1.00 166.53 301 PRO B O 1
ATOM 251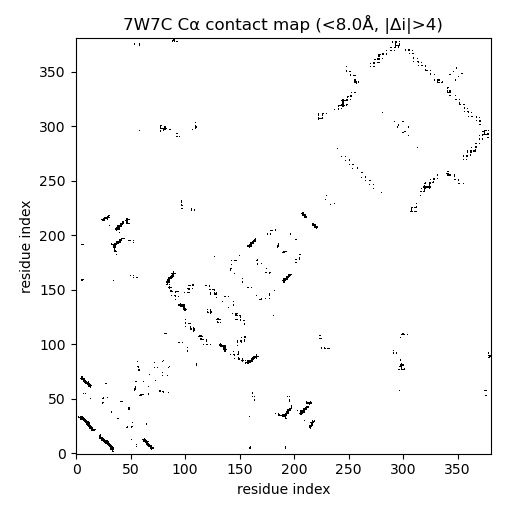3 N N . PHE B 2 302 ? 17.546 4.485 25.933 1.00 168.11 302 PHE B N 1
ATOM 2514 C CA . PHE B 2 302 ? 17.453 5.080 27.257 1.00 167.88 302 PHE B CA 1
ATOM 2515 C C . PHE B 2 302 ? 17.768 6.565 27.164 1.00 167.96 302 PHE B C 1
ATOM 2516 O O . PHE B 2 302 ? 18.770 6.956 26.555 1.00 169.89 302 PHE B O 1
ATOM 2524 N N . SER B 2 303 ? 16.911 7.385 27.764 1.00 164.62 303 SER B N 1
ATOM 2525 C CA . SER B 2 303 ? 17.107 8.827 27.839 1.00 163.89 303 SER B CA 1
ATOM 2526 C C . SER B 2 303 ? 17.289 9.198 29.305 1.00 167.75 303 SER B C 1
ATOM 2527 O O . SER B 2 303 ? 16.324 9.190 30.076 1.00 166.32 303 SER B O 1
ATOM 2530 N N . LEU B 2 304 ? 18.522 9.507 29.690 1.00 170.24 304 LEU B N 1
ATOM 2531 C CA . LEU B 2 304 ? 18.829 9.947 31.043 1.00 162.04 304 LEU B CA 1
ATOM 2532 C C . LEU B 2 304 ? 19.152 11.435 31.013 1.00 163.99 304 LEU B C 1
ATOM 2533 O O . LEU B 2 304 ? 20.104 11.860 30.349 1.00 172.54 304 LEU B O 1
ATOM 2538 N N . GLY B 2 305 ? 18.335 12.222 31.700 1.00 153.95 305 GLY B N 1
ATOM 2539 C CA . GLY B 2 305 ? 18.637 13.619 31.914 1.00 151.62 305 GLY B CA 1
ATOM 2540 C C . GLY B 2 305 ? 18.795 13.875 33.395 1.00 154.74 305 GLY B C 1
ATOM 2541 O O . GLY B 2 305 ? 18.803 12.931 34.190 1.00 157.55 305 GLY B O 1
ATOM 2542 N N . TRP B 2 306 ? 18.925 15.137 33.787 1.00 158.30 306 TRP B N 1
ATOM 2543 C CA . TRP B 2 306 ? 18.972 15.450 35.206 1.00 162.05 306 TRP B CA 1
ATOM 2544 C C . TRP B 2 306 ? 17.584 15.688 35.782 1.00 159.95 306 TRP B C 1
ATOM 2545 O O . TRP B 2 306 ? 17.335 15.337 36.943 1.00 169.71 306 TRP B O 1
ATOM 2556 N N . VAL B 2 307 ? 16.668 16.247 34.988 1.00 141.21 307 VAL B N 1
ATOM 2557 C CA . VAL B 2 307 ? 15.274 16.343 35.413 1.00 126.45 307 VAL B CA 1
ATOM 2558 C C . VAL B 2 307 ? 14.683 14.951 35.597 1.00 128.50 307 VAL B C 1
ATOM 2559 O O . VAL B 2 307 ? 14.034 14.665 36.609 1.00 137.83 307 VAL B O 1
ATOM 2563 N N . SER B 2 308 ? 14.945 14.052 34.645 1.00 120.61 308 SER B N 1
ATOM 2564 C CA . SER B 2 308 ? 14.393 12.701 34.636 1.00 122.02 308 SER B CA 1
ATOM 2565 C C . SER B 2 308 ? 14.733 11.921 35.903 1.00 136.87 308 SER B C 1
ATOM 2566 O O . SER B 2 308 ? 14.160 10.857 36.156 1.00 134.01 308 SER B O 1
ATOM 2569 N N . VAL B 2 309 ? 15.663 12.441 36.702 1.00 155.30 309 VAL B N 1
ATOM 2570 C CA . VAL B 2 309 ? 16.123 11.750 37.898 1.00 162.71 309 VAL B CA 1
ATOM 2571 C C . VAL B 2 309 ? 15.808 12.580 39.137 1.00 156.40 309 VAL B C 1
ATOM 2572 O O . VAL B 2 309 ? 15.506 12.030 40.202 1.00 159.01 309 VAL B O 1
ATOM 2576 N N . LEU B 2 310 ? 15.860 13.909 39.010 1.00 144.48 310 LEU B N 1
ATOM 2577 C CA . LEU B 2 310 ? 15.617 14.761 40.170 1.00 132.55 310 LEU B CA 1
ATOM 2578 C C . LEU B 2 310 ? 14.128 14.993 40.402 1.00 125.29 310 LEU B C 1
ATOM 2579 O O . LEU B 2 310 ? 13.668 14.966 41.549 1.00 130.38 310 LEU B O 1
ATOM 2584 N N . GLY B 2 311 ? 13.367 15.239 39.335 1.00 114.02 311 GLY B N 1
ATOM 2585 C CA . GLY B 2 311 ? 11.939 15.419 39.428 1.00 109.32 311 GLY B CA 1
ATOM 2586 C C . GLY B 2 311 ? 11.248 14.260 40.113 1.00 118.45 311 GLY B C 1
ATOM 2587 O O . GLY B 2 311 ? 10.452 14.453 41.033 1.00 118.89 311 GLY B O 1
ATOM 2588 N N . PRO B 2 312 ? 11.525 13.027 39.673 1.00 128.17 312 PRO B N 1
ATOM 2589 C CA . PRO B 2 312 ? 11.002 11.868 40.415 1.00 128.88 312 PRO B CA 1
ATOM 2590 C C . PRO B 2 312 ? 11.537 11.751 41.832 1.00 126.06 312 PRO B C 1
ATOM 2591 O O . PRO B 2 312 ? 10.787 11.361 42.732 1.00 124.96 312 PRO B O 1
ATOM 2595 N N . ALA B 2 313 ? 12.812 12.074 42.059 1.00 124.15 313 ALA B N 1
ATOM 2596 C CA . ALA B 2 313 ? 13.378 11.961 43.401 1.00 129.33 313 ALA B CA 1
ATOM 2597 C C . ALA B 2 313 ? 12.637 12.860 44.383 1.00 136.68 313 ALA B C 1
ATOM 2598 O O . ALA B 2 313 ? 12.040 12.385 45.358 1.00 142.33 313 ALA B O 1
ATOM 2600 N N . LEU B 2 314 ? 12.658 14.173 44.131 1.00 131.56 314 LEU B N 1
ATOM 2601 C CA . LEU B 2 314 ? 11.935 15.106 44.989 1.00 126.15 314 LEU B CA 1
ATOM 2602 C C . LEU B 2 314 ? 10.433 14.859 44.945 1.00 124.59 314 LEU B C 1
ATOM 2603 O O . LEU B 2 314 ? 9.734 15.124 45.928 1.00 131.83 314 LEU B O 1
ATOM 2608 N N . GLY B 2 315 ? 9.924 14.330 43.832 1.00 111.62 315 GLY B N 1
ATOM 2609 C CA . GLY B 2 315 ? 8.500 14.056 43.740 1.00 105.50 315 GLY B CA 1
ATOM 2610 C C . GLY B 2 315 ? 8.059 12.976 44.708 1.00 107.13 315 GLY B C 1
ATOM 2611 O O . GLY B 2 315 ? 7.107 13.160 45.467 1.00 108.86 315 GLY B O 1
ATOM 2612 N N . ILE B 2 316 ? 8.754 11.836 44.698 1.00 103.94 316 ILE B N 1
ATOM 2613 C CA . ILE B 2 316 ? 8.466 10.769 45.649 1.00 103.72 316 ILE B CA 1
ATOM 2614 C C . ILE B 2 316 ? 8.793 11.211 47.067 1.00 104.86 316 ILE B C 1
ATOM 2615 O O . ILE B 2 316 ? 8.109 10.817 48.020 1.00 100.86 316 ILE B O 1
ATOM 2620 N N . TRP B 2 317 ? 9.823 12.044 47.234 1.00 112.69 317 TRP B N 1
ATOM 2621 C CA . TRP B 2 317 ? 10.130 12.588 48.552 1.00 114.88 317 TRP B CA 1
ATOM 2622 C C . TRP B 2 317 ? 8.938 13.357 49.114 1.00 115.10 317 TRP B C 1
ATOM 2623 O O . TRP B 2 317 ? 8.510 13.122 50.249 1.00 113.85 317 TRP B O 1
ATOM 2634 N N . LEU B 2 318 ? 8.363 14.257 48.315 1.00 114.06 318 LEU B N 1
ATOM 2635 C CA . LEU B 2 318 ? 7.224 15.040 48.784 1.00 111.88 318 LEU B CA 1
ATOM 2636 C C . LEU B 2 318 ? 5.967 14.186 48.902 1.00 114.91 318 LEU B C 1
ATOM 2637 O O . LEU B 2 318 ? 5.144 14.414 49.795 1.00 107.43 318 LEU B O 1
ATOM 2642 N N . LEU B 2 319 ? 5.789 13.217 47.999 1.00 124.15 319 LEU B N 1
ATOM 2643 C CA . LEU B 2 319 ? 4.741 12.212 48.154 1.00 122.74 319 LEU B CA 1
ATOM 2644 C C . LEU B 2 319 ? 4.777 11.619 49.556 1.00 118.15 319 LEU B C 1
ATOM 2645 O O . LEU B 2 319 ? 3.796 11.680 50.315 1.00 114.09 319 LEU B O 1
ATOM 2650 N N . GLY B 2 320 ? 5.930 11.055 49.915 1.00 122.52 320 GLY B N 1
ATOM 2651 C CA . GLY B 2 320 ? 6.084 10.434 51.212 1.00 125.68 320 GLY B CA 1
ATOM 2652 C C . GLY B 2 320 ? 5.968 11.407 52.365 1.00 121.68 320 GLY B C 1
ATOM 2653 O O . GLY B 2 320 ? 5.497 11.039 53.435 1.00 119.44 320 GLY B O 1
ATOM 2654 N N . LEU B 2 321 ? 6.375 12.663 52.167 1.00 112.13 321 LEU B N 1
ATOM 2655 C CA . LEU B 2 321 ? 6.280 13.627 53.262 1.00 99.98 321 LEU B CA 1
ATOM 2656 C C . LEU B 2 321 ? 4.833 14.034 53.530 1.00 96.81 321 LEU B C 1
ATOM 2657 O O . LEU B 2 321 ? 4.420 14.156 54.692 1.00 90.99 321 LEU B O 1
ATOM 2662 N N . ILE B 2 322 ? 4.046 14.242 52.472 1.00 103.49 322 ILE B N 1
ATOM 2663 C CA . ILE B 2 322 ? 2.609 14.453 52.642 1.00 102.58 322 ILE B CA 1
ATOM 2664 C C . ILE B 2 322 ? 1.987 13.253 53.348 1.00 100.00 322 ILE B C 1
ATOM 2665 O O . ILE B 2 322 ? 1.207 13.396 54.304 1.00 96.01 322 ILE B O 1
ATOM 2670 N N . GLY B 2 323 ? 2.343 12.044 52.900 1.00 99.45 323 GLY B N 1
ATOM 2671 C CA . GLY B 2 323 ? 1.841 10.846 53.556 1.00 97.19 323 GLY B CA 1
ATOM 2672 C C . GLY B 2 323 ? 2.274 10.722 55.006 1.00 98.02 323 GLY B C 1
ATOM 2673 O O . GLY B 2 323 ? 1.510 10.246 55.848 1.00 103.37 323 GLY B O 1
ATOM 2674 N N . ALA B 2 324 ? 3.493 11.159 55.321 1.00 88.46 324 ALA B N 1
ATOM 2675 C CA . ALA B 2 324 ? 3.996 11.085 56.689 1.00 83.49 324 ALA B CA 1
ATOM 2676 C C . ALA B 2 324 ? 3.266 12.062 57.594 1.00 84.75 324 ALA B C 1
ATOM 2677 O O . ALA B 2 324 ? 3.015 11.763 58.767 1.00 79.60 324 ALA B O 1
ATOM 2679 N N . THR B 2 325 ? 2.958 13.252 57.077 1.00 88.85 325 THR B N 1
ATOM 2680 C CA . THR B 2 325 ? 2.074 14.160 57.800 1.00 89.79 325 THR B CA 1
ATOM 2681 C C . THR B 2 325 ? 0.742 13.481 58.092 1.00 93.61 325 THR B C 1
ATOM 2682 O O . THR B 2 325 ? 0.259 13.490 59.234 1.00 87.08 325 THR B O 1
ATOM 2686 N N . ILE B 2 326 ? 0.146 12.864 57.064 1.00 110.09 326 ILE B N 1
ATOM 2687 C CA . ILE B 2 326 ? -1.098 12.114 57.252 1.00 113.95 326 ILE B CA 1
ATOM 2688 C C . ILE B 2 326 ? -0.936 11.076 58.358 1.00 105.07 326 ILE B C 1
ATOM 2689 O O . ILE B 2 326 ? -1.845 10.853 59.167 1.00 112.28 326 ILE B O 1
ATOM 2694 N N . ALA B 2 327 ? 0.231 10.435 58.408 1.00 90.98 327 ALA B N 1
ATOM 2695 C CA . ALA B 2 327 ? 0.447 9.327 59.332 1.00 87.76 327 ALA B CA 1
ATOM 2696 C C . ALA B 2 327 ? 0.589 9.809 60.772 1.00 94.81 327 ALA B C 1
ATOM 2697 O O . ALA B 2 327 ? -0.047 9.267 61.684 1.00 101.74 327 ALA B O 1
ATOM 2699 N N . VAL B 2 328 ? 1.425 10.820 61.001 1.00 84.25 328 VAL B N 1
ATOM 2700 C CA . VAL B 2 328 ? 1.736 11.240 62.365 1.00 70.31 328 VAL B CA 1
ATOM 2701 C C . VAL B 2 328 ? 0.819 12.373 62.804 1.00 77.84 328 VAL B C 1
ATOM 2702 O O . VAL B 2 328 ? 1.067 13.011 63.834 1.00 67.39 328 VAL B O 1
ATOM 2706 N N . ARG B 2 329 ? -0.236 12.639 62.026 1.00 101.59 329 ARG B N 1
ATOM 2707 C CA . ARG B 2 329 ? -1.271 13.602 62.398 1.00 110.04 329 ARG B CA 1
ATOM 2708 C C . ARG B 2 329 ? -1.624 13.602 63.885 1.00 110.21 329 ARG B C 1
ATOM 2709 O O . ARG B 2 329 ? -1.924 14.660 64.448 1.00 108.33 329 ARG B O 1
ATOM 2717 N N . ASN B 2 330 ? -1.582 12.439 64.540 1.00 114.68 330 ASN B N 1
ATOM 2718 C CA . ASN B 2 330 ? -1.961 12.323 65.943 1.00 122.27 330 ASN B CA 1
ATOM 2719 C C . ASN B 2 330 ? -0.766 12.042 66.854 1.00 111.27 330 ASN B C 1
ATOM 2720 O O . ASN B 2 330 ? -0.920 11.434 67.916 1.00 113.64 330 ASN B O 1
ATOM 2725 N N . VAL B 2 331 ? 0.433 12.471 66.454 1.00 92.30 331 VAL B N 1
ATOM 2726 C CA . VAL B 2 331 ? 1.551 12.489 67.394 1.00 70.72 331 VAL B CA 1
ATOM 2727 C C . VAL B 2 331 ? 1.332 13.574 68.439 1.00 73.17 331 VAL B C 1
ATOM 2728 O O . VAL B 2 331 ? 1.649 13.396 69.621 1.00 88.89 331 VAL B O 1
ATOM 2732 N N . THR B 2 332 ? 0.766 14.706 68.026 1.00 72.92 332 THR B N 1
ATOM 2733 C CA . THR B 2 332 ? 0.446 15.789 68.946 1.00 71.35 332 THR B CA 1
ATOM 2734 C C . THR B 2 332 ? -0.736 15.468 69.858 1.00 71.00 332 THR B C 1
ATOM 2735 O O . THR B 2 332 ? -1.085 16.303 70.699 1.00 61.32 332 THR B O 1
ATOM 2739 N N . LYS B 2 333 ? -1.339 14.284 69.725 1.00 79.06 333 LYS B N 1
ATOM 2740 C CA . LYS B 2 333 ? -2.565 13.922 70.429 1.00 88.75 333 LYS B CA 1
ATOM 2741 C C . LYS B 2 333 ? -2.324 13.183 71.741 1.00 78.32 333 LYS B C 1
ATOM 2742 O O . LYS B 2 333 ? -3.169 13.260 72.642 1.00 81.05 333 LYS B O 1
ATOM 2748 N N . VAL B 2 334 ? -1.184 12.500 71.879 1.00 57.92 334 VAL B N 1
ATOM 2749 C CA . VAL B 2 334 ? -0.993 11.540 72.964 1.00 46.83 334 VAL B CA 1
ATOM 2750 C C . VAL B 2 334 ? -1.127 12.205 74.331 1.00 39.90 334 VAL B C 1
ATOM 2751 O O . VAL B 2 334 ? -0.601 13.302 74.571 1.00 52.59 334 VAL B O 1
ATOM 2755 N N . ASP B 2 335 ? -1.832 11.525 75.245 1.00 49.73 335 ASP B N 1
ATOM 2756 C CA . ASP B 2 335 ? -2.091 12.014 76.596 1.00 47.82 335 ASP B CA 1
ATOM 2757 C C . ASP B 2 335 ? -0.905 11.716 77.507 1.00 53.21 335 ASP B C 1
ATOM 2758 O O . ASP B 2 335 ? -0.595 10.546 77.765 1.00 40.85 335 ASP B O 1
ATOM 2763 N N . PRO B 2 336 ? -0.229 12.746 78.024 1.00 50.74 336 PRO B N 1
ATOM 2764 C CA . PRO B 2 336 ? 0.956 12.507 78.865 1.00 28.19 336 PRO B CA 1
ATOM 2765 C C . PRO B 2 336 ? 0.689 11.681 80.108 1.00 41.53 336 PRO B C 1
ATOM 2766 O O . PRO B 2 336 ? 1.631 11.089 80.646 1.00 65.99 336 PRO B O 1
ATOM 2770 N N . GLN B 2 337 ? -0.555 11.623 80.589 1.00 52.37 337 GLN B N 1
ATOM 2771 C CA . GLN B 2 337 ? -0.854 10.829 81.775 1.00 55.45 337 GLN B CA 1
ATOM 2772 C C . GLN B 2 337 ? -0.665 9.339 81.526 1.00 49.94 337 GLN B C 1
ATOM 2773 O O . GLN B 2 337 ? -0.654 8.558 82.485 1.00 59.36 337 GLN B O 1
ATOM 2779 N N . ILE B 2 338 ? -0.528 8.936 80.258 1.00 38.74 338 ILE B N 1
ATOM 2780 C CA . ILE B 2 338 ? -0.112 7.575 79.928 1.00 45.27 338 ILE B CA 1
ATOM 2781 C C . ILE B 2 338 ? 1.192 7.239 80.640 1.00 50.68 338 ILE B C 1
ATOM 2782 O O . ILE B 2 338 ? 1.394 6.113 81.111 1.00 57.67 338 ILE B O 1
ATOM 2787 N N . ALA B 2 339 ? 2.088 8.222 80.747 1.00 38.97 339 ALA B N 1
ATOM 2788 C CA . ALA B 2 339 ? 3.361 8.000 81.420 1.00 37.93 339 ALA B CA 1
ATOM 2789 C C . ALA B 2 339 ? 3.165 7.688 82.898 1.00 49.07 339 ALA B C 1
ATOM 2790 O O . ALA B 2 339 ? 3.997 7.000 83.504 1.00 42.45 339 ALA B O 1
ATOM 2792 N N . LEU B 2 340 ? 2.061 8.160 83.487 1.00 45.10 340 LEU B N 1
ATOM 2793 C CA . LEU B 2 340 ? 1.828 7.965 84.911 1.00 34.77 340 LEU B CA 1
ATOM 2794 C C . LEU B 2 340 ? 1.429 6.538 85.258 1.00 26.39 340 LEU B C 1
ATOM 2795 O O . LEU B 2 340 ? 1.507 6.155 86.428 1.00 48.51 340 LEU B O 1
ATOM 2800 N N . GLY B 2 341 ? 1.015 5.743 84.277 1.00 21.87 341 GLY B N 1
ATOM 2801 C CA . GLY B 2 341 ? 0.550 4.398 84.549 1.00 59.76 341 GLY B CA 1
ATOM 2802 C C . GLY B 2 341 ? 1.663 3.405 84.815 1.00 81.31 341 GLY B C 1
ATOM 2803 O O . GLY B 2 341 ? 2.778 3.788 85.181 1.00 55.20 341 GLY B O 1
ATOM 2804 N N . ALA B 2 342 ? 1.364 2.121 84.631 1.00 112.44 342 ALA B N 1
ATOM 2805 C CA . ALA B 2 342 ? 2.336 1.063 84.865 1.00 121.94 342 ALA B CA 1
ATOM 2806 C C . ALA B 2 342 ? 2.576 0.276 83.588 1.00 126.53 342 ALA B C 1
ATOM 2807 O O . ALA B 2 342 ? 1.719 0.239 82.708 1.00 130.03 342 ALA B O 1
#

B-factor: mean 67.29, std 41.79, range [14.84, 195.21]

Radius of gyration: 26.06 Å; Cα contacts (8 Å, |Δi|>4): 710; chains: 2; bounding box: 54×38×88 Å

InterPro domains:
  IPR003439 ABC transporter-like, ATP-binding domain [PF00005] (26-168)
  IPR003439 ABC transporter-like, ATP-binding domain [PS50893] (9-221)
  IPR003593 AAA+ ATPase domain [SM00382] (35-218)
  IPR015854 ABC transporter, lipoprotein release, LolD-like [PTHR24220] (1-219)
  IPR017871 ABC transporter-like, conserved site [PS00211] (140-154)
  IPR017911 MacB-like, ATP-binding domain [cd03255] (7-216)
  IPR027417 P-loop containing nucleoside triphosphate hydrolase [G3DSA:3.40.50.300] (3-221)
  IPR027417 P-loop containing nucleoside triphosphate hydrolase [SSF52540] (6-219)

Sequence (381 aa):
MSAAPVLSITNASVVYPDGISTVTALDSANVEIFPGELVAIVGESGSGKSTLLSIAGFLQEPTSGTVTLHGAEGLDATSTRREHIGFVFQQPNLLGSLTAREQLLITDHLRGIKPRKDRADELLARVGLKGLGGRRVAQLSGGQRQRVNIARALMGNPQLLLADEPTSALDARLSKEIVELLRDVTKEFALATLMVTHDRSQLAYADRFVEMADGKALQTAKMFLGIRDIRAAAGRFALIASVVGLITLLIVMLTGLTQSSLLSMQAFLYIISALVTVAFLTVWTLQRTRDIAVLAALGASKRYLLIDALGQAAIILAAGVALGAGIGALLGWLIAGSVPFSLGWVSVLGPALGIWLLGLIGATIAVRNVTKVDPQIALGA

Foldseek 3Di:
DDADWQKWWAQFWAWADDPPRIATLAGGETDTWFFLFEAEAEEDPSQNQVVVLCCQLLVDPTPDTDMDRVVQPPHHRVVCNLQAEAELDQQLPADQVAFLLVLQQVSCVVNPHHGDSVLSQVLLVLLPNRPRRGHGPVPADLLSSSSSSVSSSPSNLHQEYEHEQNCPPDDPVSVVSSLVSVSVCSNVSRHGYYYYHHDPVNCVSGQWYWYGGSNYTDTGRD/DVVLVVCCVVPVPVLVVLLQVLLQLLLVLLQLLQQVCVVSVVVSVVSLVVLLVSLLVVLLVVLVVCLLVLLQCVLVPQALVRQVCSQLVSQLVSLLSSLVNSLVVSLVVLVVCCPPHPTHDDPCSRVVSSVSSSVSSSVSSCVRCVCSNPRHSCSNVDD

Secondary structure (DSSP, 8-state):
--PPPSEEEEEEEEEEEETTEEEEEEEEEEEEE-TT-EEEEE-STTSSHHHHHHHHTTSS--SEEEEEETT-TT--HHHHHHHHEEEE-SS----TTSBHHHHHHHHHHHTTS---HHHHHHHHHHTT-TT-TT-BGGGS-HHHHHHHHHHHHHHT--SEEEEESTTTTS-HHHHHHHHHHHHHHHHHTT-EEEEE---GGGGGG-SEEEEEETTEEEEE--/-HHHHHHHHHTHHHHHHHHHHHHHHHHHHHHHHHHH--HHHHHHHHHHHHHHHHHHHHHHHHHHHHHHHHHHHHHHT--HHHHHHHHHHHHHHHHHHHHHHHHHHHHHHHHHHTTTS-----SHHHHHHHHHHHHHHHHHHHHHHTTSTT--GGGGG--

Nearest PDB structures (foldseek):
  7w7b-assembly2_G  TM=1.000E+00  e=4.230E-44  Corynebacterium diphtheriae NCTC 13129
  7w7a-assembly2_E  TM=9.975E-01  e=8.765E-41  Corynebacterium diphtheriae NCTC 13129
  8w9m-assembly1_D  TM=8.445E-01  e=1.083E-18  Nostoc sp. PCC 7120 = FACHB-418
  8w9m-assembly1_C  TM=8.379E-01  e=1.002E-17  Nostoc sp. PCC 7120 = FACHB-418
  8wm7-assembly1_D  TM=8.945E-01  e=6.086E-17  Nostoc sp. PCC 7120 = FACHB-418

Solvent-accessible surface area: 17496 Å² total; per-residue (Å²): 166,114,64,72,29,15,0,11,1,65,86,0,12,1,64,78,112,82,75,188,67,96,60,67,18,0,55,54,0,66,3,65,0,60,63,18,39,0,0,0,0,3,11,137,96,83,8,12,22,63,17,0,10,4,2,0,0,35,14,30,139,34,81,65,43,67,22,37,4,74,55,7,120,86,69,97,27,40,14,1,16,47,83,25,13,3,7,0,2,50,63,27,12,22,4,38,13,0,21,1,67,14,1,0,7,3,3,0,57,15,67,71,81,159,29,89,134,123,64,0,60,132,7,2,37,79,1,52,5,172,73,35,2,45,96,87,22,93,102,6,66,35,5,50,70,5,43,0,0,0,0,6,7,3,0,23,94,8,67,0,0,4,0,10,21,2,4,61,94,34,82,89,152,36,16,104,58,0,1,66,15,0,69,76,0,0,94,104,62,55,1,0,0,0,0,4,0,87,63,152,99,3,26,94,42,17,59,40,27,0,80,9,60,114,3,110,23,117,77,34,89,101,60,19,2,0,89,54,10,38,123,39,36,59,54,134,5,58,115,19,21,68,61,3,0,109,14,1,36,83,0,4,32,32,14,2,88,34,143,128,78,75,106,50,103,24,53,133,34,47,91,86,3,14,114,54,5,38,56,26,13,48,70,37,9,130,123,12,44,80,41,1,0,2,4,13,0,20,0,4,34,129,190,35,7,60,95,4,4,48,15,4,2,15,91,18,6,33,53,1,9,64,109,0,7,43,86,0,30,111,78,0,178,121,71,46,80,99,70,120,26,52,77,28,220,125,26,15,93,42,14,9,104,21,3,72,94,52,1,31,117,6,0,66,96,3,2,157,55,1,42,160,26,72,23,48,83,0,32,36,110

Organism: Corynebacterium diphtheriae (strain ATCC 700971 / NCTC 13129 / Biotype gravis) (NCBI:txid257309)